Protein 1QQP (pdb70)

B-factor: mean 23.54, std 21.46, range [2.57, 130.61]

Solvent-accessible surface area: 36829 Å² total; per-residue (Å²): 49,110,46,16,52,13,21,29,109,41,63,73,64,45,59,86,73,178,72,29,130,82,131,118,114,181,171,114,134,107,69,62,22,50,34,3,2,73,63,17,121,3,117,37,116,107,80,50,4,78,0,37,2,44,74,0,44,64,157,33,89,6,0,25,52,0,64,17,4,0,9,6,20,0,2,2,23,0,10,0,81,13,80,32,57,1,6,16,4,6,0,19,23,42,115,136,0,6,92,29,70,94,4,35,1,3,91,100,99,77,62,48,10,74,29,52,14,50,24,1,3,8,19,78,22,1,1,7,52,50,3,28,143,98,154,68,48,42,116,16,12,20,1,3,9,0,46,4,88,115,4,64,45,0,34,1,32,2,35,72,7,68,46,97,12,38,22,23,82,68,80,113,124,49,142,114,114,163,93,121,126,210,129,148,75,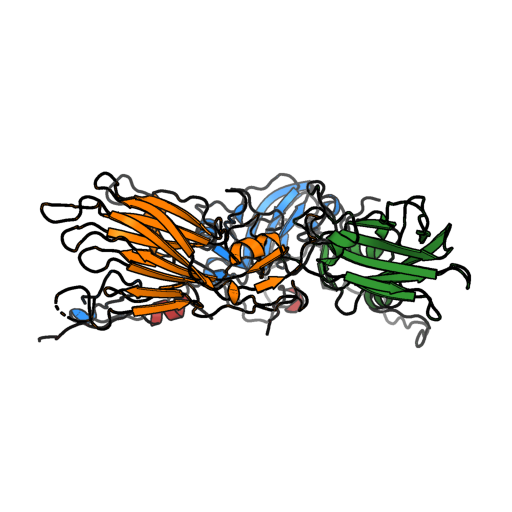139,142,243,59,103,53,83,158,76,63,37,100,137,10,85,58,80,19,168,23,32,171,28,90,21,84,17,102,0,9,20,34,44,18,107,2,24,30,104,76,41,65,106,34,64,8,70,0,0,48,62,72,26,81,117,22,85,124,1,21,81,13,30,153,53,75,10,11,47,0,47,75,96,19,70,64,14,86,34,51,60,25,54,0,8,41,131,36,205,36,51,2,8,59,15,30,69,48,61,10,2,4,0,1,0,2,11,1,8,0,36,3,88,17,46,103,117,6,22,16,20,0,4,0,0,0,0,0,4,7,54,91,40,117,122,90,41,12,153,46,1,65,64,4,12,22,3,43,0,33,14,187,14,1,48,8,1,9,0,29,4,15,8,17,8,4,17,16,0,9,58,13,112,95,5,49,2,0,0,2,1,0,5,0,52,40,63,4,61,36,120,131,120,11,24,111,72,0,89,0,99,2,17,0,0,0,24,49,0,18,1,1,0,57,9,6,34,163,120,132,168,174,116,109,92,122,61,96,8,123,68,20,103,33,58,68,46,71,107,132,95,132,125,145,186,63,196,100,186,100,112,126,161,122,172,123,124,73,203,123,108,84,75,32,85,38,3,63,78,65,43,41,103,3,65,11,168,72,43,44,45,77,14,60,11,52,87,97,116,64,66,35,23,10,72,14,59,15,17,13,61,11,141,46,5,61,107,4,77,4,12,31,17,2,64,88,47,2,0,12,15,9,25,6,29,3,18,2,66,25,73,20,75,137,82,4,136,6,83,2,3,0,0,2,0,1,12,49,45,131,23,6,150,53,9,87,5,0,44,90,6,38,72,22,78,28,81,26,58,179,120,56,106,55,59,26,59,4,18,7,1,7,11,11,28,45,12,70,8,43,58,71,158,82,48,139,94,15,78,15,0,22,2,1,4,1,8,38,80,48,38,140,0,83,56,25,18,3,16,2,21,2,5,4,2,188,86,13,72,23,64,30,99,8,45,13,123,86,182,144,20,57,92,78,91,173,134,134,87,178,76,139,122,126,139,61,36,26,104,84,127,160,60,104,185,88,48,81,57,113,65,74,96,78,17,74,57,33,81,91,61,112,141,166,144

Foldseek 3Di:
DDDDVVDPPDDDDDPVVPPDDDDDDDPPCVPVQVVLFDKAWAFADWWKGFAALCSRDCVDSNNLQQQQFFKKAFWKKKKWAADAKKAWDFQPDDPVCQVPPVGPIGGDDPPIDMGTGGARAPDPIAGSDDPDPVPDGDSSRTGTMMGGNTIGIMIMGTHPMDGHDGHDRDDDDDPDPDDDDDDDDPDD/DPADPAQAGVLWDWDFWPPEIDIDSQHPDEFEWPDPDADDLDDPVQPPFKDWDSVQFGKDKDWFFWAAQPAAFFDKTKDFPPDQDDDDVNVLLVWFQWKFWWKKKKKFWDKALQKFFKKKKFKDFPDPDDDSVCVVVRVVGGIDMAGRNRHGMYIYTYGTDDPDSIDRVVPDGTIMIMMTTHHGMGAPDPIGRIITMMMIMGTHRMMGHHTDDDPD/DDDDDDPDDPDDDDDPPDDDDDDDDDDDDDDDDDPPPPDDDDDVQVVQAPDWAAFADPPGDRWFADDDDPQFFRDKWFPALATNRNVVTPSNVVQVFFWKKFWKKKKKKFWDFDPQKKFKKKKFFFFPDDDDDRDVVVRVVGDMDMGMDDPGGMDMDIDGGDAPDRIDTNDDDPPDPGRNGGMMTMTTPGMDPRGGTIIGMTMGGDPRMDGHHGHDDDPD/DPPDDDPDDDPDDPVPVDPDDDDPVDDVVVVVVVPDDDDDPDDDDD

Nearest PDB structures (foldseek):
  1bbt-assembly1_3  TM=9.996E-01  e=1.327E-38  Foot-and-mouth disease virus
  5ne4-assembly1_3  TM=1.002E+00  e=7.089E-38  Foot-and-mouth disease virus O
  8y0q-assembly1_3  TM=9.987E-01  e=8.337E-38  Foot-and-mouth disease virus O
  5ac9-assembly1_3  TM=9.970E-01  e=5.967E-36  Foot-and-mouth disease virus O
  7eno-assembly1_3  TM=9.921E-01  e=1.960E-35  Foot-and-mouth disease virus O

Radius of gyration: 30.8 Å; Cα contacts (8 Å, |Δi|>4): 1471; chains: 4; bounding box: 80×98×50 Å

Sequence (670 aa):
TTSAGESADPVTTTVENYGGETQIQRRQHTDVSFIMDRFVKVTPQNQINILDLMQVPSHTLVGALLRASTYYFSDLEIAVKHEGDLTWVPNGAPEKALDNTTNPTAYHKAPLTRLALPYTAPHRVLATVYNGECRTLPTSFNYGAIKATRVTELLYRMKRAETYCPRPLLAIHPTEARHKQKIVAPVKDKKTTTLLEDRILTTRNGHTTSTTQSSVGVTYGYATAEDFVSGPNTSGLETRVVQAERFFKTHLFDWVTSDSFGRCHLLELPTDHKGVYGSLTDSYAYMRNGWDVEVTAVGNQFNGGCLLVAMVPELCSIQKRELYQLTLFPHQFINPRTNMTAHITVPFVGVNRYDQYKVHKPWTLVVMVVAPLTVNTEGAPQIKVYANIAPTNVHVAGEFPSKEGIFPVACSDGYGGLVTTDPKTADPVYGKVFNPPRNQLPGRFTNLLDVAEACPTFLRFEGGVPYVTTKTDSDRVLAQFDMSLAAKHMSNTFLAGLAQYYTQYSGTINLHFMFTGPTDAKARYMVAYAPPGMEPPKTPEAAAHCIHAEWDTGLNSKFTFSIPYLSAADYTYTASDVAETTNVQGWVCLFQITHGKADGDALVVLASAGKDFELRLPVDARAESGNTGSIINNYYMQQYQNSMDTQLGNDWFSKLASSAFSGLFGALLA

Secondary structure (DSSP, 8-state):
----TTS---B---GGGGT--------GGG-HHHHH-SEEEEPPPSS-EE--GGGS-TTSHHHHHHHTEEEEEEEEEEEEEEES-EEEE-TT--GGGGG-TTSSEEPP-TT-EEEEE----SSSSEES---S------TT-S--EEE-SEEEEEEEEEEEEEEEEE--------SSSS---PPP----/------S-GGG-EEEEETTEEEEESS----EEPS-SS---S--GGGTT--EE-GGG-S-EEEEEEEE-TT--TT-EEEEEES----SHHHHHHHHEEEEEEEEEEEEEE---TT-EEEEEEEEEET-S---TGGGGGGGGSSEEEE-TTT-SEEEEEE----SSSSB-TTT---EEEEEEEEEEEE-TTTS-S-EEEEEEEEEEEEEEEEEPPP--/--------TT----BTT-S--PPP-S----PPP-TT-TT--SSHHHHHHH--EE--BTTTBSEEE---SS--EEEEEES-TTSGGGTTSHHHHHHTTEEEEES-EEEEEEE-S-TT-EEEEEEEEE-TTSPPPSSHHHHTTSEEEEEE-SS--EEEEEEPP--SSS-EESS--TT-SS-TT-EEEEEEEEEES-TT-EEEEEEEE-TT-EEEEE------/--S----SPPSS-HHHHSPPP------HHHHHHHT-B-S-SS----

Structure (mmCIF, N/CA/C/O backbone):
data_1QQP
#
_entry.id   1QQP
#
_cell.length_a   345.000
_cell.length_b   345.000
_cell.length_c   345.000
_cell.angle_alpha   90.00
_cell.angle_beta   90.00
_cell.angle_gamma   90.00
#
_symmetry.space_group_name_H-M   'I 2 3'
#
loop_
_entity.id
_entity.type
_entity.pdbx_description
1 polymer 'PROTEIN (GENOME POLYPROTEIN)'
2 polymer 'PROTEIN (GENOME POLYPROTEIN)'
3 polymer 'PROTEIN (GENOME POLYPROTEIN)'
4 polymer 'PROTEIN (GENOME POLYPROTEIN)'
5 branched '2-O-sulfo-alpha-L-gulopyranuronic acid-(1-4)-2-deoxy-6-O-sulfo-2-(sulfoamino)-alpha-D-glucopyranose-(1-4)-2-O-sulfo-alpha-L-idopyranuronic acid-(1-4)-2-deoxy-6-O-sulfo-2-(sulfoamino)-alpha-D-glucopyranose-(1-4)-2-O-sulfo-alpha-L-gulopyranuronic acid'
6 water water
#
loop_
_atom_site.group_PDB
_atom_site.id
_atom_site.type_symbol
_atom_site.label_atom_id
_atom_site.label_alt_id
_atom_site.label_comp_id
_atom_site.label_asym_id
_atom_site.label_entity_id
_atom_site.label_seq_id
_atom_site.pdbx_PDB_ins_code
_atom_site.Cartn_x
_atom_site.Cartn_y
_atom_site.Cartn_z
_atom_site.occupancy
_atom_site.B_iso_or_equiv
_atom_site.auth_seq_id
_atom_site.auth_comp_id
_atom_site.auth_asym_id
_atom_site.auth_atom_id
_atom_site.pdbx_PDB_model_num
ATOM 1 N N . THR A 1 1 ? 21.473 43.581 112.279 1.00 21.46 1 THR 1 N 1
ATOM 2 C CA . THR A 1 1 ? 20.032 43.325 112.085 1.00 21.96 1 THR 1 CA 1
ATOM 3 C C . THR A 1 1 ? 19.318 43.059 113.404 1.00 17.33 1 THR 1 C 1
ATOM 4 O O . THR A 1 1 ? 19.950 42.629 114.374 1.00 14.39 1 THR 1 O 1
ATOM 8 N N . THR A 1 2 ? 18.016 43.356 113.467 1.00 16.12 2 THR 1 N 1
ATOM 9 C CA . THR A 1 2 ? 17.269 43.065 114.685 1.00 16.41 2 THR 1 CA 1
ATOM 10 C C . THR A 1 2 ? 16.612 41.694 114.436 1.00 16.72 2 THR 1 C 1
ATOM 11 O O . THR A 1 2 ? 16.521 41.230 113.291 1.00 15.03 2 THR 1 O 1
ATOM 15 N N . SER A 1 3 ? 16.215 41.016 115.508 1.00 13.63 3 SER 1 N 1
ATOM 16 C CA . SER A 1 3 ? 15.574 39.717 115.371 1.00 13.70 3 SER 1 CA 1
ATOM 17 C C . SER A 1 3 ? 14.910 39.429 116.709 1.00 14.74 3 SER 1 C 1
ATOM 18 O O . SER A 1 3 ? 15.053 40.208 117.662 1.00 12.63 3 SER 1 O 1
ATOM 21 N N . ALA A 1 4 ? 14.126 38.359 116.757 1.00 13.28 4 ALA 1 N 1
ATOM 22 C CA . ALA A 1 4 ? 13.459 37.962 117.994 1.00 16.17 4 ALA 1 CA 1
ATOM 23 C C . ALA A 1 4 ? 14.513 37.208 118.782 1.00 17.98 4 ALA 1 C 1
ATOM 24 O O . ALA A 1 4 ? 14.842 36.074 118.456 1.00 23.38 4 ALA 1 O 1
ATOM 26 N N . GLY A 1 5 ? 15.028 37.807 119.838 1.00 15.31 5 GLY 1 N 1
ATOM 27 C CA . GLY A 1 5 ? 16.072 37.138 120.587 1.00 17.78 5 GLY 1 CA 1
ATOM 28 C C . GLY A 1 5 ? 15.663 35.907 121.380 1.00 19.55 5 GLY 1 C 1
ATOM 29 O O . GLY A 1 5 ? 16.527 35.113 121.737 1.00 20.83 5 GLY 1 O 1
ATOM 30 N N . GLU A 1 6 ? 14.367 35.702 121.602 1.00 12.54 6 GLU 1 N 1
ATOM 31 C CA . GLU A 1 6 ? 13.909 34.574 122.430 1.00 11.27 6 GLU 1 CA 1
ATOM 32 C C . GLU A 1 6 ? 14.061 33.220 121.757 1.00 17.83 6 GLU 1 C 1
ATOM 33 O O . GLU A 1 6 ? 14.156 32.184 122.413 1.00 14.32 6 GLU 1 O 1
ATOM 39 N N . SER A 1 7 ? 14.080 33.249 120.433 1.00 18.75 7 SER 1 N 1
ATOM 40 C CA . SER A 1 7 ? 14.234 32.059 119.614 1.00 20.75 7 SER 1 CA 1
ATOM 41 C C . SER A 1 7 ? 15.708 31.594 119.625 1.00 21.19 7 SER 1 C 1
ATOM 42 O O . SER A 1 7 ? 16.649 32.374 119.753 1.00 23.05 7 SER 1 O 1
ATOM 45 N N . ALA A 1 8 ? 15.955 30.310 119.521 1.00 26.03 8 ALA 1 N 1
ATOM 46 C CA . ALA A 1 8 ? 17.365 29.907 119.509 1.00 25.29 8 ALA 1 CA 1
ATOM 47 C C . ALA A 1 8 ? 17.946 29.951 118.083 1.00 23.49 8 ALA 1 C 1
ATOM 48 O O . ALA A 1 8 ? 19.094 29.565 117.885 1.00 24.55 8 ALA 1 O 1
ATOM 50 N N . ASP A 1 9 ? 17.148 30.352 117.086 1.00 21.79 9 ASP 1 N 1
ATOM 51 C CA . ASP A 1 9 ? 17.609 30.377 115.679 1.00 19.76 9 ASP 1 CA 1
ATOM 52 C C . ASP A 1 9 ? 18.848 31.240 115.573 1.00 16.65 9 ASP 1 C 1
ATOM 53 O O . ASP A 1 9 ? 18.816 32.407 115.948 1.00 18.48 9 ASP 1 O 1
ATOM 58 N N . PRO A 1 10 ? 19.947 30.688 115.046 1.00 16.66 10 PRO 1 N 1
ATOM 59 C CA . PRO A 1 10 ? 21.139 31.538 114.972 1.00 15.61 10 PRO 1 CA 1
ATOM 60 C C . PRO A 1 10 ? 21.049 32.717 114.018 1.00 14.87 10 PRO 1 C 1
ATOM 61 O O . PRO A 1 10 ? 20.393 32.649 112.965 1.00 14.89 10 PRO 1 O 1
ATOM 65 N N . VAL A 1 11 ? 21.644 33.825 114.450 1.00 13.65 11 VAL 1 N 1
ATOM 66 C CA . VAL A 1 11 ? 21.727 35.042 113.644 1.00 13.98 11 VAL 1 CA 1
ATOM 67 C C . VAL A 1 11 ? 23.229 35.308 113.472 1.00 15.46 11 VAL 1 C 1
ATOM 68 O O . VAL A 1 11 ? 23.982 35.365 114.458 1.00 13.27 11 VAL 1 O 1
ATOM 72 N N . THR A 1 12 ? 23.686 35.387 112.225 1.00 14.26 12 THR 1 N 1
ATOM 73 C CA . THR A 1 12 ? 25.101 35.655 111.970 1.00 12.98 12 THR 1 CA 1
ATOM 74 C C . THR A 1 12 ? 25.205 36.837 111.017 1.00 16.00 12 THR 1 C 1
ATOM 75 O O . THR A 1 12 ? 25.075 36.656 109.818 1.00 15.56 12 THR 1 O 1
ATOM 79 N N . THR A 1 13 ? 25.347 38.054 111.544 1.00 11.75 13 THR 1 N 1
ATOM 80 C CA . THR A 1 13 ? 25.466 39.231 110.683 1.00 12.17 13 THR 1 CA 1
ATOM 81 C C . THR A 1 13 ? 26.882 39.251 110.099 1.00 13.67 13 THR 1 C 1
ATOM 82 O O . THR A 1 13 ? 27.764 38.495 110.537 1.00 10.53 13 THR 1 O 1
ATOM 86 N N . THR A 1 14 ? 27.085 40.101 109.097 1.00 11.97 14 THR 1 N 1
ATOM 87 C CA . THR A 1 14 ? 28.391 40.226 108.454 1.00 11.96 14 THR 1 CA 1
ATOM 88 C C . THR A 1 14 ? 28.742 41.715 108.329 1.00 13.51 14 THR 1 C 1
ATOM 89 O O . THR A 1 14 ? 27.870 42.585 108.499 1.00 12.32 14 THR 1 O 1
ATOM 93 N N . VAL A 1 15 ? 30.017 42.012 108.063 1.00 12.80 15 VAL 1 N 1
ATOM 94 C CA . VAL A 1 15 ? 30.460 43.403 107.930 1.00 9.65 15 VAL 1 CA 1
ATOM 95 C C . VAL A 1 15 ? 29.818 44.098 106.723 1.00 11.43 15 VAL 1 C 1
ATOM 96 O O . VAL A 1 15 ? 29.831 45.330 106.630 1.00 12.55 15 VAL 1 O 1
ATOM 100 N N . GLU A 1 16 ? 29.242 43.326 105.805 1.00 10.39 16 GLU 1 N 1
ATOM 101 C CA . GLU A 1 16 ? 28.578 43.937 104.666 1.00 10.48 16 GLU 1 CA 1
ATOM 102 C C . GLU A 1 16 ? 27.469 44.879 105.155 1.00 15.44 16 GLU 1 C 1
ATOM 103 O O . GLU A 1 16 ? 27.089 45.810 104.444 1.00 16.08 16 GLU 1 O 1
ATOM 109 N N . ASN A 1 17 ? 26.931 44.651 106.354 1.00 13.23 17 ASN 1 N 1
ATOM 110 C CA . ASN A 1 17 ? 25.866 45.538 106.875 1.00 15.18 17 ASN 1 CA 1
ATOM 111 C C . ASN A 1 17 ? 26.273 47.001 106.845 1.00 18.91 17 ASN 1 C 1
ATOM 112 O O . ASN A 1 17 ? 25.422 47.874 106.701 1.00 17.93 17 ASN 1 O 1
ATOM 117 N N . TYR A 1 18 ? 27.547 47.289 107.085 1.00 14.74 18 TYR 1 N 1
ATOM 118 C CA . TYR A 1 18 ? 27.969 48.680 107.048 1.00 11.43 18 TYR 1 CA 1
ATOM 119 C C . TYR A 1 18 ? 29.033 48.952 105.986 1.00 15.16 18 TYR 1 C 1
ATOM 120 O O . TYR A 1 18 ? 29.855 49.849 106.138 1.00 15.78 18 TYR 1 O 1
ATOM 129 N N . GLY A 1 19 ? 29.025 48.145 104.931 1.00 13.79 19 GLY 1 N 1
ATOM 130 C CA . GLY A 1 19 ? 29.929 48.391 103.827 1.00 13.19 19 GLY 1 CA 1
ATOM 131 C C . GLY A 1 19 ? 31.233 47.645 103.765 1.00 16.63 19 GLY 1 C 1
ATOM 132 O O . GLY A 1 19 ? 32.069 47.954 102.915 1.00 16.38 19 GLY 1 O 1
ATOM 133 N N . GLY A 1 20 ? 31.427 46.665 104.639 1.00 14.67 20 GLY 1 N 1
ATOM 134 C CA . GLY A 1 20 ? 32.668 45.913 104.609 1.00 11.67 20 GLY 1 CA 1
ATOM 135 C C . GLY A 1 20 ? 32.552 44.708 103.704 1.00 14.69 20 GLY 1 C 1
ATOM 136 O O . GLY A 1 20 ? 31.550 44.519 103.015 1.00 15.01 20 GLY 1 O 1
ATOM 137 N N . GLU A 1 21 ? 33.569 43.863 103.721 1.00 12.82 21 GLU 1 N 1
ATOM 138 C CA . GLU A 1 21 ? 33.541 42.678 102.887 1.00 13.38 21 GLU 1 CA 1
ATOM 139 C C . GLU A 1 21 ? 34.025 41.465 103.680 1.00 14.37 21 GLU 1 C 1
ATOM 140 O O . GLU A 1 21 ? 35.112 41.500 104.276 1.00 13.88 21 GLU 1 O 1
ATOM 146 N N . THR A 1 22 ? 33.199 40.416 103.717 1.00 12.88 22 THR 1 N 1
ATOM 147 C CA . THR A 1 22 ? 33.529 39.176 104.441 1.00 12.72 22 THR 1 CA 1
ATOM 148 C C . THR A 1 22 ? 34.642 38.454 103.673 1.00 16.42 22 THR 1 C 1
ATOM 149 O O . THR A 1 22 ? 34.600 38.379 102.448 1.00 14.74 22 THR 1 O 1
ATOM 153 N N . GLN A 1 23 ? 35.653 37.972 104.390 1.00 13.78 23 GLN 1 N 1
ATOM 154 C CA . GLN A 1 23 ? 36.817 37.338 103.774 1.00 14.05 23 GLN 1 CA 1
ATOM 155 C C . GLN A 1 23 ? 36.727 35.816 103.696 1.00 18.00 23 GLN 1 C 1
ATOM 156 O O . GLN A 1 23 ? 35.725 35.221 104.096 1.00 15.40 23 GLN 1 O 1
ATOM 162 N N . ILE A 1 24 ? 37.738 35.166 103.138 1.00 18.73 24 ILE 1 N 1
ATOM 163 C CA . ILE A 1 24 ? 37.642 33.712 103.076 1.00 21.87 24 ILE 1 CA 1
ATOM 164 C C . ILE A 1 24 ? 38.248 33.140 104.368 1.00 22.32 24 ILE 1 C 1
ATOM 165 O O . ILE A 1 24 ? 39.122 33.755 104.981 1.00 24.94 24 ILE 1 O 1
ATOM 170 N N . GLN A 1 25 ? 37.713 32.037 104.868 1.00 19.43 25 GLN 1 N 1
ATOM 171 C CA . GLN A 1 25 ? 38.309 31.453 106.069 1.00 22.16 25 GLN 1 CA 1
ATOM 172 C C . GLN A 1 25 ? 38.752 30.043 105.772 1.00 18.78 25 GLN 1 C 1
ATOM 173 O O . GLN A 1 25 ? 38.231 29.396 104.876 1.00 16.99 25 GLN 1 O 1
ATOM 179 N N . ARG A 1 26 ? 39.786 29.618 106.474 1.00 15.24 26 ARG 1 N 1
ATOM 180 C CA . ARG A 1 26 ? 40.345 28.290 106.307 1.00 16.10 26 ARG 1 CA 1
ATOM 181 C C . ARG A 1 26 ? 40.335 27.730 107.717 1.00 17.47 26 ARG 1 C 1
ATOM 182 O O . ARG A 1 26 ? 41.142 28.127 108.562 1.00 19.65 26 ARG 1 O 1
ATOM 190 N N . ARG A 1 27 ? 39.433 26.788 107.951 1.00 14.37 27 ARG 1 N 1
ATOM 191 C CA . ARG A 1 27 ? 39.244 26.236 109.280 1.00 15.25 27 ARG 1 CA 1
ATOM 192 C C . ARG A 1 27 ? 39.752 24.836 109.532 1.00 14.79 27 ARG 1 C 1
ATOM 193 O O . ARG A 1 27 ? 39.239 24.152 110.418 1.00 13.50 27 ARG 1 O 1
ATOM 201 N N . GLN A 1 28 ? 40.810 24.434 108.833 1.00 9.74 28 GLN 1 N 1
ATOM 202 C CA . GLN A 1 28 ? 41.346 23.094 109.040 1.00 12.15 28 GLN 1 CA 1
ATOM 203 C C . GLN A 1 28 ? 41.806 22.844 110.459 1.00 12.86 28 GLN 1 C 1
ATOM 204 O O . GLN A 1 28 ? 41.749 21.712 110.921 1.00 14.45 28 GLN 1 O 1
ATOM 210 N N . HIS A 1 29 ? 42.306 23.876 111.141 1.00 10.49 29 HIS 1 N 1
ATOM 211 C CA . HIS A 1 29 ? 42.832 23.657 112.495 1.00 9.55 29 HIS 1 CA 1
ATOM 212 C C . HIS A 1 29 ? 41.780 23.445 113.570 1.00 10.44 29 HIS 1 C 1
ATOM 213 O O . HIS A 1 29 ? 42.126 23.064 114.686 1.00 9.63 29 HIS 1 O 1
ATOM 220 N N . THR A 1 30 ? 40.517 23.751 113.261 1.00 10.46 30 THR 1 N 1
ATOM 221 C CA . THR A 1 30 ? 39.437 23.543 114.223 1.00 10.48 30 THR 1 CA 1
ATOM 222 C C . THR A 1 30 ? 38.598 22.322 113.833 1.00 12.52 30 THR 1 C 1
ATOM 223 O O . THR A 1 30 ? 37.528 22.103 114.383 1.00 11.73 30 THR 1 O 1
ATOM 227 N N . ASP A 1 31 ? 39.075 21.548 112.858 1.00 9.76 31 ASP 1 N 1
ATOM 228 C CA . ASP A 1 31 ? 38.407 20.298 112.474 1.00 9.84 31 ASP 1 CA 1
ATOM 229 C C . ASP A 1 31 ? 38.605 19.326 113.671 1.00 11.85 31 ASP 1 C 1
ATOM 230 O O . ASP A 1 31 ? 39.736 19.149 114.159 1.00 10.99 31 ASP 1 O 1
ATOM 235 N N . VAL A 1 32 ? 37.532 18.696 114.151 1.00 10.65 32 VAL 1 N 1
ATOM 236 C CA . VAL A 1 32 ? 37.625 17.817 115.325 1.00 7.75 32 VAL 1 CA 1
ATOM 237 C C . VAL A 1 32 ? 38.599 16.652 115.164 1.00 10.48 32 VAL 1 C 1
ATOM 238 O O . VAL A 1 32 ? 39.444 16.398 116.013 1.00 12.18 32 VAL 1 O 1
ATOM 242 N N . SER A 1 33 ? 38.495 15.948 114.055 1.00 9.16 33 SER 1 N 1
ATOM 243 C CA . SER A 1 33 ? 39.360 14.806 113.850 1.00 11.94 33 SER 1 CA 1
ATOM 244 C C . SER A 1 33 ? 40.855 15.232 113.841 1.00 14.81 33 SER 1 C 1
ATOM 245 O O . SER A 1 33 ? 41.724 14.575 114.432 1.00 12.33 33 SER 1 O 1
ATOM 248 N N . PHE A 1 34 ? 41.153 16.361 113.215 1.00 10.17 34 PHE 1 N 1
ATOM 249 C CA . PHE A 1 34 ? 42.531 16.837 113.182 1.00 8.51 34 PHE 1 CA 1
ATOM 250 C C . PHE A 1 34 ? 43.053 17.294 114.551 1.00 11.06 34 PHE 1 C 1
ATOM 251 O O . PHE A 1 34 ? 44.156 16.922 114.972 1.00 11.13 34 PHE 1 O 1
ATOM 259 N N . ILE A 1 35 ? 42.264 18.100 115.256 1.00 8.38 35 ILE 1 N 1
ATOM 260 C CA . ILE A 1 35 ? 42.733 18.650 116.519 1.00 8.55 35 ILE 1 CA 1
ATOM 261 C C . ILE A 1 35 ? 42.933 17.611 117.627 1.00 12.52 35 ILE 1 C 1
ATOM 262 O O . ILE A 1 35 ? 43.881 17.725 118.415 1.00 11.31 35 ILE 1 O 1
ATOM 267 N N . MET A 1 36 ? 42.113 16.560 117.655 1.00 9.42 36 MET 1 N 1
ATOM 268 C CA . MET A 1 36 ? 42.256 15.543 118.706 1.00 10.20 36 MET 1 CA 1
ATOM 269 C C . MET A 1 36 ? 43.387 14.544 118.398 1.00 10.98 36 MET 1 C 1
ATOM 270 O O . MET A 1 36 ? 43.831 13.812 119.274 1.00 10.81 36 MET 1 O 1
ATOM 275 N N . ASP A 1 37 ? 43.849 14.542 117.152 1.00 9.85 37 ASP 1 N 1
ATOM 276 C CA . ASP A 1 37 ? 44.832 13.568 116.677 1.00 11.08 37 ASP 1 CA 1
ATOM 277 C C . ASP A 1 37 ? 46.286 13.929 116.999 1.00 12.61 37 ASP 1 C 1
ATOM 278 O O . ASP A 1 37 ? 47.067 14.258 116.108 1.00 10.84 37 ASP 1 O 1
ATOM 283 N N . ARG A 1 38 ? 46.648 13.862 118.276 1.00 10.23 38 ARG 1 N 1
ATOM 284 C CA . ARG A 1 38 ? 48.002 14.201 118.721 1.00 10.50 38 ARG 1 CA 1
ATOM 285 C C . ARG A 1 38 ? 48.147 13.573 120.107 1.00 12.71 38 ARG 1 C 1
ATOM 286 O O . ARG A 1 38 ? 47.141 13.344 120.791 1.00 12.35 38 ARG 1 O 1
ATOM 294 N N . PHE A 1 39 ? 49.372 13.234 120.501 1.00 11.11 39 PHE 1 N 1
ATOM 295 C CA . PHE A 1 39 ? 49.606 12.596 121.799 1.00 8.30 39 PHE 1 CA 1
ATOM 296 C C . PHE A 1 39 ? 49.488 13.562 122.964 1.00 12.85 39 PHE 1 C 1
ATOM 297 O O . PHE A 1 39 ? 49.818 14.744 122.848 1.00 10.79 39 PHE 1 O 1
ATOM 305 N N . VAL A 1 40 ? 48.993 13.053 124.091 1.00 11.75 40 VAL 1 N 1
ATOM 306 C CA . VAL A 1 40 ? 48.899 13.839 125.316 1.00 10.41 40 VAL 1 CA 1
ATOM 307 C C . VAL A 1 40 ? 49.343 12.899 126.447 1.00 13.69 40 VAL 1 C 1
ATOM 308 O O . VAL A 1 40 ? 48.993 11.709 126.477 1.00 11.77 40 VAL 1 O 1
ATOM 312 N N . LYS A 1 41 ? 50.158 13.423 127.351 1.00 11.67 41 LYS 1 N 1
ATOM 313 C CA . LYS A 1 41 ? 50.708 12.632 128.449 1.00 15.02 41 LYS 1 CA 1
ATOM 314 C C . LYS A 1 41 ? 49.782 12.513 129.667 1.00 17.04 41 LYS 1 C 1
ATOM 315 O O . LYS A 1 41 ? 49.047 13.451 129.956 1.00 15.12 41 LYS 1 O 1
ATOM 321 N N . VAL A 1 42 ? 49.729 11.347 130.322 1.00 12.83 42 VAL 1 N 1
ATOM 322 C CA . VAL A 1 42 ? 48.938 11.225 131.557 1.00 14.27 42 VAL 1 CA 1
ATOM 323 C C . VAL A 1 42 ? 49.912 10.705 132.611 1.00 20.32 42 VAL 1 C 1
ATOM 324 O O . VAL A 1 42 ? 50.992 10.211 132.280 1.00 19.12 42 VAL 1 O 1
ATOM 328 N N . THR A 1 43 ? 49.590 10.847 133.886 1.00 20.25 43 THR 1 N 1
ATOM 329 C CA . THR A 1 43 ? 50.530 10.332 134.869 1.00 23.36 43 THR 1 CA 1
ATOM 330 C C . THR A 1 43 ? 50.146 8.865 135.086 1.00 19.95 43 THR 1 C 1
ATOM 331 O O . THR A 1 43 ? 49.023 8.543 135.421 1.00 21.54 43 THR 1 O 1
ATOM 335 N N . PRO A 1 44 ? 51.085 7.950 134.848 1.00 17.88 44 PRO 1 N 1
ATOM 336 C CA . PRO A 1 44 ? 50.766 6.533 134.995 1.00 17.75 44 PRO 1 CA 1
ATOM 337 C C . PRO A 1 44 ? 50.824 5.909 136.360 1.00 22.01 44 PRO 1 C 1
ATOM 338 O O . PRO A 1 44 ? 51.390 6.479 137.275 1.00 22.42 44 PRO 1 O 1
ATOM 342 N N . GLN A 1 45 ? 50.145 4.771 136.504 1.00 20.59 45 GLN 1 N 1
ATOM 343 C CA . GLN A 1 45 ? 50.212 3.971 137.733 1.00 20.71 45 GLN 1 CA 1
ATOM 344 C C . GLN A 1 45 ? 51.454 3.113 137.476 1.00 23.55 45 GLN 1 C 1
ATOM 345 O O . GLN A 1 45 ? 51.844 2.883 136.316 1.00 20.89 45 GLN 1 O 1
ATOM 351 N N . ASN A 1 46 ? 52.058 2.602 138.537 1.00 23.53 46 ASN 1 N 1
ATOM 352 C CA . ASN A 1 46 ? 53.261 1.790 138.389 1.00 26.79 46 ASN 1 CA 1
ATOM 353 C C . ASN A 1 46 ? 53.196 0.574 137.486 1.00 22.09 46 ASN 1 C 1
ATOM 354 O O . ASN A 1 46 ? 54.168 0.305 136.768 1.00 19.08 46 ASN 1 O 1
ATOM 359 N N . GLN A 1 47 ? 52.130 -0.224 137.628 1.00 16.92 47 GLN 1 N 1
ATOM 360 C CA . GLN A 1 47 ? 51.996 -1.438 136.816 1.00 18.75 47 GLN 1 CA 1
ATOM 361 C C . GLN A 1 47 ? 50.735 -1.512 135.988 1.00 17.58 47 GLN 1 C 1
ATOM 362 O O . GLN A 1 47 ? 50.806 -1.394 134.779 1.00 20.06 47 GLN 1 O 1
ATOM 368 N N . ILE A 1 48 ? 49.591 -1.723 136.627 1.00 13.86 48 ILE 1 N 1
ATOM 369 C CA . ILE A 1 48 ? 48.351 -1.815 135.876 1.00 15.58 48 ILE 1 CA 1
ATOM 370 C C . ILE A 1 48 ? 47.798 -0.438 135.574 1.00 17.90 48 ILE 1 C 1
ATOM 371 O O . ILE A 1 48 ? 47.689 0.386 136.466 1.00 14.73 48 ILE 1 O 1
ATOM 376 N N . ASN A 1 49 ? 47.520 -0.166 134.303 1.00 13.44 49 ASN 1 N 1
ATOM 377 C CA . ASN A 1 49 ? 46.947 1.113 133.919 1.00 12.71 49 ASN 1 CA 1
ATOM 378 C C . ASN A 1 49 ? 45.710 0.852 133.067 1.00 13.54 49 ASN 1 C 1
ATOM 379 O O . ASN A 1 49 ? 45.805 0.210 132.018 1.00 13.36 49 ASN 1 O 1
ATOM 384 N N . ILE A 1 50 ? 44.549 1.308 133.520 1.00 11.42 50 ILE 1 N 1
ATOM 385 C CA . ILE A 1 50 ? 43.330 1.142 132.734 1.00 11.05 50 ILE 1 CA 1
ATOM 386 C C . ILE A 1 50 ? 43.399 2.223 131.643 1.00 13.82 50 ILE 1 C 1
ATOM 387 O O . ILE A 1 50 ? 43.801 3.352 131.933 1.00 13.78 50 ILE 1 O 1
ATOM 392 N N . LEU A 1 51 ? 43.070 1.894 130.391 1.00 9.78 51 LEU 1 N 1
ATOM 393 C CA . LEU A 1 51 ? 43.119 2.912 129.323 1.00 9.98 51 LEU 1 CA 1
ATOM 394 C C . LEU A 1 51 ? 41.771 3.644 129.375 1.00 13.33 51 LEU 1 C 1
ATOM 395 O O . LEU A 1 51 ? 40.744 3.119 128.945 1.00 12.95 51 LEU 1 O 1
ATOM 400 N N . ASP A 1 52 ? 41.796 4.867 129.882 1.00 11.31 52 ASP 1 N 1
ATOM 401 C CA . ASP A 1 52 ? 40.580 5.655 130.102 1.00 10.33 52 ASP 1 CA 1
ATOM 402 C C . ASP A 1 52 ? 40.934 7.093 129.756 1.00 12.95 52 ASP 1 C 1
ATOM 403 O O . ASP A 1 52 ? 41.764 7.705 130.432 1.00 12.20 52 ASP 1 O 1
ATOM 408 N N . LEU A 1 53 ? 40.340 7.618 128.684 1.00 11.54 53 LEU 1 N 1
ATOM 409 C CA . LEU A 1 53 ? 40.647 8.983 128.240 1.00 11.09 53 LEU 1 CA 1
ATOM 410 C C . LEU A 1 53 ? 40.321 10.062 129.278 1.00 14.66 53 LEU 1 C 1
ATOM 411 O O . LEU A 1 53 ? 40.833 11.181 129.184 1.00 13.65 53 LEU 1 O 1
ATOM 416 N N . MET A 1 54 ? 39.487 9.738 130.271 1.00 12.82 54 MET 1 N 1
ATOM 417 C CA . MET A 1 54 ? 39.171 10.729 131.306 1.00 13.63 54 MET 1 CA 1
ATOM 418 C C . MET A 1 54 ? 40.370 10.972 132.207 1.00 14.32 54 MET 1 C 1
ATOM 419 O O . MET A 1 54 ? 40.346 11.869 133.038 1.00 14.99 54 MET 1 O 1
ATOM 424 N N . GLN A 1 55 ? 41.423 10.170 132.057 1.00 13.15 55 GLN 1 N 1
ATOM 425 C CA . GLN A 1 55 ? 42.650 10.411 132.819 1.00 12.05 55 GLN 1 CA 1
ATOM 426 C C . GLN A 1 55 ? 43.401 11.618 132.235 1.00 14.28 55 GLN 1 C 1
ATOM 427 O O . GLN A 1 55 ? 44.300 12.149 132.877 1.00 14.85 55 GLN 1 O 1
ATOM 433 N N . VAL A 1 56 ? 43.106 12.008 130.997 1.00 11.74 56 VAL 1 N 1
ATOM 434 C CA . VAL A 1 56 ? 43.791 13.168 130.397 1.00 11.93 56 VAL 1 CA 1
ATOM 435 C C . VAL A 1 56 ? 43.347 14.377 131.211 1.00 13.76 56 VAL 1 C 1
ATOM 436 O O . VAL A 1 56 ? 42.157 14.614 131.340 1.00 15.22 56 VAL 1 O 1
ATOM 440 N N . PRO A 1 57 ? 44.295 15.161 131.758 1.00 15.12 57 PRO 1 N 1
ATOM 441 C CA . PRO A 1 57 ? 43.957 16.342 132.580 1.00 14.74 57 PRO 1 CA 1
ATOM 442 C C . PRO A 1 57 ? 43.036 17.329 131.854 1.00 15.67 57 PRO 1 C 1
ATOM 443 O O . PRO A 1 57 ? 43.218 17.629 130.669 1.00 13.10 57 PRO 1 O 1
ATOM 447 N N . SER A 1 58 ? 42.073 17.868 132.585 1.00 11.56 58 SER 1 N 1
ATOM 448 C CA . SER A 1 58 ? 41.092 18.750 131.978 1.00 13.98 58 SER 1 CA 1
ATOM 449 C C . SER A 1 58 ? 41.595 20.078 131.443 1.00 15.34 58 SER 1 C 1
ATOM 450 O O . SER A 1 58 ? 40.895 20.725 130.669 1.00 17.91 58 SER 1 O 1
ATOM 453 N N . HIS A 1 59 ? 42.786 20.510 131.828 1.00 13.82 59 HIS 1 N 1
ATOM 454 C CA . HIS A 1 59 ? 43.256 21.810 131.318 1.00 16.76 59 HIS 1 CA 1
ATOM 455 C C . HIS A 1 59 ? 44.061 21.682 130.017 1.00 17.79 59 HIS 1 C 1
ATOM 456 O O . HIS A 1 59 ? 44.340 22.695 129.375 1.00 16.79 59 HIS 1 O 1
ATOM 463 N N . THR A 1 60 ? 44.475 20.460 129.666 1.00 13.97 60 THR 1 N 1
ATOM 464 C CA . THR A 1 60 ? 45.245 20.246 128.445 1.00 11.88 60 THR 1 CA 1
ATOM 465 C C . THR A 1 60 ? 44.350 20.463 127.232 1.00 12.47 60 THR 1 C 1
ATOM 466 O O . THR A 1 60 ? 43.117 20.410 127.320 1.00 12.31 60 THR 1 O 1
ATOM 470 N N . LEU A 1 61 ? 44.972 20.676 126.083 1.00 9.77 61 LEU 1 N 1
ATOM 471 C CA . LEU A 1 61 ? 44.222 20.874 124.856 1.00 9.67 61 LEU 1 CA 1
ATOM 472 C C . LEU A 1 61 ? 43.303 19.665 124.588 1.00 11.65 61 LEU 1 C 1
ATOM 473 O O . LEU A 1 61 ? 42.103 19.816 124.373 1.00 12.49 61 LEU 1 O 1
ATOM 478 N N . VAL A 1 62 ? 43.859 18.458 124.608 1.00 10.81 62 VAL 1 N 1
ATOM 479 C CA . VAL A 1 62 ? 43.041 17.277 124.357 1.00 10.24 62 VAL 1 CA 1
ATOM 480 C C . VAL A 1 62 ? 41.990 17.055 125.468 1.00 10.50 62 VAL 1 C 1
ATOM 481 O O . VAL A 1 62 ? 40.823 16.796 125.181 1.00 11.07 62 VAL 1 O 1
ATOM 485 N N . GLY A 1 63 ? 42.403 17.177 126.725 1.00 10.32 63 GLY 1 N 1
ATOM 486 C CA . GLY A 1 63 ? 41.486 16.954 127.830 1.00 9.82 63 GLY 1 CA 1
ATOM 487 C C . GLY A 1 63 ? 40.319 17.929 127.855 1.00 13.51 63 GLY 1 C 1
ATOM 488 O O . GLY A 1 63 ? 39.191 17.536 128.151 1.00 11.64 63 GLY 1 O 1
ATOM 489 N N . ALA A 1 64 ? 40.578 19.202 127.560 1.00 11.18 64 ALA 1 N 1
ATOM 490 C CA . ALA A 1 64 ? 39.518 20.208 127.560 1.00 10.70 64 ALA 1 CA 1
ATOM 491 C C . ALA A 1 64 ? 38.563 20.022 126.392 1.00 12.54 64 ALA 1 C 1
ATOM 492 O O . ALA A 1 64 ? 37.343 20.154 126.549 1.00 11.72 64 ALA 1 O 1
ATOM 494 N N . LEU A 1 65 ? 39.107 19.761 125.203 1.00 9.86 65 LEU 1 N 1
ATOM 495 C CA . LEU A 1 65 ? 38.249 19.577 124.038 1.00 10.56 65 LEU 1 CA 1
ATOM 496 C C . LEU A 1 65 ? 37.437 18.287 124.165 1.00 12.32 65 LEU 1 C 1
ATOM 497 O O . LEU A 1 65 ? 36.278 18.249 123.780 1.00 12.64 65 LEU 1 O 1
ATOM 502 N N . LEU A 1 66 ? 38.020 17.236 124.738 1.00 9.62 66 LEU 1 N 1
ATOM 503 C CA . LEU A 1 66 ? 37.263 15.994 124.911 1.00 11.08 66 LEU 1 CA 1
ATOM 504 C C . LEU A 1 66 ? 36.049 16.284 125.837 1.00 12.03 66 LEU 1 C 1
ATOM 505 O O . LEU A 1 66 ? 34.915 15.861 125.562 1.00 11.85 66 LEU 1 O 1
ATOM 510 N N . ARG A 1 67 ? 36.289 17.030 126.919 1.00 10.85 67 ARG 1 N 1
ATOM 511 C CA . ARG A 1 67 ? 35.236 17.364 127.879 1.00 10.47 67 ARG 1 CA 1
ATOM 512 C C . ARG A 1 67 ? 34.205 18.348 127.327 1.00 12.58 67 ARG 1 C 1
ATOM 513 O O . ARG A 1 67 ? 33.163 18.564 127.954 1.00 13.81 67 ARG 1 O 1
ATOM 521 N N . ALA A 1 68 ? 34.511 18.961 126.184 1.00 10.41 68 ALA 1 N 1
ATOM 522 C CA . ALA A 1 68 ? 33.563 19.853 125.532 1.00 10.05 68 ALA 1 CA 1
ATOM 523 C C . ALA A 1 68 ? 32.614 19.006 124.658 1.00 12.89 68 ALA 1 C 1
ATOM 524 O O . ALA A 1 68 ? 31.922 19.536 123.797 1.00 11.50 68 ALA 1 O 1
ATOM 526 N N . SER A 1 69 ? 32.650 17.679 124.798 1.00 9.56 69 SER 1 N 1
ATOM 527 C CA . SER A 1 69 ? 31.687 16.863 124.046 1.00 10.14 69 SER 1 CA 1
ATOM 528 C C . SER A 1 69 ? 31.012 15.930 125.063 1.00 11.47 69 SER 1 C 1
ATOM 529 O O . SER A 1 69 ? 31.575 15.642 126.132 1.00 12.41 69 SER 1 O 1
ATOM 532 N N . THR A 1 70 ? 29.775 15.527 124.784 1.00 9.31 70 THR 1 N 1
ATOM 533 C CA . THR A 1 70 ? 29.070 14.631 125.706 1.00 9.59 70 THR 1 CA 1
ATOM 534 C C . THR A 1 70 ? 29.398 13.172 125.344 1.00 10.79 70 THR 1 C 1
ATOM 535 O O . THR A 1 70 ? 29.763 12.372 126.214 1.00 10.96 70 THR 1 O 1
ATOM 539 N N . TYR A 1 71 ? 29.230 12.827 124.066 1.00 7.57 71 TYR 1 N 1
ATOM 540 C CA . TYR A 1 71 ? 29.490 11.460 123.606 1.00 9.97 71 TYR 1 CA 1
ATOM 541 C C . TYR A 1 71 ? 30.613 11.507 122.582 1.00 13.24 71 TYR 1 C 1
ATOM 542 O O . TYR A 1 71 ? 30.741 12.478 121.821 1.00 9.53 71 TYR 1 O 1
ATOM 551 N N . TYR A 1 72 ? 31.401 10.444 122.523 1.00 10.23 72 TYR 1 N 1
ATOM 552 C CA . TYR A 1 72 ? 32.490 10.440 121.556 1.00 8.86 72 TYR 1 CA 1
ATOM 553 C C . TYR A 1 72 ? 32.831 9.022 121.137 1.00 12.74 72 TYR 1 C 1
ATOM 554 O O . TYR A 1 72 ? 32.399 8.040 121.768 1.00 11.12 72 TYR 1 O 1
ATOM 563 N N . PHE A 1 73 ? 33.554 8.930 120.028 1.00 11.14 73 PHE 1 N 1
ATOM 564 C CA . PHE A 1 73 ? 34.042 7.658 119.532 1.00 10.52 73 PHE 1 CA 1
ATOM 565 C C . PHE A 1 73 ? 35.452 7.878 118.980 1.00 12.15 73 PHE 1 C 1
ATOM 566 O O . PHE A 1 73 ? 35.736 8.944 118.447 1.00 11.06 73 PHE 1 O 1
ATOM 574 N N . SER A 1 74 ? 36.341 6.899 119.141 1.00 9.93 74 SER 1 N 1
ATOM 575 C CA . SER A 1 74 ? 37.656 6.979 118.498 1.00 9.99 74 SER 1 CA 1
ATOM 576 C C . SER A 1 74 ? 38.386 5.657 118.624 1.00 13.30 74 SER 1 C 1
ATOM 577 O O . SER A 1 74 ? 37.980 4.798 119.422 1.00 12.29 74 SER 1 O 1
ATOM 580 N N . ASP A 1 75 ? 39.368 5.445 117.744 1.00 10.83 75 ASP 1 N 1
ATOM 581 C CA . ASP A 1 75 ? 40.270 4.308 117.911 1.00 8.73 75 ASP 1 CA 1
ATOM 582 C C . ASP A 1 75 ? 41.385 4.963 118.760 1.00 11.52 75 ASP 1 C 1
ATOM 583 O O . ASP A 1 75 ? 41.290 6.148 119.122 1.00 11.05 75 ASP 1 O 1
ATOM 588 N N . LEU A 1 76 ? 42.458 4.249 119.052 1.00 10.61 76 LEU 1 N 1
ATOM 589 C CA . LEU A 1 76 ? 43.472 4.822 119.925 1.00 9.69 76 LEU 1 CA 1
ATOM 590 C C . LEU A 1 76 ? 44.900 4.386 119.618 1.00 14.55 76 LEU 1 C 1
ATOM 591 O O . LEU A 1 76 ? 45.121 3.306 119.065 1.00 16.45 76 LEU 1 O 1
ATOM 596 N N . GLU A 1 77 ? 45.869 5.255 119.906 1.00 10.55 77 GLU 1 N 1
ATOM 597 C CA . GLU A 1 77 ? 47.275 4.846 119.828 1.00 9.45 77 GLU 1 CA 1
ATOM 598 C C . GLU A 1 77 ? 47.810 5.206 121.207 1.00 11.20 77 GLU 1 C 1
ATOM 599 O O . GLU A 1 77 ? 47.333 6.160 121.835 1.00 10.87 77 GLU 1 O 1
ATOM 605 N N . ILE A 1 78 ? 48.722 4.399 121.722 1.00 9.25 78 ILE 1 N 1
ATOM 606 C CA . ILE A 1 78 ? 49.373 4.729 122.987 1.00 8.99 78 ILE 1 CA 1
ATOM 607 C C . ILE A 1 78 ? 50.895 4.628 122.760 1.00 11.11 78 ILE 1 C 1
ATOM 608 O O . ILE A 1 78 ? 51.353 3.929 121.841 1.00 11.57 78 ILE 1 O 1
ATOM 613 N N . ALA A 1 79 ? 51.673 5.411 123.506 1.00 10.20 79 ALA 1 N 1
ATOM 614 C CA . ALA A 1 79 ? 53.149 5.339 123.431 1.00 11.23 79 ALA 1 CA 1
ATOM 615 C C . ALA A 1 79 ? 53.484 5.156 124.910 1.00 13.53 79 ALA 1 C 1
ATOM 616 O O . ALA A 1 79 ? 52.998 5.913 125.767 1.00 12.93 79 ALA 1 O 1
ATOM 618 N N . VAL A 1 80 ? 54.274 4.131 125.208 1.00 10.27 80 VAL 1 N 1
ATOM 619 C CA . VAL A 1 80 ? 54.579 3.787 126.589 1.00 10.80 80 VAL 1 CA 1
ATOM 620 C C . VAL A 1 80 ? 56.061 3.512 126.836 1.00 12.28 80 VAL 1 C 1
ATOM 621 O O . VAL A 1 80 ? 56.711 2.833 126.031 1.00 12.09 80 VAL 1 O 1
ATOM 625 N N . LYS A 1 81 ? 56.601 4.075 127.916 1.00 11.80 81 LYS 1 N 1
ATOM 626 C CA . LYS A 1 81 ? 57.977 3.777 128.322 1.00 12.67 81 LYS 1 CA 1
ATOM 627 C C . LYS A 1 81 ? 57.767 2.809 129.471 1.00 14.49 81 LYS 1 C 1
ATOM 628 O O . LYS A 1 81 ? 57.077 3.136 130.456 1.00 13.86 81 LYS 1 O 1
ATOM 634 N N . HIS A 1 82 ? 58.359 1.625 129.358 1.00 12.80 82 HIS 1 N 1
ATOM 635 C CA . HIS A 1 82 ? 58.165 0.607 130.385 1.00 13.96 82 HIS 1 CA 1
ATOM 636 C C . HIS A 1 82 ? 59.366 -0.312 130.527 1.00 15.06 82 HIS 1 C 1
ATOM 637 O O . HIS A 1 82 ? 60.191 -0.416 129.625 1.00 15.13 82 HIS 1 O 1
ATOM 644 N N . GLU A 1 83 ? 59.463 -0.957 131.681 1.00 14.22 83 GLU 1 N 1
ATOM 645 C CA . GLU A 1 83 ? 60.485 -1.972 131.894 1.00 16.63 83 GLU 1 CA 1
ATOM 646 C C . GLU A 1 83 ? 59.751 -3.295 131.701 1.00 18.45 83 GLU 1 C 1
ATOM 647 O O . GLU A 1 83 ? 58.577 -3.412 132.043 1.00 20.05 83 GLU 1 O 1
ATOM 653 N N . GLY A 1 84 ? 60.439 -4.298 131.182 1.00 16.32 84 GLY 1 N 1
ATOM 654 C CA . GLY A 1 84 ? 59.784 -5.574 130.990 1.00 16.49 84 GLY 1 CA 1
ATOM 655 C C . GLY A 1 84 ? 58.904 -5.506 129.755 1.00 18.45 84 GLY 1 C 1
ATOM 656 O O . GLY A 1 84 ? 58.946 -4.536 128.999 1.00 18.94 84 GLY 1 O 1
ATOM 657 N N . ASP A 1 85 ? 58.107 -6.543 129.542 1.00 12.70 85 ASP 1 N 1
ATOM 658 C CA . ASP A 1 85 ? 57.248 -6.570 128.380 1.00 14.68 85 ASP 1 CA 1
ATOM 659 C C . ASP A 1 85 ? 55.880 -5.996 128.731 1.00 13.06 85 ASP 1 C 1
ATOM 660 O O . ASP A 1 85 ? 55.434 -6.067 129.877 1.00 14.62 85 ASP 1 O 1
ATOM 665 N N . LEU A 1 86 ? 55.236 -5.410 127.740 1.00 10.28 86 LEU 1 N 1
ATOM 666 C CA . LEU A 1 86 ? 53.967 -4.742 127.957 1.00 10.79 86 LEU 1 CA 1
ATOM 667 C C . LEU A 1 86 ? 52.801 -5.554 127.415 1.00 11.14 86 LEU 1 C 1
ATOM 668 O O . LEU A 1 86 ? 52.772 -5.868 126.237 1.00 13.13 86 LEU 1 O 1
ATOM 673 N N . THR A 1 87 ? 51.824 -5.854 128.260 1.00 9.61 87 THR 1 N 1
ATOM 674 C CA . THR A 1 87 ? 50.655 -6.607 127.812 1.00 9.80 87 THR 1 CA 1
ATOM 675 C C . THR A 1 87 ? 49.401 -5.739 127.833 1.00 12.31 87 THR 1 C 1
ATOM 676 O O . THR A 1 87 ? 49.219 -4.918 128.738 1.00 11.78 87 THR 1 O 1
ATOM 680 N N . TRP A 1 88 ? 48.570 -5.876 126.799 1.00 10.71 88 TRP 1 N 1
ATOM 681 C CA . TRP A 1 88 ? 47.291 -5.165 126.736 1.00 9.07 88 TRP 1 CA 1
ATOM 682 C C . TRP A 1 88 ? 46.148 -6.196 126.666 1.00 12.07 88 TRP 1 C 1
ATOM 683 O O . TRP A 1 88 ? 46.303 -7.263 126.049 1.00 10.48 88 TRP 1 O 1
ATOM 694 N N . VAL A 1 89 ? 45.022 -5.903 127.320 1.00 9.32 89 VAL 1 N 1
ATOM 695 C CA . VAL A 1 89 ? 43.843 -6.766 127.238 1.00 9.57 89 VAL 1 CA 1
ATOM 696 C C . VAL A 1 89 ? 42.668 -5.863 126.844 1.00 12.54 89 VAL 1 C 1
ATOM 697 O O . VAL A 1 89 ? 42.634 -4.668 127.200 1.00 12.35 89 VAL 1 O 1
ATOM 701 N N . PRO A 1 90 ? 41.691 -6.407 126.102 1.00 11.07 90 PRO 1 N 1
ATOM 702 C CA . PRO A 1 90 ? 40.548 -5.575 125.691 1.00 10.55 90 PRO 1 CA 1
ATOM 703 C C . PRO A 1 90 ? 39.526 -5.283 126.805 1.00 12.01 90 PRO 1 C 1
ATOM 704 O O . PRO A 1 90 ? 39.581 -5.852 127.902 1.00 11.04 90 PRO 1 O 1
ATOM 708 N N . ASN A 1 91 ? 38.617 -4.360 126.504 1.00 10.09 91 ASN 1 N 1
ATOM 709 C CA . ASN A 1 91 ? 37.530 -3.995 127.391 1.00 10.14 91 ASN 1 CA 1
ATOM 710 C C . ASN A 1 91 ? 36.771 -5.299 127.775 1.00 12.98 91 ASN 1 C 1
ATOM 711 O O . ASN A 1 91 ? 36.492 -6.146 126.912 1.00 10.37 91 ASN 1 O 1
ATOM 716 N N . GLY A 1 92 ? 36.485 -5.472 129.066 1.00 12.00 92 GLY 1 N 1
ATOM 717 C CA . GLY A 1 92 ? 35.749 -6.641 129.524 1.00 11.23 92 GLY 1 CA 1
ATOM 718 C C . GLY A 1 92 ? 36.611 -7.774 130.056 1.00 13.47 92 GLY 1 C 1
ATOM 719 O O . GLY A 1 92 ? 36.103 -8.737 130.632 1.00 13.36 92 GLY 1 O 1
ATOM 720 N N . ALA A 1 93 ? 37.926 -7.664 129.904 1.00 13.14 93 ALA 1 N 1
ATOM 721 C CA . ALA A 1 93 ? 38.813 -8.729 130.368 1.00 11.78 93 ALA 1 CA 1
ATOM 722 C C . ALA A 1 93 ? 39.025 -8.786 131.874 1.00 14.28 93 ALA 1 C 1
ATOM 723 O O . ALA A 1 93 ? 39.011 -7.753 132.554 1.00 13.79 93 ALA 1 O 1
ATOM 725 N N . PRO A 1 94 ? 39.156 -10.010 132.424 1.00 12.55 94 PRO 1 N 1
ATOM 726 C CA . PRO A 1 94 ? 39.418 -10.151 133.862 1.00 13.42 94 PRO 1 CA 1
ATOM 727 C C . PRO A 1 94 ? 40.836 -9.537 134.024 1.00 17.34 94 PRO 1 C 1
ATOM 728 O O . PRO A 1 94 ? 41.720 -9.694 133.154 1.00 13.01 94 PRO 1 O 1
ATOM 732 N N . GLU A 1 95 ? 41.065 -8.844 135.125 1.00 15.19 95 GLU 1 N 1
ATOM 733 C CA . GLU A 1 95 ? 42.364 -8.237 135.383 1.00 16.92 95 GLU 1 CA 1
ATOM 734 C C . GLU A 1 95 ? 43.525 -9.262 135.361 1.00 16.51 95 GLU 1 C 1
ATOM 735 O O . GLU A 1 95 ? 44.647 -8.922 134.961 1.00 15.30 95 GLU 1 O 1
ATOM 741 N N . LYS A 1 96 ? 43.268 -10.506 135.770 1.00 14.68 96 LYS 1 N 1
ATOM 742 C CA . LYS A 1 96 ? 44.315 -11.548 135.763 1.00 18.73 96 LYS 1 CA 1
ATOM 743 C C . LYS A 1 96 ? 44.872 -11.780 134.364 1.00 17.12 96 LYS 1 C 1
ATOM 744 O O . LYS A 1 96 ? 45.975 -12.301 134.232 1.00 14.38 96 LYS 1 O 1
ATOM 750 N N . ALA A 1 97 ? 44.066 -11.536 133.328 1.00 12.43 97 ALA 1 N 1
ATOM 751 C CA . ALA A 1 97 ? 44.533 -11.752 131.958 1.00 10.19 97 ALA 1 CA 1
ATOM 752 C C . ALA A 1 97 ? 45.824 -10.966 131.655 1.00 12.87 97 ALA 1 C 1
ATOM 753 O O . ALA A 1 97 ? 46.596 -11.339 130.767 1.00 12.14 97 ALA 1 O 1
ATOM 755 N N . LEU A 1 98 ? 46.052 -9.868 132.379 1.00 10.73 98 LEU 1 N 1
ATOM 756 C CA . LEU A 1 98 ? 47.233 -9.029 132.134 1.00 10.07 98 LEU 1 CA 1
ATOM 757 C C . LEU A 1 98 ? 48.557 -9.732 132.378 1.00 13.97 98 LEU 1 C 1
ATOM 758 O O . LEU A 1 98 ? 49.609 -9.220 131.992 1.00 13.43 98 LEU 1 O 1
ATOM 763 N N . ASP A 1 99 ? 48.522 -10.889 133.035 1.00 10.88 99 ASP 1 N 1
ATOM 764 C CA . ASP A 1 99 ? 49.748 -11.645 133.263 1.00 12.56 99 ASP 1 CA 1
ATOM 765 C C . ASP A 1 99 ? 49.968 -12.716 132.190 1.00 16.31 99 ASP 1 C 1
ATOM 766 O O . ASP A 1 99 ? 50.992 -13.383 132.219 1.00 17.11 99 ASP 1 O 1
ATOM 771 N N . ASN A 1 100 ? 49.037 -12.876 131.246 1.00 11.82 100 ASN 1 N 1
ATOM 772 C CA . ASN A 1 100 ? 49.163 -13.922 130.215 1.00 11.23 100 ASN 1 CA 1
ATOM 773 C C . ASN A 1 100 ? 49.582 -13.279 128.915 1.00 13.63 100 ASN 1 C 1
ATOM 774 O O . ASN A 1 100 ? 48.841 -12.466 128.363 1.00 12.69 100 ASN 1 O 1
ATOM 779 N N . THR A 1 101 ? 50.738 -13.694 128.399 1.00 11.04 101 THR 1 N 1
ATOM 780 C CA . THR A 1 101 ? 51.302 -13.065 127.218 1.00 12.05 101 THR 1 CA 1
ATOM 781 C C . THR A 1 101 ? 50.772 -13.434 125.847 1.00 11.37 101 THR 1 C 1
ATOM 782 O O . THR A 1 101 ? 51.304 -12.956 124.835 1.00 12.06 101 THR 1 O 1
ATOM 786 N N . THR A 1 102 ? 49.765 -14.307 125.788 1.00 9.79 102 THR 1 N 1
ATOM 787 C CA . THR A 1 102 ? 49.133 -14.578 124.491 1.00 9.28 102 THR 1 CA 1
ATOM 788 C C . THR A 1 102 ? 48.240 -13.342 124.191 1.00 11.67 102 THR 1 C 1
ATOM 789 O O . THR A 1 102 ? 47.892 -13.074 123.038 1.00 11.98 102 THR 1 O 1
ATOM 793 N N . ASN A 1 103 ? 47.843 -12.596 125.228 1.00 9.50 103 ASN 1 N 1
ATOM 794 C CA . ASN A 1 103 ? 47.118 -11.333 124.985 1.00 9.74 103 ASN 1 CA 1
ATOM 795 C C . ASN A 1 103 ? 48.220 -10.458 124.346 1.00 11.37 103 ASN 1 C 1
ATOM 796 O O . ASN A 1 103 ? 49.401 -10.607 124.696 1.00 11.51 103 ASN 1 O 1
ATOM 801 N N . PRO A 1 104 ? 47.854 -9.511 123.448 1.00 11.42 104 PRO 1 N 1
ATOM 802 C CA . PRO A 1 104 ? 48.888 -8.677 122.797 1.00 10.17 104 PRO 1 CA 1
ATOM 803 C C . PRO A 1 104 ? 49.968 -8.211 123.762 1.00 10.85 104 PRO 1 C 1
ATOM 804 O O . PRO A 1 104 ? 49.701 -7.431 124.679 1.00 10.45 104 PRO 1 O 1
ATOM 808 N N . THR A 1 105 ? 51.184 -8.715 123.567 1.00 9.09 105 THR 1 N 1
ATOM 809 C CA . THR A 1 105 ? 52.312 -8.368 124.440 1.00 9.67 105 THR 1 CA 1
ATOM 810 C C . THR A 1 105 ? 53.487 -7.895 123.581 1.00 13.36 105 THR 1 C 1
ATOM 811 O O . THR A 1 105 ? 53.931 -8.602 122.670 1.00 11.45 105 THR 1 O 1
ATOM 815 N N . ALA A 1 106 ? 53.950 -6.678 123.847 1.00 10.04 106 ALA 1 N 1
ATOM 816 C CA . ALA A 1 106 ? 55.057 -6.084 123.107 1.00 12.13 106 ALA 1 CA 1
ATOM 817 C C . ALA A 1 106 ? 56.326 -6.268 123.937 1.00 13.74 106 ALA 1 C 1
ATOM 818 O O . ALA A 1 106 ? 56.393 -5.807 125.084 1.00 13.31 106 ALA 1 O 1
ATOM 820 N N . TYR A 1 107 ? 57.297 -6.999 123.394 1.00 12.82 107 TYR 1 N 1
ATOM 821 C CA . TYR A 1 107 ? 58.561 -7.210 124.097 1.00 13.17 107 TYR 1 CA 1
ATOM 822 C C . TYR A 1 107 ? 59.345 -5.910 124.133 1.00 15.72 107 TYR 1 C 1
ATOM 823 O O . TYR A 1 107 ? 59.362 -5.147 123.169 1.00 14.86 107 TYR 1 O 1
ATOM 832 N N . HIS A 1 108 ? 60.009 -5.670 125.250 1.00 14.27 108 HIS 1 N 1
ATOM 833 C CA . HIS A 1 108 ? 60.766 -4.451 125.429 1.00 13.77 108 HIS 1 CA 1
ATOM 834 C C . HIS A 1 108 ? 61.725 -4.112 124.280 1.00 15.47 108 HIS 1 C 1
ATOM 835 O O . HIS A 1 108 ? 62.508 -4.959 123.853 1.00 14.11 108 HIS 1 O 1
ATOM 842 N N . LYS A 1 109 ? 61.646 -2.888 123.758 1.00 12.39 109 LYS 1 N 1
ATOM 843 C CA . LYS A 1 109 ? 62.566 -2.413 122.705 1.00 12.30 109 LYS 1 CA 1
ATOM 844 C C . LYS A 1 109 ? 62.772 -0.916 122.970 1.00 15.78 109 LYS 1 C 1
ATOM 845 O O . LYS A 1 109 ? 61.824 -0.131 122.920 1.00 14.88 109 LYS 1 O 1
ATOM 851 N N . ALA A 1 110 ? 63.985 -0.526 123.338 1.00 15.80 110 ALA 1 N 1
ATOM 852 C CA . ALA A 1 110 ? 64.265 0.883 123.651 1.00 17.00 110 ALA 1 CA 1
ATOM 853 C C . ALA A 1 110 ? 63.884 1.777 122.468 1.00 15.66 110 ALA 1 C 1
ATOM 854 O O . ALA A 1 110 ? 64.045 1.386 121.320 1.00 15.66 110 ALA 1 O 1
ATOM 856 N N . PRO A 1 111 ? 63.422 3.011 122.727 1.00 13.82 111 PRO 1 N 1
ATOM 857 C CA . PRO A 1 111 ? 63.233 3.636 124.035 1.00 13.68 111 PRO 1 CA 1
ATOM 858 C C . PRO A 1 111 ? 61.791 3.579 124.531 1.00 15.47 111 PRO 1 C 1
ATOM 859 O O . PRO A 1 111 ? 61.519 3.991 125.651 1.00 14.73 111 PRO 1 O 1
ATOM 863 N N . LEU A 1 112 ? 60.869 3.091 123.703 1.00 13.46 112 LEU 1 N 1
ATOM 864 C CA . LEU A 1 112 ? 59.457 3.062 124.087 1.00 14.95 112 LEU 1 CA 1
ATOM 865 C C . LEU A 1 112 ? 58.670 2.193 123.096 1.00 12.27 112 LEU 1 C 1
ATOM 866 O O . LEU A 1 112 ? 59.202 1.775 122.064 1.00 12.33 112 LEU 1 O 1
ATOM 871 N N . THR A 1 113 ? 57.418 1.905 123.428 1.00 9.40 113 THR 1 N 1
ATOM 872 C CA . THR A 1 113 ? 56.573 1.072 122.579 1.00 9.74 113 THR 1 CA 1
ATOM 873 C C . THR A 1 113 ? 55.397 1.898 122.120 1.00 11.65 113 THR 1 C 1
ATOM 874 O O . THR A 1 113 ? 54.747 2.557 122.922 1.00 13.46 113 THR 1 O 1
ATOM 878 N N . ARG A 1 114 ? 55.128 1.887 120.830 1.00 9.53 114 ARG 1 N 1
ATOM 879 C CA . ARG A 1 114 ? 53.982 2.620 120.310 1.00 10.63 114 ARG 1 CA 1
ATOM 880 C C . ARG A 1 114 ? 53.034 1.568 119.681 1.00 13.31 114 ARG 1 C 1
ATOM 881 O O . ARG A 1 114 ? 53.478 0.724 118.900 1.00 12.05 114 ARG 1 O 1
ATOM 889 N N . LEU A 1 115 ? 51.738 1.614 120.005 1.00 10.48 115 LEU 1 N 1
ATOM 890 C CA . LEU A 1 115 ? 50.777 0.615 119.482 1.00 12.86 115 LEU 1 CA 1
ATOM 891 C C . LEU A 1 115 ? 49.491 1.262 118.985 1.00 13.24 115 LEU 1 C 1
ATOM 892 O O . LEU A 1 115 ? 49.053 2.251 119.556 1.00 12.39 115 LEU 1 O 1
ATOM 897 N N . ALA A 1 116 ? 48.876 0.689 117.953 1.00 9.41 116 ALA 1 N 1
ATOM 898 C CA . ALA A 1 116 ? 47.571 1.166 117.469 1.00 8.98 116 ALA 1 CA 1
ATOM 899 C C . ALA A 1 116 ? 46.583 0.155 118.071 1.00 12.36 116 ALA 1 C 1
ATOM 900 O O . ALA A 1 116 ? 46.783 -1.062 117.938 1.00 12.85 116 ALA 1 O 1
ATOM 902 N N . LEU A 1 117 ? 45.523 0.635 118.721 1.00 9.47 117 LEU 1 N 1
ATOM 903 C CA . LEU A 1 117 ? 44.524 -0.253 119.321 1.00 11.65 117 LEU 1 CA 1
ATOM 904 C C . LEU A 1 117 ? 43.111 0.111 118.856 1.00 13.40 117 LEU 1 C 1
ATOM 905 O O . LEU A 1 117 ? 42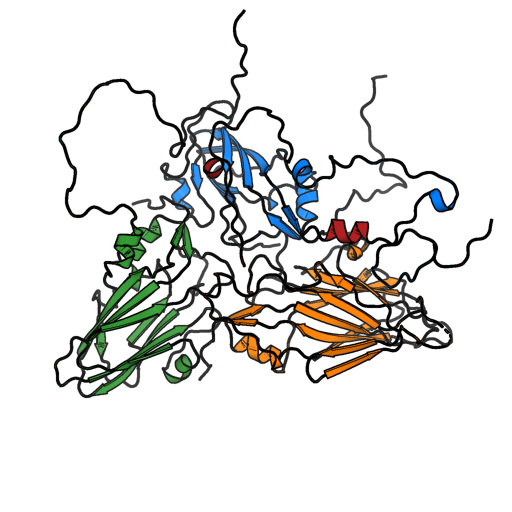.808 1.286 118.635 1.00 12.95 117 LEU 1 O 1
ATOM 910 N N . PRO A 1 118 ? 42.231 -0.897 118.683 1.00 11.70 118 PRO 1 N 1
ATOM 911 C CA . PRO A 1 118 ? 40.867 -0.579 118.254 1.00 9.40 118 PRO 1 CA 1
ATOM 912 C C . PRO A 1 118 ? 39.981 -0.260 119.460 1.00 10.54 118 PRO 1 C 1
ATOM 913 O O . PRO A 1 118 ? 40.304 -0.613 120.596 1.00 9.43 118 PRO 1 O 1
ATOM 917 N N . TYR A 1 119 ? 38.902 0.475 119.203 1.00 11.34 119 TYR 1 N 1
ATOM 918 C CA . TYR A 1 119 ? 37.866 0.745 120.197 1.00 10.31 119 TYR 1 CA 1
ATOM 919 C C . TYR A 1 119 ? 37.322 -0.678 120.541 1.00 12.79 119 TYR 1 C 1
ATOM 920 O O . TYR A 1 119 ? 37.107 -1.492 119.619 1.00 10.52 119 TYR 1 O 1
ATOM 929 N N . THR A 1 120 ? 37.087 -0.999 121.819 1.00 9.23 120 THR 1 N 1
ATOM 930 C CA . THR A 1 120 ? 36.559 -2.336 122.158 1.00 9.53 120 THR 1 CA 1
ATOM 931 C C . THR A 1 120 ? 35.388 -2.299 123.138 1.00 13.15 120 THR 1 C 1
ATOM 932 O O . THR A 1 120 ? 35.012 -3.348 123.679 1.00 13.75 120 THR 1 O 1
ATOM 936 N N . ALA A 1 121 ? 34.826 -1.114 123.397 1.00 10.11 121 ALA 1 N 1
ATOM 937 C CA . ALA A 1 121 ? 33.707 -1.016 124.340 1.00 10.73 121 ALA 1 CA 1
ATOM 938 C C . ALA A 1 121 ? 32.450 -1.673 123.763 1.00 10.96 121 ALA 1 C 1
ATOM 939 O O . ALA A 1 121 ? 32.298 -1.791 122.541 1.00 10.57 121 ALA 1 O 1
ATOM 941 N N . PRO A 1 122 ? 31.541 -2.140 124.636 1.00 10.10 122 PRO 1 N 1
ATOM 942 C CA . PRO A 1 122 ? 30.304 -2.785 124.169 1.00 10.90 122 PRO 1 CA 1
ATOM 943 C C . PRO A 1 122 ? 29.215 -1.773 123.749 1.00 14.10 122 PRO 1 C 1
ATOM 944 O O . PRO A 1 122 ? 28.172 -2.169 123.254 1.00 13.14 122 PRO 1 O 1
ATOM 948 N N . HIS A 1 123 ? 29.462 -0.473 123.959 1.00 12.65 123 HIS 1 N 1
ATOM 949 C CA . HIS A 1 123 ? 28.500 0.595 123.626 1.00 11.73 123 HIS 1 CA 1
ATOM 950 C C . HIS A 1 123 ? 28.786 1.200 122.244 1.00 12.36 123 HIS 1 C 1
ATOM 951 O O . HIS A 1 123 ? 29.933 1.188 121.795 1.00 12.95 123 HIS 1 O 1
ATOM 958 N N . ARG A 1 124 ? 27.775 1.776 121.595 1.00 9.84 124 ARG 1 N 1
ATOM 959 C CA . ARG A 1 124 ? 27.989 2.385 120.282 1.00 11.58 124 ARG 1 CA 1
ATOM 960 C C . ARG A 1 124 ? 28.915 3.620 120.366 1.00 12.61 124 ARG 1 C 1
ATOM 961 O O . ARG A 1 124 ? 29.619 3.933 119.396 1.00 12.04 124 ARG 1 O 1
ATOM 969 N N . VAL A 1 125 ? 28.893 4.333 121.502 1.00 9.63 125 VAL 1 N 1
ATOM 970 C CA . VAL A 1 125 ? 29.789 5.486 121.747 1.00 9.03 125 VAL 1 CA 1
ATOM 971 C C . VAL A 1 125 ? 30.039 5.515 123.255 1.00 11.08 125 VAL 1 C 1
ATOM 972 O O . VAL A 1 125 ? 29.358 4.814 123.996 1.00 11.45 125 VAL 1 O 1
ATOM 976 N N . LEU A 1 126 ? 31.031 6.283 123.702 1.00 8.73 126 LEU 1 N 1
ATOM 977 C CA . LEU A 1 126 ? 31.311 6.436 125.133 1.00 9.04 126 LEU 1 CA 1
ATOM 978 C C . LEU A 1 126 ? 30.860 7.856 125.506 1.00 10.99 126 LEU 1 C 1
ATOM 979 O O . LEU A 1 126 ? 30.467 8.635 124.628 1.00 11.00 126 LEU 1 O 1
ATOM 984 N N . ALA A 1 127 ? 30.890 8.191 126.791 1.00 10.18 127 ALA 1 N 1
ATOM 985 C CA . ALA A 1 127 ? 30.466 9.528 127.217 1.00 10.38 127 ALA 1 CA 1
ATOM 986 C C . ALA A 1 127 ? 31.466 10.085 128.211 1.00 12.64 127 ALA 1 C 1
ATOM 987 O O . ALA A 1 127 ? 32.131 9.317 128.921 1.00 11.86 127 ALA 1 O 1
ATOM 989 N N . THR A 1 128 ? 31.593 11.414 128.259 1.00 8.48 128 THR 1 N 1
ATOM 990 C CA . THR A 1 128 ? 32.506 12.053 129.203 1.00 9.22 128 THR 1 CA 1
ATOM 991 C C . THR A 1 128 ? 31.779 12.302 130.528 1.00 12.91 128 THR 1 C 1
ATOM 992 O O . THR A 1 128 ? 32.410 12.647 131.517 1.00 13.16 128 THR 1 O 1
ATOM 996 N N . VAL A 1 129 ? 30.447 12.228 130.511 1.00 11.59 129 VAL 1 N 1
ATOM 997 C CA . VAL A 1 129 ? 29.608 12.425 131.718 1.00 13.16 129 VAL 1 CA 1
ATOM 998 C C . VAL A 1 129 ? 28.452 11.449 131.560 1.00 14.51 129 VAL 1 C 1
ATOM 999 O O . VAL A 1 129 ? 27.997 11.207 130.447 1.00 14.54 129 VAL 1 O 1
ATOM 1003 N N . TYR A 1 130 ? 27.926 10.939 132.664 1.00 13.08 130 TYR 1 N 1
ATOM 1004 C CA . TYR A 1 130 ? 26.859 9.945 132.589 1.00 13.45 130 TYR 1 CA 1
ATOM 1005 C C . TYR A 1 130 ? 25.982 10.132 133.824 1.00 16.87 130 TYR 1 C 1
ATOM 1006 O O . TYR A 1 130 ? 26.448 9.967 134.948 1.00 14.63 130 TYR 1 O 1
ATOM 1015 N N . ASN A 1 131 ? 24.723 10.519 133.630 1.00 13.68 131 ASN 1 N 1
ATOM 1016 C CA . ASN A 1 131 ? 23.880 10.770 134.776 1.00 12.95 131 ASN 1 CA 1
ATOM 1017 C C . ASN A 1 131 ? 23.223 9.517 135.363 1.00 14.17 131 ASN 1 C 1
ATOM 1018 O O . ASN A 1 131 ? 22.026 9.300 135.194 1.00 14.56 131 ASN 1 O 1
ATOM 1023 N N . GLY A 1 132 ? 24.036 8.682 136.005 1.00 16.45 132 GLY 1 N 1
ATOM 1024 C CA . GLY A 1 132 ? 23.552 7.470 136.661 1.00 21.01 132 GLY 1 CA 1
ATOM 1025 C C . GLY A 1 132 ? 23.512 7.781 138.167 1.00 35.78 132 GLY 1 C 1
ATOM 1026 O O . GLY A 1 132 ? 22.452 7.916 138.775 1.00 42.20 132 GLY 1 O 1
ATOM 1027 N N . GLU A 1 133 ? 24.682 7.948 138.767 1.00 51.33 133 GLU 1 N 1
ATOM 1028 C CA . GLU A 1 133 ? 24.783 8.280 140.200 1.00 67.42 133 GLU 1 CA 1
ATOM 1029 C C . GLU A 1 133 ? 24.530 9.784 140.442 1.00 71.50 133 GLU 1 C 1
ATOM 1030 O O . GLU A 1 133 ? 25.480 10.582 140.320 1.00 74.13 133 GLU 1 O 1
ATOM 1036 N N . CYS A 1 134 ? 23.303 10.194 140.784 1.00 68.85 134 CYS 1 N 1
ATOM 1037 C CA . CYS A 1 134 ? 23.091 11.634 141.041 1.00 70.12 134 CYS 1 CA 1
ATOM 1038 C C . CYS A 1 134 ? 22.676 12.021 142.477 1.00 75.13 134 CYS 1 C 1
ATOM 1039 O O . CYS A 1 134 ? 21.451 11.978 142.767 1.00 74.97 134 CYS 1 O 1
ATOM 1042 N N . ARG A 1 157 ? 31.777 12.755 138.070 1.00 75.67 157 ARG 1 N 1
ATOM 1043 C CA . ARG A 1 157 ? 32.079 11.768 139.154 1.00 76.54 157 ARG 1 CA 1
ATOM 1044 C C . ARG A 1 157 ? 32.421 10.355 138.613 1.00 75.13 157 ARG 1 C 1
ATOM 1045 O O . ARG A 1 157 ? 33.423 10.180 137.893 1.00 72.29 157 ARG 1 O 1
ATOM 1047 N N . THR A 1 158 ? 31.607 9.356 138.983 1.00 71.42 158 THR 1 N 1
ATOM 1048 C CA . THR A 1 158 ? 31.821 7.974 138.540 1.00 62.77 158 THR 1 CA 1
ATOM 1049 C C . THR A 1 158 ? 31.184 7.665 137.161 1.00 55.87 158 THR 1 C 1
ATOM 1050 O O . THR A 1 158 ? 30.046 8.071 136.864 1.00 60.90 158 THR 1 O 1
ATOM 1052 N N . LEU A 1 159 ? 31.966 7.024 136.296 1.00 38.88 159 LEU 1 N 1
ATOM 1053 C CA . LEU A 1 159 ? 31.498 6.631 134.966 1.00 28.23 159 LEU 1 CA 1
ATOM 1054 C C . LEU A 1 159 ? 31.376 5.123 135.023 1.00 23.64 159 LEU 1 C 1
ATOM 1055 O O . LEU A 1 159 ? 32.104 4.479 135.773 1.00 23.59 159 LEU 1 O 1
ATOM 1060 N N . PRO A 1 160 ? 30.471 4.532 134.232 1.00 19.14 160 PRO 1 N 1
ATOM 1061 C CA . PRO A 1 160 ? 30.339 3.071 134.261 1.00 16.05 160 PRO 1 CA 1
ATOM 1062 C C . PRO A 1 160 ? 31.706 2.383 134.035 1.00 21.93 160 PRO 1 C 1
ATOM 1063 O O . PRO A 1 160 ? 32.586 2.914 133.338 1.00 22.28 160 PRO 1 O 1
ATOM 1067 N N . THR A 1 161 ? 31.855 1.173 134.558 1.00 21.90 161 THR 1 N 1
ATOM 1068 C CA . THR A 1 161 ? 33.118 0.453 134.428 1.00 27.30 161 THR 1 CA 1
ATOM 1069 C C . THR A 1 161 ? 33.437 0.073 132.987 1.00 22.52 161 THR 1 C 1
ATOM 1070 O O . THR A 1 161 ? 34.606 -0.091 132.639 1.00 20.24 161 THR 1 O 1
ATOM 1074 N N . SER A 1 162 ? 32.403 -0.065 132.160 1.00 16.35 162 SER 1 N 1
ATOM 1075 C CA . SER A 1 162 ? 32.575 -0.443 130.765 1.00 13.54 162 SER 1 CA 1
ATOM 1076 C C . SER A 1 162 ? 33.104 0.694 129.868 1.00 12.63 162 SER 1 C 1
ATOM 1077 O O . SER A 1 162 ? 33.314 0.492 128.665 1.00 13.70 162 SER 1 O 1
ATOM 1080 N N . PHE A 1 163 ? 33.290 1.894 130.417 1.00 10.63 163 PHE 1 N 1
ATOM 1081 C CA . PHE A 1 163 ? 33.782 3.009 129.589 1.00 9.74 163 PHE 1 CA 1
ATOM 1082 C C . PHE A 1 163 ? 35.317 2.991 129.608 1.00 13.25 163 PHE 1 C 1
ATOM 1083 O O . PHE A 1 163 ? 35.941 3.717 130.379 1.00 14.91 163 PHE 1 O 1
ATOM 1091 N N . ASN A 1 164 ? 35.935 2.146 128.796 1.00 11.23 164 ASN 1 N 1
ATOM 1092 C CA . ASN A 1 164 ? 37.395 2.085 128.782 1.00 8.76 164 ASN 1 CA 1
ATOM 1093 C C . ASN A 1 164 ? 37.874 1.465 127.465 1.00 10.40 164 ASN 1 C 1
ATOM 1094 O O . ASN A 1 164 ? 37.060 0.972 126.659 1.00 9.91 164 ASN 1 O 1
ATOM 1099 N N . TYR A 1 165 ? 39.184 1.551 127.223 1.00 9.24 165 TYR 1 N 1
ATOM 1100 C CA . TYR A 1 165 ? 39.806 1.002 126.016 1.00 10.24 165 TYR 1 CA 1
ATOM 1101 C C . TYR A 1 165 ? 40.698 -0.200 126.385 1.00 10.93 165 TYR 1 C 1
ATOM 1102 O O . TYR A 1 165 ? 41.660 -0.507 125.684 1.00 11.83 165 TYR 1 O 1
ATOM 1111 N N . GLY A 1 166 ? 40.342 -0.907 127.451 1.00 9.82 166 GLY 1 N 1
ATOM 1112 C CA . GLY A 1 166 ? 41.155 -2.034 127.880 1.00 9.48 166 GLY 1 CA 1
ATOM 1113 C C . GLY A 1 166 ? 42.124 -1.601 128.974 1.00 11.83 166 GLY 1 C 1
ATOM 1114 O O . GLY A 1 166 ? 41.929 -0.567 129.618 1.00 11.45 166 GLY 1 O 1
ATOM 1115 N N . ALA A 1 167 ? 43.202 -2.355 129.158 1.00 10.00 167 ALA 1 N 1
ATOM 1116 C CA . ALA A 1 167 ? 44.179 -2.056 130.199 1.00 10.80 167 ALA 1 CA 1
ATOM 1117 C C . ALA A 1 167 ? 45.538 -2.581 129.770 1.00 10.99 167 ALA 1 C 1
ATOM 1118 O O . ALA A 1 167 ? 45.629 -3.469 128.914 1.00 10.72 167 ALA 1 O 1
ATOM 1120 N N . ILE A 1 168 ? 46.598 -2.027 130.352 1.00 10.32 168 ILE 1 N 1
ATOM 1121 C CA . ILE A 1 168 ? 47.942 -2.498 130.054 1.00 8.88 168 ILE 1 CA 1
ATOM 1122 C C . ILE A 1 168 ? 48.667 -2.784 131.363 1.00 13.07 168 ILE 1 C 1
ATOM 1123 O O . ILE A 1 168 ? 48.266 -2.309 132.441 1.00 12.11 168 ILE 1 O 1
ATOM 1128 N N . LYS A 1 169 ? 49.734 -3.570 131.273 1.00 11.11 169 LYS 1 N 1
ATOM 1129 C CA . LYS A 1 169 ? 50.534 -3.868 132.452 1.00 10.51 169 LYS 1 CA 1
ATOM 1130 C C . LYS A 1 169 ? 51.969 -4.173 132.024 1.00 11.65 169 LYS 1 C 1
ATOM 1131 O O . LYS A 1 169 ? 52.187 -4.726 130.948 1.00 12.48 169 LYS 1 O 1
ATOM 1137 N N . ALA A 1 170 ? 52.937 -3.717 132.815 1.00 11.28 170 ALA 1 N 1
ATOM 1138 C CA . ALA A 1 170 ? 54.355 -4.020 132.573 1.00 11.97 170 ALA 1 CA 1
ATOM 1139 C C . ALA A 1 170 ? 54.969 -4.019 133.985 1.00 16.58 170 ALA 1 C 1
ATOM 1140 O O . ALA A 1 170 ? 54.300 -3.654 134.955 1.00 16.27 170 ALA 1 O 1
ATOM 1142 N N . THR A 1 171 ? 56.202 -4.501 134.111 1.00 15.88 171 THR 1 N 1
ATOM 1143 C CA . THR A 1 171 ? 56.889 -4.524 135.398 1.00 18.30 171 THR 1 CA 1
ATOM 1144 C C . THR A 1 171 ? 56.884 -3.118 135.982 1.00 18.03 171 THR 1 C 1
ATOM 1145 O O . THR A 1 171 ? 56.700 -2.925 137.185 1.00 16.22 171 THR 1 O 1
ATOM 1149 N N . ARG A 1 172 ? 57.134 -2.138 135.123 1.00 13.53 172 ARG 1 N 1
ATOM 1150 C CA . ARG A 1 172 ? 57.085 -0.763 135.551 1.00 16.05 172 ARG 1 CA 1
ATOM 1151 C C . ARG A 1 172 ? 56.725 0.100 134.353 1.00 18.13 172 ARG 1 C 1
ATOM 1152 O O . ARG A 1 172 ? 57.281 -0.086 133.265 1.00 19.87 172 ARG 1 O 1
ATOM 1160 N N . VAL A 1 173 ? 55.725 0.960 134.518 1.00 15.74 173 VAL 1 N 1
ATOM 1161 C CA . VAL A 1 173 ? 55.320 1.865 133.438 1.00 16.24 173 VAL 1 CA 1
ATOM 1162 C C . VAL A 1 173 ? 55.736 3.248 133.907 1.00 18.89 173 VAL 1 C 1
ATOM 1163 O O . VAL A 1 173 ? 55.263 3.713 134.939 1.00 18.42 173 VAL 1 O 1
ATOM 1167 N N . THR A 1 174 ? 56.635 3.901 133.182 1.00 15.40 174 THR 1 N 1
ATOM 1168 C CA . THR A 1 174 ? 57.082 5.213 133.622 1.00 16.22 174 THR 1 CA 1
ATOM 1169 C C . THR A 1 174 ? 56.540 6.381 132.819 1.00 18.96 174 THR 1 C 1
ATOM 1170 O O . THR A 1 174 ? 56.612 7.503 133.273 1.00 17.65 174 THR 1 O 1
ATOM 1174 N N . GLU A 1 175 ? 56.016 6.139 131.624 1.00 14.90 175 GLU 1 N 1
ATOM 1175 C CA . GLU A 1 175 ? 55.442 7.231 130.839 1.00 14.57 175 GLU 1 CA 1
ATOM 1176 C C . GLU A 1 175 ? 54.337 6.642 129.993 1.00 14.45 175 GLU 1 C 1
ATOM 1177 O O . GLU A 1 175 ? 54.475 5.516 129.494 1.00 14.51 175 GLU 1 O 1
ATOM 1183 N N . LEU A 1 176 ? 53.230 7.373 129.855 1.00 11.98 176 LEU 1 N 1
ATOM 1184 C CA . LEU A 1 176 ? 52.092 6.887 129.075 1.00 12.19 176 LEU 1 CA 1
ATOM 1185 C C . LEU A 1 176 ? 51.461 8.056 128.319 1.00 12.95 176 LEU 1 C 1
ATOM 1186 O O . LEU A 1 176 ? 51.087 9.056 128.941 1.00 14.24 176 LEU 1 O 1
ATOM 1191 N N . LEU A 1 177 ? 51.343 7.943 126.996 1.00 9.83 177 LEU 1 N 1
ATOM 1192 C CA . LEU A 1 177 ? 50.735 9.015 126.176 1.00 11.81 177 LEU 1 CA 1
ATOM 1193 C C . LEU A 1 177 ? 49.564 8.393 125.420 1.00 12.09 177 LEU 1 C 1
ATOM 1194 O O . LEU A 1 177 ? 49.678 7.256 124.947 1.00 12.93 177 LEU 1 O 1
ATOM 1199 N N . TYR A 1 178 ? 48.466 9.140 125.272 1.00 9.03 178 TYR 1 N 1
ATOM 1200 C CA . TYR A 1 178 ? 47.277 8.677 124.535 1.00 8.67 178 TYR 1 CA 1
ATOM 1201 C C . TYR A 1 178 ? 47.143 9.509 123.273 1.00 10.39 178 TYR 1 C 1
ATOM 1202 O O . TYR A 1 178 ? 47.460 10.689 123.284 1.00 11.67 178 TYR 1 O 1
ATOM 1211 N N . ARG A 1 179 ? 46.608 8.924 122.211 1.00 10.46 179 ARG 1 N 1
ATOM 1212 C CA . ARG A 1 179 ? 46.370 9.662 120.981 1.00 9.89 179 ARG 1 CA 1
ATOM 1213 C C . ARG A 1 179 ? 45.058 9.149 120.364 1.00 12.38 179 ARG 1 C 1
ATOM 1214 O O . ARG A 1 179 ? 44.948 7.963 120.028 1.00 11.40 179 ARG 1 O 1
ATOM 1222 N N . MET A 1 180 ? 44.051 10.025 120.262 1.00 10.47 180 MET 1 N 1
ATOM 1223 C CA . MET A 1 180 ? 42.739 9.654 119.692 1.00 11.13 180 MET 1 CA 1
ATOM 1224 C C . MET A 1 180 ? 42.796 9.636 118.174 1.00 12.38 180 MET 1 C 1
ATOM 1225 O O . MET A 1 180 ? 43.264 10.601 117.572 1.00 14.03 180 MET 1 O 1
ATOM 1230 N N . LYS A 1 181 ? 42.330 8.548 117.558 1.00 9.09 181 LYS 1 N 1
ATOM 1231 C CA . LYS A 1 181 ? 42.332 8.420 116.097 1.00 9.56 181 LYS 1 CA 1
ATOM 1232 C C . LYS A 1 181 ? 40.898 8.373 115.564 1.00 10.96 181 LYS 1 C 1
ATOM 1233 O O . LYS A 1 181 ? 40.044 7.736 116.196 1.00 10.95 181 LYS 1 O 1
ATOM 1239 N N . ARG A 1 182 ? 40.639 9.028 114.418 1.00 10.24 182 ARG 1 N 1
ATOM 1240 C CA . ARG A 1 182 ? 39.306 9.016 113.762 1.00 12.38 182 ARG 1 CA 1
ATOM 1241 C C . ARG A 1 182 ? 38.270 9.552 114.778 1.00 13.09 182 ARG 1 C 1
ATOM 1242 O O . ARG A 1 182 ? 37.137 9.064 114.785 1.00 11.41 182 ARG 1 O 1
ATOM 1250 N N . ALA A 1 183 ? 38.619 10.523 115.625 1.00 11.04 183 ALA 1 N 1
ATOM 1251 C CA . ALA A 1 183 ? 37.674 10.989 116.651 1.00 9.35 183 ALA 1 CA 1
ATOM 1252 C C . ALA A 1 183 ? 36.356 11.570 116.123 1.00 12.70 183 ALA 1 C 1
ATOM 1253 O O . ALA A 1 183 ? 36.348 12.253 115.098 1.00 10.39 183 ALA 1 O 1
ATOM 1255 N N . GLU A 1 184 ? 35.252 11.301 116.836 1.00 11.25 184 GLU 1 N 1
ATOM 1256 C CA . GLU A 1 184 ? 33.924 11.857 116.502 1.00 9.62 184 GLU 1 CA 1
ATOM 1257 C C . GLU A 1 184 ? 33.380 12.378 117.825 1.00 11.27 184 GLU 1 C 1
ATOM 1258 O O . GLU A 1 184 ? 33.554 11.725 118.854 1.00 11.98 184 GLU 1 O 1
ATOM 1264 N N . THR A 1 185 ? 32.712 13.530 117.797 1.00 10.37 185 THR 1 N 1
ATOM 1265 C CA . THR A 1 185 ? 32.170 14.154 119.011 1.00 8.34 185 THR 1 CA 1
ATOM 1266 C C . THR A 1 185 ? 30.708 14.560 118.775 1.00 10.69 185 THR 1 C 1
ATOM 1267 O O . THR A 1 185 ? 30.350 15.016 117.683 1.00 9.37 185 THR 1 O 1
ATOM 1271 N N . TYR A 1 186 ? 29.886 14.437 119.813 1.00 10.80 186 TYR 1 N 1
ATOM 1272 C CA . TYR A 1 186 ? 28.458 14.746 119.724 1.00 8.05 186 TYR 1 CA 1
ATOM 1273 C C . TYR A 1 186 ? 28.028 15.526 120.954 1.00 12.25 186 TYR 1 C 1
ATOM 1274 O O . TYR A 1 186 ? 28.462 15.196 122.072 1.00 11.13 186 TYR 1 O 1
ATOM 1283 N N . CYS A 1 187 ? 27.149 16.514 120.745 1.00 9.44 187 CYS 1 N 1
ATOM 1284 C CA . CYS A 1 187 ? 26.551 17.328 121.825 1.00 10.06 187 CYS 1 CA 1
ATOM 1285 C C . CYS A 1 187 ? 27.594 18.115 122.607 1.00 10.18 187 CYS 1 C 1
ATOM 1286 O O . CYS A 1 187 ? 28.021 17.711 123.700 1.00 10.83 187 CYS 1 O 1
ATOM 1289 N N . PRO A 1 188 ? 27.936 19.306 122.103 1.00 9.46 188 PRO 1 N 1
ATOM 1290 C CA . PRO A 1 188 ? 28.939 20.148 122.752 1.00 10.80 188 PRO 1 CA 1
ATOM 1291 C C . PRO A 1 188 ? 28.600 20.573 124.175 1.00 11.64 188 PRO 1 C 1
ATOM 1292 O O . PRO A 1 188 ? 27.425 20.693 124.522 1.00 11.28 188 PRO 1 O 1
ATOM 1296 N N . ARG A 1 189 ? 29.638 20.766 124.997 1.00 7.67 189 ARG 1 N 1
ATOM 1297 C CA . ARG A 1 189 ? 29.485 21.172 126.392 1.00 9.84 189 ARG 1 CA 1
ATOM 1298 C C . ARG A 1 189 ? 30.438 22.347 126.625 1.00 10.72 189 ARG 1 C 1
ATOM 1299 O O . ARG A 1 189 ? 31.342 22.579 125.820 1.00 9.91 189 ARG 1 O 1
ATOM 1307 N N . PRO A 1 190 ? 30.278 23.072 127.742 1.00 10.43 190 PRO 1 N 1
ATOM 1308 C CA . PRO A 1 190 ? 31.125 24.235 128.039 1.00 9.71 190 PRO 1 CA 1
ATOM 1309 C C . PRO A 1 190 ? 32.625 24.006 127.920 1.00 13.38 190 PRO 1 C 1
ATOM 1310 O O . PRO A 1 190 ? 33.131 22.942 128.275 1.00 11.67 190 PRO 1 O 1
ATOM 1314 N N . LEU A 1 191 ? 33.323 25.018 127.406 1.00 10.06 191 LEU 1 N 1
ATOM 1315 C CA . LEU A 1 191 ? 34.780 24.984 127.236 1.00 9.81 191 LEU 1 CA 1
ATOM 1316 C C . LEU A 1 191 ? 35.241 26.327 127.828 1.00 11.29 191 LEU 1 C 1
ATOM 1317 O O . LEU A 1 191 ? 34.956 27.393 127.278 1.00 11.82 191 LEU 1 O 1
ATOM 1322 N N . LEU A 1 192 ? 35.939 26.282 128.955 1.00 11.16 192 LEU 1 N 1
ATOM 1323 C CA . LEU A 1 192 ? 36.311 27.516 129.644 1.00 11.75 192 LEU 1 CA 1
ATOM 1324 C C . LEU A 1 192 ? 37.752 27.957 129.602 1.00 12.63 192 LEU 1 C 1
ATOM 1325 O O . LEU A 1 192 ? 38.663 27.159 129.811 1.00 11.61 192 LEU 1 O 1
ATOM 1330 N N . ALA A 1 193 ? 37.954 29.238 129.352 1.00 10.76 193 ALA 1 N 1
ATOM 1331 C CA . ALA A 1 193 ? 39.286 29.809 129.403 1.00 10.03 193 ALA 1 CA 1
ATOM 1332 C C . ALA A 1 193 ? 39.543 30.139 130.897 1.00 15.22 193 ALA 1 C 1
ATOM 1333 O O . ALA A 1 193 ? 38.671 29.980 131.759 1.00 14.90 193 ALA 1 O 1
ATOM 1335 N N . ILE A 1 194 ? 40.740 30.623 131.182 1.00 15.42 194 ILE 1 N 1
ATOM 1336 C CA . ILE A 1 194 ? 41.145 31.067 132.523 1.00 16.34 194 ILE 1 CA 1
ATOM 1337 C C . ILE A 1 194 ? 40.296 32.306 132.902 1.00 18.01 194 ILE 1 C 1
ATOM 1338 O O . ILE A 1 194 ? 39.989 33.142 132.052 1.00 16.93 194 ILE 1 O 1
ATOM 1343 N N . HIS A 1 195 ? 39.896 32.406 134.164 1.00 17.41 195 HIS 1 N 1
ATOM 1344 C CA . HIS A 1 195 ? 39.161 33.578 134.654 1.00 19.29 195 HIS 1 CA 1
ATOM 1345 C C . HIS A 1 195 ? 40.241 34.604 135.071 1.00 21.15 195 HIS 1 C 1
ATOM 1346 O O . HIS A 1 195 ? 40.933 34.390 136.052 1.00 20.30 195 HIS 1 O 1
ATOM 1353 N N . PRO A 1 196 ? 40.410 35.720 134.340 1.00 19.47 196 PRO 1 N 1
ATOM 1354 C CA . PRO A 1 196 ? 41.480 36.614 134.833 1.00 21.37 196 PRO 1 CA 1
ATOM 1355 C C . PRO A 1 196 ? 41.084 37.535 135.989 1.00 27.34 196 PRO 1 C 1
ATOM 1356 O O . PRO A 1 196 ? 39.905 37.808 136.218 1.00 25.26 196 PRO 1 O 1
ATOM 1360 N N . THR A 1 197 ? 42.079 38.016 136.723 1.00 34.94 197 THR 1 N 1
ATOM 1361 C CA . THR A 1 197 ? 41.803 38.934 137.822 1.00 43.85 197 THR 1 CA 1
ATOM 1362 C C . THR A 1 197 ? 41.789 40.365 137.289 1.00 41.52 197 THR 1 C 1
ATOM 1363 O O . THR A 1 197 ? 40.914 41.153 137.640 1.00 48.84 197 THR 1 O 1
ATOM 1367 N N . GLU A 1 198 ? 42.688 40.662 136.358 1.00 31.48 198 GLU 1 N 1
ATOM 1368 C CA . GLU A 1 198 ? 42.734 41.982 135.741 1.00 29.40 198 GLU 1 CA 1
ATOM 1369 C C . GLU A 1 198 ? 41.807 42.052 134.514 1.00 25.78 198 GLU 1 C 1
ATOM 1370 O O . GLU A 1 198 ? 41.212 41.049 134.110 1.00 22.95 198 GLU 1 O 1
ATOM 1376 N N . ALA A 1 199 ? 41.799 43.203 133.845 1.00 21.13 199 ALA 1 N 1
ATOM 1377 C CA . ALA A 1 199 ? 40.942 43.406 132.679 1.00 21.37 199 ALA 1 CA 1
ATOM 1378 C C . ALA A 1 199 ? 41.245 42.460 131.509 1.00 22.14 199 ALA 1 C 1
ATOM 1379 O O . ALA A 1 199 ? 40.374 42.193 130.672 1.00 18.49 199 ALA 1 O 1
ATOM 1381 N N . ARG A 1 200 ? 42.496 42.007 131.417 1.00 19.72 200 ARG 1 N 1
ATOM 1382 C CA . ARG A 1 200 ? 42.928 41.091 130.353 1.00 21.00 200 ARG 1 CA 1
ATOM 1383 C C . ARG A 1 200 ? 43.890 40.071 130.974 1.00 23.54 200 ARG 1 C 1
ATOM 1384 O O . ARG A 1 200 ? 44.672 40.420 131.856 1.00 22.44 200 ARG 1 O 1
ATOM 1392 N N . HIS A 1 201 ? 43.803 38.810 130.563 1.00 20.95 201 HIS 1 N 1
ATOM 1393 C CA . HIS A 1 201 ? 44.739 37.796 131.051 1.00 18.75 201 HIS 1 CA 1
ATOM 1394 C C . HIS A 1 201 ? 46.038 38.020 130.218 1.00 21.10 201 HIS 1 C 1
ATOM 1395 O O . HIS A 1 201 ? 46.021 37.892 128.990 1.00 20.57 201 HIS 1 O 1
ATOM 1402 N N . LYS A 1 202 ? 47.125 38.443 130.865 1.00 19.32 202 LYS 1 N 1
ATOM 1403 C CA . LYS A 1 202 ? 48.389 38.701 130.166 1.00 20.92 202 LYS 1 CA 1
ATOM 1404 C C . LYS A 1 202 ? 49.435 37.641 130.487 1.00 23.97 202 LYS 1 C 1
ATOM 1405 O O . LYS A 1 202 ? 49.488 37.126 131.600 1.00 23.38 202 LYS 1 O 1
ATOM 1411 N N . GLN A 1 203 ? 50.236 37.267 129.495 1.00 20.91 203 GLN 1 N 1
ATOM 1412 C CA . GLN A 1 203 ? 51.266 36.248 129.712 1.00 21.90 203 GLN 1 CA 1
ATOM 1413 C C . GLN A 1 203 ? 52.484 36.611 128.891 1.00 19.80 203 GLN 1 C 1
ATOM 1414 O O . GLN A 1 203 ? 52.384 37.371 127.922 1.00 21.06 203 GLN 1 O 1
ATOM 1420 N N . LYS A 1 204 ? 53.611 35.991 129.224 1.00 16.60 204 LYS 1 N 1
ATOM 1421 C CA . LYS A 1 204 ? 54.826 36.232 128.465 1.00 17.83 204 LYS 1 CA 1
ATOM 1422 C C . LYS A 1 204 ? 54.734 35.406 127.164 1.00 19.27 204 LYS 1 C 1
ATOM 1423 O O . LYS A 1 204 ? 54.602 34.182 127.208 1.00 20.99 204 LYS 1 O 1
ATOM 1429 N N . ILE A 1 205 ? 54.732 36.098 126.027 1.00 16.13 205 ILE 1 N 1
ATOM 1430 C CA . ILE A 1 205 ? 54.645 35.482 124.698 1.00 18.30 205 ILE 1 CA 1
ATOM 1431 C C . ILE A 1 205 ? 56.080 35.319 124.153 1.00 23.46 205 ILE 1 C 1
ATOM 1432 O O . ILE A 1 205 ? 56.939 36.184 124.384 1.00 19.76 205 ILE 1 O 1
ATOM 1437 N N . VAL A 1 206 ? 56.351 34.254 123.402 1.00 19.16 206 VAL 1 N 1
ATOM 1438 C CA . VAL A 1 206 ? 57.713 34.074 122.865 1.00 19.53 206 VAL 1 CA 1
ATOM 1439 C C . VAL A 1 206 ? 58.119 35.271 121.981 1.00 20.28 206 VAL 1 C 1
ATOM 1440 O O . VAL A 1 206 ? 57.320 35.781 121.180 1.00 20.66 206 VAL 1 O 1
ATOM 1444 N N . ALA A 1 207 ? 59.346 35.765 122.163 1.00 24.51 207 ALA 1 N 1
ATOM 1445 C CA . ALA A 1 207 ? 59.802 36.936 121.396 1.00 24.62 207 ALA 1 CA 1
ATOM 1446 C C . ALA A 1 207 ? 61.342 36.991 121.265 1.00 25.16 207 ALA 1 C 1
ATOM 1447 O O . ALA A 1 207 ? 62.051 36.545 122.179 1.00 25.13 207 ALA 1 O 1
ATOM 1449 N N . PRO A 1 208 ? 61.868 37.536 120.137 1.00 27.55 208 PRO 1 N 1
ATOM 1450 C CA . PRO A 1 208 ? 63.330 37.627 119.963 1.00 32.29 208 PRO 1 CA 1
ATOM 1451 C C . PRO A 1 208 ? 63.904 38.284 121.221 1.00 39.98 208 PRO 1 C 1
ATOM 1452 O O . PRO A 1 208 ? 63.312 39.215 121.766 1.00 36.98 208 PRO 1 O 1
ATOM 1456 N N . VAL A 1 209 ? 65.036 37.777 121.696 1.00 55.29 209 VAL 1 N 1
ATOM 1457 C CA . VAL A 1 209 ? 65.672 38.259 122.929 1.00 67.55 209 VAL 1 CA 1
ATOM 1458 C C . VAL A 1 209 ? 66.326 39.644 122.964 1.00 75.12 209 VAL 1 C 1
ATOM 1459 O O . VAL A 1 209 ? 67.045 40.026 122.028 1.00 71.56 209 VAL 1 O 1
ATOM 1463 N N . LYS A 1 210 ? 66.118 40.325 124.106 1.00 86.13 210 LYS 1 N 1
ATOM 1464 C CA . LYS A 1 210 ? 66.608 41.692 124.447 1.00 93.73 210 LYS 1 CA 1
ATOM 1465 C C . LYS A 1 210 ? 67.267 42.576 123.370 1.00 100.34 210 LYS 1 C 1
ATOM 1466 O O . LYS A 1 210 ? 68.487 42.392 123.088 1.00 102.00 210 LYS 1 O 1
ATOM 1472 N N . ASP B 2 1 ? 9.276 39.581 117.640 1.00 103.30 1 ASP 2 N 1
ATOM 1473 C CA . ASP B 2 1 ? 8.504 38.304 117.605 1.00 105.80 1 ASP 2 CA 1
ATOM 1474 C C . ASP B 2 1 ? 8.310 37.879 116.156 1.00 108.38 1 ASP 2 C 1
ATOM 1475 O O . ASP B 2 1 ? 8.238 36.683 115.861 1.00 112.74 1 ASP 2 O 1
ATOM 1480 N N . LYS B 2 2 ? 8.233 38.868 115.260 1.00 105.97 2 LYS 2 N 1
ATOM 1481 C CA . LYS B 2 2 ? 8.020 38.629 113.832 1.00 103.23 2 LYS 2 CA 1
ATOM 1482 C C . LYS B 2 2 ? 6.570 38.127 113.612 1.00 104.48 2 LYS 2 C 1
ATOM 1483 O O . LYS B 2 2 ? 6.357 36.992 113.171 1.00 105.54 2 LYS 2 O 1
ATOM 1489 N N . LYS B 2 3 ? 5.579 38.976 113.919 1.00 103.75 3 LYS 2 N 1
ATOM 1490 C CA . LYS B 2 3 ? 4.167 38.588 113.779 1.00 107.06 3 LYS 2 CA 1
ATOM 1491 C C . LYS B 2 3 ? 3.102 39.679 113.638 1.00 109.25 3 LYS 2 C 1
ATOM 1492 O O . LYS B 2 3 ? 2.295 39.598 112.705 1.00 109.33 3 LYS 2 O 1
ATOM 1498 N N . THR B 2 4 ? 3.016 40.619 114.599 1.00 108.56 4 THR 2 N 1
ATOM 1499 C CA . THR B 2 4 ? 2.003 41.699 114.523 1.00 102.55 4 THR 2 CA 1
ATOM 1500 C C . THR B 2 4 ? 1.547 42.433 115.837 1.00 93.14 4 THR 2 C 1
ATOM 1501 O O . THR B 2 4 ? 0.720 41.892 116.589 1.00 94.56 4 THR 2 O 1
ATOM 1505 N N . THR B 2 7 ? -0.674 44.075 118.646 1.00 77.55 7 THR 2 N 1
ATOM 1506 C CA . THR B 2 7 ? -1.210 44.503 120.001 1.00 79.12 7 THR 2 CA 1
ATOM 1507 C C . THR B 2 7 ? -0.814 43.597 121.198 1.00 84.58 7 THR 2 C 1
ATOM 1508 O O . THR B 2 7 ? 0.248 43.819 121.814 1.00 81.18 7 THR 2 O 1
ATOM 1512 N N . THR B 2 8 ? -1.717 42.672 121.586 1.00 87.89 8 THR 2 N 1
ATOM 1513 C CA . THR B 2 8 ? -1.468 41.690 122.679 1.00 86.10 8 THR 2 CA 1
ATOM 1514 C C . THR B 2 8 ? -0.801 40.457 122.002 1.00 82.79 8 THR 2 C 1
ATOM 1515 O O . THR B 2 8 ? -0.506 40.499 120.796 1.00 78.60 8 THR 2 O 1
ATOM 1519 N N . LEU B 2 9 ? -0.543 39.394 122.777 1.00 80.53 9 LEU 2 N 1
ATOM 1520 C CA . LEU B 2 9 ? 0.077 38.150 122.274 1.00 74.70 9 LEU 2 CA 1
ATOM 1521 C C . LEU B 2 9 ? -0.733 37.642 121.026 1.00 70.64 9 LEU 2 C 1
ATOM 1522 O O . LEU B 2 9 ? -1.909 37.273 121.178 1.00 58.73 9 LEU 2 O 1
ATOM 1527 N N . LEU B 2 10 ? -0.111 37.589 119.826 1.00 70.68 10 LEU 2 N 1
ATOM 1528 C CA . LEU B 2 10 ? -0.836 37.176 118.593 1.00 71.81 10 LEU 2 CA 1
ATOM 1529 C C . LEU B 2 10 ? -0.205 36.436 117.366 1.00 74.08 10 LEU 2 C 1
ATOM 1530 O O . LEU B 2 10 ? 0.737 35.632 117.458 1.00 64.89 10 LEU 2 O 1
ATOM 1535 N N . GLU B 2 11 ? -0.851 36.745 116.230 1.00 82.88 11 GLU 2 N 1
ATOM 1536 C CA . GLU B 2 11 ? -0.635 36.286 114.837 1.00 86.38 11 GLU 2 CA 1
ATOM 1537 C C . GLU B 2 11 ? -0.143 34.897 114.484 1.00 86.31 11 GLU 2 C 1
ATOM 1538 O O . GLU B 2 11 ? -0.898 33.907 114.603 1.00 84.73 11 GLU 2 O 1
ATOM 1544 N N . ASP B 2 12 ? 1.035 34.831 113.862 1.00 84.23 12 ASP 2 N 1
ATOM 1545 C CA . ASP B 2 12 ? 1.550 33.508 113.573 1.00 82.63 12 ASP 2 CA 1
ATOM 1546 C C . ASP B 2 12 ? 2.340 33.081 114.801 1.00 71.46 12 ASP 2 C 1
ATOM 1547 O O . ASP B 2 12 ? 3.284 32.271 114.723 1.00 71.60 12 ASP 2 O 1
ATOM 1552 N N . ARG B 2 13 ? 1.957 33.725 115.918 1.00 56.54 13 ARG 2 N 1
ATOM 1553 C CA . ARG B 2 13 ? 2.488 33.472 117.247 1.00 38.19 13 ARG 2 CA 1
ATOM 1554 C C . ARG B 2 13 ? 1.461 32.640 118.002 1.00 25.06 13 ARG 2 C 1
ATOM 1555 O O . ARG B 2 13 ? 1.582 32.475 119.204 1.00 22.02 13 ARG 2 O 1
ATOM 1563 N N . ILE B 2 14 ? 0.430 32.162 117.298 1.00 21.79 14 ILE 2 N 1
ATOM 1564 C CA . ILE B 2 14 ? -0.541 31.279 117.922 1.00 21.02 14 ILE 2 CA 1
ATOM 1565 C C . ILE B 2 14 ? -0.128 29.870 117.483 1.00 21.00 14 ILE 2 C 1
ATOM 1566 O O . ILE B 2 14 ? -0.093 29.576 116.285 1.00 19.07 14 ILE 2 O 1
ATOM 1571 N N . LEU B 2 15 ? 0.226 29.014 118.431 1.00 15.68 15 LEU 2 N 1
ATOM 1572 C CA . LEU B 2 15 ? 0.652 27.661 118.083 1.00 13.39 15 LEU 2 CA 1
ATOM 1573 C C . LEU B 2 15 ? -0.119 26.651 118.920 1.00 13.00 15 LEU 2 C 1
ATOM 1574 O O . LEU B 2 15 ? -0.241 26.822 120.141 1.00 12.51 15 LEU 2 O 1
ATOM 1579 N N . THR B 2 16 ? -0.633 25.604 118.283 1.00 10.86 16 THR 2 N 1
ATOM 1580 C CA . THR B 2 16 ? -1.331 24.551 119.020 1.00 11.94 16 THR 2 CA 1
ATOM 1581 C C . THR B 2 16 ? -0.515 23.274 118.867 1.00 13.57 16 THR 2 C 1
ATOM 1582 O O . THR B 2 16 ? -0.129 22.920 117.764 1.00 13.93 16 THR 2 O 1
ATOM 1586 N N . THR B 2 17 ? -0.209 22.622 119.978 1.00 10.80 17 THR 2 N 1
ATOM 1587 C CA . THR B 2 17 ? 0.560 21.383 119.943 1.00 11.14 17 THR 2 CA 1
ATOM 1588 C C . THR B 2 17 ? -0.362 20.255 120.385 1.00 14.05 17 THR 2 C 1
ATOM 1589 O O . THR B 2 17 ? -1.099 20.373 121.371 1.00 12.92 17 THR 2 O 1
ATOM 1593 N N . ARG B 2 18 ? -0.329 19.156 119.653 1.00 11.81 18 ARG 2 N 1
ATOM 1594 C CA . ARG B 2 18 ? -1.152 18.030 120.021 1.00 11.79 18 ARG 2 CA 1
ATOM 1595 C C . ARG B 2 18 ? -0.293 16.796 120.274 1.00 13.92 18 ARG 2 C 1
ATOM 1596 O O . ARG B 2 18 ? 0.593 16.493 119.475 1.00 13.94 18 ARG 2 O 1
ATOM 1604 N N . ASN B 2 19 ? -0.473 16.145 121.423 1.00 10.38 19 ASN 2 N 1
ATOM 1605 C CA . ASN B 2 19 ? 0.245 14.895 121.710 1.00 9.84 19 ASN 2 CA 1
ATOM 1606 C C . ASN B 2 19 ? -0.843 13.927 122.190 1.00 9.83 19 ASN 2 C 1
ATOM 1607 O O . ASN B 2 19 ? -1.369 14.074 123.290 1.00 10.78 19 ASN 2 O 1
ATOM 1612 N N . GLY B 2 20 ? -1.222 12.966 121.353 1.00 10.00 20 GLY 2 N 1
ATOM 1613 C CA . GLY B 2 20 ? -2.269 12.041 121.769 1.00 10.79 20 GLY 2 CA 1
ATOM 1614 C C . GLY B 2 20 ? -3.589 12.798 121.904 1.00 11.55 20 GLY 2 C 1
ATOM 1615 O O . GLY B 2 20 ? -3.894 13.674 121.093 1.00 12.43 20 GLY 2 O 1
ATOM 1616 N N . HIS B 2 21 ? -4.369 12.485 122.932 1.00 10.46 21 HIS 2 N 1
ATOM 1617 C CA . HIS B 2 21 ? -5.647 13.161 123.128 1.00 9.43 21 HIS 2 CA 1
ATOM 1618 C C . HIS B 2 21 ? -5.460 14.383 124.040 1.00 12.15 21 HIS 2 C 1
ATOM 1619 O O . HIS B 2 21 ? -6.324 14.660 124.879 1.00 12.05 21 HIS 2 O 1
ATOM 1626 N N . THR B 2 22 ? -4.313 15.057 123.960 1.00 10.68 22 THR 2 N 1
ATOM 1627 C CA . THR B 2 22 ? -4.091 16.246 124.784 1.00 9.61 22 THR 2 CA 1
ATOM 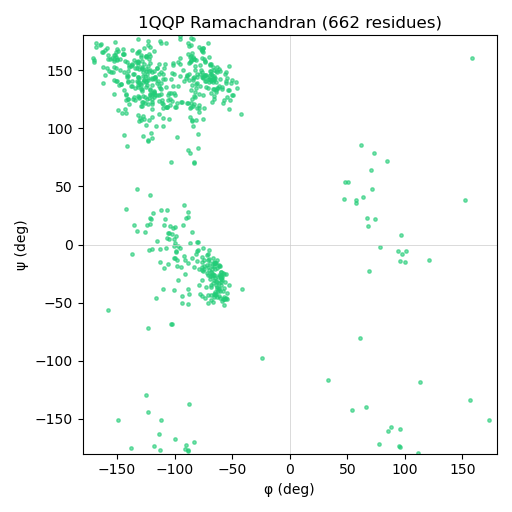1628 C C . THR B 2 22 ? -3.553 17.352 123.869 1.00 11.78 22 THR 2 C 1
ATOM 1629 O O . THR B 2 22 ? -2.769 17.084 122.945 1.00 11.17 22 THR 2 O 1
ATOM 1633 N N . THR B 2 23 ? -4.016 18.583 124.072 1.00 9.09 23 THR 2 N 1
ATOM 1634 C CA . THR B 2 23 ? -3.524 19.689 123.242 1.00 8.88 23 THR 2 CA 1
ATOM 1635 C C . THR B 2 23 ? -3.128 20.859 124.142 1.00 10.50 23 THR 2 C 1
ATOM 1636 O O . THR B 2 23 ? -3.583 20.978 125.294 1.00 9.67 23 THR 2 O 1
ATOM 1640 N N . SER B 2 24 ? -2.261 21.716 123.624 1.00 9.45 24 SER 2 N 1
ATOM 1641 C CA . SER B 2 24 ? -1.847 22.888 124.376 1.00 9.10 24 SER 2 CA 1
ATOM 1642 C C . SER B 2 24 ? -1.722 24.016 123.357 1.00 11.17 24 SER 2 C 1
ATOM 1643 O O . SER B 2 24 ? -1.094 23.850 122.303 1.00 11.11 24 SER 2 O 1
ATOM 1646 N N . THR B 2 25 ? -2.359 25.149 123.647 1.00 10.33 25 THR 2 N 1
ATOM 1647 C CA . THR B 2 25 ? -2.322 26.288 122.735 1.00 10.79 25 THR 2 CA 1
ATOM 1648 C C . THR B 2 25 ? -1.704 27.498 123.399 1.00 12.64 25 THR 2 C 1
ATOM 1649 O O . THR B 2 25 ? -1.940 27.743 124.581 1.00 11.27 25 THR 2 O 1
ATOM 1653 N N . THR B 2 26 ? -0.842 28.207 122.686 1.00 8.87 26 THR 2 N 1
ATOM 1654 C CA . THR B 2 26 ? -0.315 29.433 123.257 1.00 11.90 26 THR 2 CA 1
ATOM 1655 C C . THR B 2 26 ? -0.461 30.525 122.202 1.00 12.77 26 THR 2 C 1
ATOM 1656 O O . THR B 2 26 ? -0.332 30.261 120.997 1.00 13.14 26 THR 2 O 1
ATOM 1660 N N . GLN B 2 27 ? -0.777 31.738 122.649 1.00 10.94 27 GLN 2 N 1
ATOM 1661 C CA . GLN B 2 27 ? -0.894 32.866 121.734 1.00 12.98 27 GLN 2 CA 1
ATOM 1662 C C . GLN B 2 27 ? 0.386 33.713 121.733 1.00 15.49 27 GLN 2 C 1
ATOM 1663 O O . GLN B 2 27 ? 0.405 34.823 121.206 1.00 17.61 27 GLN 2 O 1
ATOM 1669 N N . SER B 2 28 ? 1.435 33.270 122.406 1.00 15.91 28 SER 2 N 1
ATOM 1670 C CA . SER B 2 28 ? 2.654 34.071 122.311 1.00 21.45 28 SER 2 CA 1
ATOM 1671 C C . SER B 2 28 ? 3.870 33.177 122.008 1.00 20.99 28 SER 2 C 1
ATOM 1672 O O . SER B 2 28 ? 4.917 33.264 122.622 1.00 24.56 28 SER 2 O 1
ATOM 1675 N N . SER B 2 29 ? 3.708 32.304 121.032 1.00 16.98 29 SER 2 N 1
ATOM 1676 C CA . SER B 2 29 ? 4.771 31.402 120.672 1.00 15.02 29 SER 2 CA 1
ATOM 1677 C C . SER B 2 29 ? 5.936 32.149 120.011 1.00 15.93 29 SER 2 C 1
ATOM 1678 O O . SER B 2 29 ? 5.757 33.124 119.269 1.00 14.32 29 SER 2 O 1
ATOM 1681 N N . VAL B 2 30 ? 7.128 31.624 120.212 1.00 11.93 30 VAL 2 N 1
ATOM 1682 C CA . VAL B 2 30 ? 8.313 32.203 119.617 1.00 13.86 30 VAL 2 CA 1
ATOM 1683 C C . VAL B 2 30 ? 8.909 31.049 118.755 1.00 18.68 30 VAL 2 C 1
ATOM 1684 O O . VAL B 2 30 ? 10.039 31.100 118.275 1.00 18.39 30 VAL 2 O 1
ATOM 1688 N N . GLY B 2 31 ? 8.070 30.049 118.480 1.00 14.25 31 GLY 2 N 1
ATOM 1689 C CA . GLY B 2 31 ? 8.502 28.905 117.687 1.00 12.73 31 GLY 2 CA 1
ATOM 1690 C C . GLY B 2 31 ? 8.948 27.720 118.539 1.00 14.33 31 GLY 2 C 1
ATOM 1691 O O . GLY B 2 31 ? 8.850 27.743 119.766 1.00 12.48 31 GLY 2 O 1
ATOM 1692 N N . VAL B 2 32 ? 9.466 26.681 117.887 1.00 10.92 32 VAL 2 N 1
ATOM 1693 C CA . VAL B 2 32 ? 9.905 25.480 118.586 1.00 12.72 32 VAL 2 CA 1
ATOM 1694 C C . VAL B 2 32 ? 11.381 25.236 118.307 1.00 12.58 32 VAL 2 C 1
ATOM 1695 O O . VAL B 2 32 ? 11.819 25.336 117.167 1.00 13.29 32 VAL 2 O 1
ATOM 1699 N N . THR B 2 33 ? 12.159 24.952 119.338 1.00 10.59 33 THR 2 N 1
ATOM 1700 C CA . THR B 2 33 ? 13.565 24.643 119.125 1.00 11.19 33 THR 2 CA 1
ATOM 1701 C C . THR B 2 33 ? 13.707 23.130 119.008 1.00 12.58 33 THR 2 C 1
ATOM 1702 O O . THR B 2 33 ? 13.246 22.405 119.891 1.00 13.77 33 THR 2 O 1
ATOM 1706 N N . TYR B 2 34 ? 14.259 22.643 117.896 1.00 11.54 34 TYR 2 N 1
ATOM 1707 C CA . TYR B 2 34 ? 14.531 21.199 117.754 1.00 10.11 34 TYR 2 CA 1
ATOM 1708 C C . TYR B 2 34 ? 15.973 21.007 118.180 1.00 11.51 34 TYR 2 C 1
ATOM 1709 O O . TYR B 2 34 ? 16.862 21.653 117.639 1.00 13.76 34 TYR 2 O 1
ATOM 1718 N N . GLY B 2 35 ? 16.227 20.161 119.163 1.00 9.93 35 GLY 2 N 1
ATOM 1719 C CA . GLY B 2 35 ? 17.607 19.994 119.584 1.00 9.88 35 GLY 2 CA 1
ATOM 1720 C C . GLY B 2 35 ? 18.303 18.766 119.023 1.00 12.95 35 GLY 2 C 1
ATOM 1721 O O . GLY B 2 35 ? 17.743 17.675 119.076 1.00 13.59 35 GLY 2 O 1
ATOM 1722 N N . TYR B 2 36 ? 19.483 18.961 118.429 1.00 9.79 36 TYR 2 N 1
ATOM 1723 C CA . TYR B 2 36 ? 20.344 17.879 117.924 1.00 9.82 36 TYR 2 CA 1
ATOM 1724 C C . TYR B 2 36 ? 19.908 17.062 116.721 1.00 13.62 36 TYR 2 C 1
ATOM 1725 O O . TYR B 2 36 ? 20.745 16.411 116.103 1.00 12.97 36 TYR 2 O 1
ATOM 1734 N N . ALA B 2 37 ? 18.611 17.024 116.439 1.00 10.98 37 ALA 2 N 1
ATOM 1735 C CA . ALA B 2 37 ? 18.091 16.265 115.301 1.00 11.94 37 ALA 2 CA 1
ATOM 1736 C C . ALA B 2 37 ? 16.617 16.632 115.138 1.00 16.62 37 ALA 2 C 1
ATOM 1737 O O . ALA B 2 37 ? 15.992 17.162 116.058 1.00 16.97 37 ALA 2 O 1
ATOM 1739 N N . THR B 2 38 ? 16.061 16.378 113.966 1.00 14.33 38 THR 2 N 1
ATOM 1740 C CA . THR B 2 38 ? 14.634 16.637 113.788 1.00 20.97 38 THR 2 CA 1
ATOM 1741 C C . THR B 2 38 ? 13.849 15.312 113.737 1.00 28.08 38 THR 2 C 1
ATOM 1742 O O . THR B 2 38 ? 12.658 15.315 113.513 1.00 36.94 38 THR 2 O 1
ATOM 1746 N N . ALA B 2 39 ? 14.524 14.190 113.966 1.00 27.73 39 ALA 2 N 1
ATOM 1747 C CA . ALA B 2 39 ? 13.885 12.866 113.975 1.00 31.80 39 ALA 2 CA 1
ATOM 1748 C C . ALA B 2 39 ? 14.727 11.905 114.825 1.00 33.41 39 ALA 2 C 1
ATOM 1749 O O . ALA B 2 39 ? 15.917 12.142 115.016 1.00 35.54 39 ALA 2 O 1
ATOM 1751 N N . GLU B 2 40 ? 14.134 10.809 115.299 1.00 30.64 40 GLU 2 N 1
ATOM 1752 C CA . GLU B 2 40 ? 14.879 9.820 116.099 1.00 27.51 40 GLU 2 CA 1
ATOM 1753 C C . GLU B 2 40 ? 15.817 8.999 115.194 1.00 26.62 40 GLU 2 C 1
ATOM 1754 O O . GLU B 2 40 ? 15.602 8.940 113.984 1.00 27.73 40 GLU 2 O 1
ATOM 1760 N N . ASP B 2 41 ? 16.868 8.397 115.766 1.00 26.07 41 ASP 2 N 1
ATOM 1761 C CA . ASP B 2 41 ? 17.746 7.499 115.009 1.00 21.79 41 ASP 2 CA 1
ATOM 1762 C C . ASP B 2 41 ? 16.999 6.114 115.043 1.00 24.23 41 ASP 2 C 1
ATOM 1763 O O . ASP B 2 41 ? 15.846 6.044 115.486 1.00 25.68 41 ASP 2 O 1
ATOM 1768 N N . PHE B 2 42 ? 17.621 5.023 114.613 1.00 19.73 42 PHE 2 N 1
ATOM 1769 C CA . PHE B 2 42 ? 16.931 3.722 114.575 1.00 20.20 42 PHE 2 CA 1
ATOM 1770 C C . PHE B 2 42 ? 16.487 3.202 115.917 1.00 22.83 42 PHE 2 C 1
ATOM 1771 O O . PHE B 2 42 ? 17.248 3.108 116.863 1.00 23.28 42 PHE 2 O 1
ATOM 1779 N N . VAL B 2 43 ? 15.261 2.732 115.926 1.00 19.72 43 VAL 2 N 1
ATOM 1780 C CA . VAL B 2 43 ? 14.592 2.267 117.123 1.00 19.22 43 VAL 2 CA 1
ATOM 1781 C C . VAL B 2 43 ? 14.662 0.724 117.252 1.00 21.49 43 VAL 2 C 1
ATOM 1782 O O . VAL B 2 43 ? 14.404 0.153 118.316 1.00 23.86 43 VAL 2 O 1
ATOM 1786 N N . SER B 2 44 ? 15.053 0.056 116.167 1.00 17.77 44 SER 2 N 1
ATOM 1787 C CA . SER B 2 44 ? 15.176 -1.402 116.166 1.00 22.51 44 SER 2 CA 1
ATOM 1788 C C . SER B 2 44 ? 16.602 -1.814 115.845 1.00 25.11 44 SER 2 C 1
ATOM 1789 O O . SER B 2 44 ? 16.974 -1.937 114.685 1.00 34.64 44 SER 2 O 1
ATOM 1792 N N . GLY B 2 45 ? 17.385 -2.074 116.867 1.00 18.07 45 GLY 2 N 1
ATOM 1793 C CA . GLY B 2 45 ? 18.743 -2.491 116.629 1.00 15.03 45 GLY 2 CA 1
ATOM 1794 C C . GLY B 2 45 ? 18.924 -3.883 117.185 1.00 16.48 45 GLY 2 C 1
ATOM 1795 O O . GLY B 2 45 ? 17.997 -4.505 117.702 1.00 14.92 45 GLY 2 O 1
ATOM 1796 N N . PRO B 2 46 ? 20.155 -4.368 117.175 1.00 16.46 46 PRO 2 N 1
ATOM 1797 C CA . PRO B 2 46 ? 20.401 -5.710 117.687 1.00 17.18 46 PRO 2 CA 1
ATOM 1798 C C . PRO B 2 46 ? 20.219 -5.939 119.182 1.00 17.93 46 PRO 2 C 1
ATOM 1799 O O . PRO B 2 46 ? 19.977 -7.065 119.585 1.00 18.46 46 PRO 2 O 1
ATOM 1803 N N . ASN B 2 47 ? 20.270 -4.888 120.002 1.00 13.09 47 ASN 2 N 1
ATOM 1804 C CA . ASN B 2 47 ? 20.172 -5.076 121.444 1.00 10.33 47 ASN 2 CA 1
ATOM 1805 C C . ASN B 2 47 ? 18.790 -5.491 121.959 1.00 11.91 47 ASN 2 C 1
ATOM 1806 O O . ASN B 2 47 ? 18.669 -5.878 123.116 1.00 13.99 47 ASN 2 O 1
ATOM 1811 N N . THR B 2 48 ? 17.747 -5.393 121.132 1.00 11.06 48 THR 2 N 1
ATOM 1812 C CA . THR B 2 48 ? 16.416 -5.808 121.582 1.00 11.64 48 THR 2 CA 1
ATOM 1813 C C . THR B 2 48 ? 15.880 -7.019 120.793 1.00 13.43 48 THR 2 C 1
ATOM 1814 O O . THR B 2 48 ? 14.738 -7.439 120.992 1.00 13.23 48 THR 2 O 1
ATOM 1818 N N . SER B 2 49 ? 16.689 -7.554 119.873 1.00 11.53 49 SER 2 N 1
ATOM 1819 C CA . SER B 2 49 ? 16.322 -8.751 119.094 1.00 11.10 49 SER 2 CA 1
ATOM 1820 C C . SER B 2 49 ? 14.925 -8.746 118.479 1.00 13.45 49 SER 2 C 1
ATOM 1821 O O . SER B 2 49 ? 14.234 -9.774 118.499 1.00 12.08 49 SER 2 O 1
ATOM 1824 N N . GLY B 2 50 ? 14.500 -7.583 117.982 1.00 10.54 50 GLY 2 N 1
ATOM 1825 C CA . GLY B 2 50 ? 13.197 -7.455 117.347 1.00 10.32 50 GLY 2 CA 1
ATOM 1826 C C . GLY B 2 50 ? 12.021 -7.617 118.290 1.00 13.29 50 GLY 2 C 1
ATOM 1827 O O . GLY B 2 50 ? 10.886 -7.790 117.850 1.00 15.55 50 GLY 2 O 1
ATOM 1828 N N . LEU B 2 51 ? 12.263 -7.521 119.586 1.00 9.64 51 LEU 2 N 1
ATOM 1829 C CA . LEU B 2 51 ? 11.183 -7.719 120.563 1.00 12.94 51 LEU 2 CA 1
ATOM 1830 C C . LEU B 2 51 ? 10.576 -6.411 121.121 1.00 15.18 51 LEU 2 C 1
ATOM 1831 O O . LEU B 2 51 ? 9.688 -6.449 121.980 1.00 14.29 51 LEU 2 O 1
ATOM 1836 N N . GLU B 2 52 ? 11.057 -5.262 120.646 1.00 11.26 52 GLU 2 N 1
ATOM 1837 C CA . GLU B 2 52 ? 10.564 -3.974 121.130 1.00 12.05 52 GLU 2 CA 1
ATOM 1838 C C . GLU B 2 52 ? 9.214 -3.628 120.500 1.00 14.80 52 GLU 2 C 1
ATOM 1839 O O . GLU B 2 52 ? 8.877 -4.130 119.429 1.00 12.66 52 GLU 2 O 1
ATOM 1845 N N . THR B 2 53 ? 8.412 -2.819 121.180 1.00 11.16 53 THR 2 N 1
ATOM 1846 C CA . THR B 2 53 ? 7.147 -2.363 120.595 1.00 13.34 53 THR 2 CA 1
ATOM 1847 C C . THR B 2 53 ? 6.929 -0.911 120.993 1.00 14.04 53 THR 2 C 1
ATOM 1848 O O . THR B 2 53 ? 7.485 -0.429 121.977 1.00 13.69 53 THR 2 O 1
ATOM 1852 N N . ARG B 2 54 ? 6.126 -0.218 120.207 1.00 13.42 54 ARG 2 N 1
ATOM 1853 C CA . ARG B 2 54 ? 5.814 1.175 120.485 1.00 14.03 54 ARG 2 CA 1
ATOM 1854 C C . ARG B 2 54 ? 4.550 1.259 121.338 1.00 16.20 54 ARG 2 C 1
ATOM 1855 O O . ARG B 2 54 ? 3.648 0.442 121.166 1.00 15.30 54 ARG 2 O 1
ATOM 1863 N N . VAL B 2 55 ? 4.497 2.171 122.310 1.00 12.65 55 VAL 2 N 1
ATOM 1864 C CA . VAL B 2 55 ? 3.269 2.323 123.084 1.00 12.27 55 VAL 2 CA 1
ATOM 1865 C C . VAL B 2 55 ? 2.758 3.759 123.009 1.00 14.22 55 VAL 2 C 1
ATOM 1866 O O . VAL B 2 55 ? 3.143 4.671 123.736 1.00 12.16 55 VAL 2 O 1
ATOM 1870 N N . VAL B 2 56 ? 1.936 3.935 121.993 1.00 12.73 56 VAL 2 N 1
ATOM 1871 C CA . VAL B 2 56 ? 1.352 5.203 121.629 1.00 15.20 56 VAL 2 CA 1
ATOM 1872 C C . VAL B 2 56 ? 0.492 5.819 122.744 1.00 15.36 56 VAL 2 C 1
ATOM 1873 O O . VAL B 2 56 ? 0.404 7.041 122.862 1.00 13.55 56 VAL 2 O 1
ATOM 1877 N N . GLN B 2 57 ? -0.102 4.986 123.596 1.00 11.14 57 GLN 2 N 1
ATOM 1878 C CA . GLN B 2 57 ? -0.935 5.498 124.678 1.00 12.37 57 GLN 2 CA 1
ATOM 1879 C C . GLN B 2 57 ? -0.175 6.335 125.707 1.00 15.04 57 GLN 2 C 1
ATOM 1880 O O . GLN B 2 57 ? -0.794 7.030 126.524 1.00 14.05 57 GLN 2 O 1
ATOM 1886 N N . ALA B 2 58 ? 1.157 6.248 125.709 1.00 11.65 58 ALA 2 N 1
ATOM 1887 C CA . ALA B 2 58 ? 1.955 7.017 126.673 1.00 11.13 58 ALA 2 CA 1
ATOM 1888 C C . ALA B 2 58 ? 2.379 8.379 126.132 1.00 12.27 58 ALA 2 C 1
ATOM 1889 O O . ALA B 2 58 ? 2.908 9.198 126.879 1.00 12.93 58 ALA 2 O 1
ATOM 1891 N N . GLU B 2 59 ? 2.171 8.609 124.836 1.00 10.39 59 GLU 2 N 1
ATOM 1892 C CA . GLU B 2 59 ? 2.628 9.828 124.185 1.00 9.81 59 GLU 2 CA 1
ATOM 1893 C C . GLU B 2 59 ? 1.611 10.954 124.320 1.00 13.40 59 GLU 2 C 1
ATOM 1894 O O . GLU B 2 59 ? 0.893 11.271 123.372 1.00 14.82 59 GLU 2 O 1
ATOM 1900 N N . ARG B 2 60 ? 1.597 11.591 125.486 1.00 9.19 60 ARG 2 N 1
ATOM 1901 C CA . ARG B 2 60 ? 0.607 12.633 125.764 1.00 10.14 60 ARG 2 CA 1
ATOM 1902 C C . ARG B 2 60 ? 1.174 13.510 126.884 1.00 11.64 60 ARG 2 C 1
ATOM 1903 O O . ARG B 2 60 ? 2.117 13.117 127.582 1.00 10.03 60 ARG 2 O 1
ATOM 1911 N N . PHE B 2 61 ? 0.621 14.702 127.063 1.00 9.52 61 PHE 2 N 1
ATOM 1912 C CA . PHE B 2 61 ? 1.173 15.625 128.056 1.00 8.23 61 PHE 2 CA 1
ATOM 1913 C C . PHE B 2 61 ? 0.929 15.292 129.535 1.00 11.83 61 PHE 2 C 1
ATOM 1914 O O . PHE B 2 61 ? -0.158 14.838 129.892 1.00 11.82 61 PHE 2 O 1
ATOM 1922 N N . PHE B 2 62 ? 1.945 15.511 130.383 1.00 8.40 62 PHE 2 N 1
ATOM 1923 C CA . PHE B 2 62 ? 1.779 15.382 131.834 1.00 8.70 62 PHE 2 CA 1
ATOM 1924 C C . PHE B 2 62 ? 2.351 16.706 132.363 1.00 11.90 62 PHE 2 C 1
ATOM 1925 O O . PHE B 2 62 ? 3.098 17.391 131.646 1.00 11.90 62 PHE 2 O 1
ATOM 1933 N N . LYS B 2 63 ? 2.044 17.055 133.609 1.00 11.00 63 LYS 2 N 1
ATOM 1934 C CA . LYS B 2 63 ? 2.406 18.377 134.125 1.00 11.73 63 LYS 2 CA 1
ATOM 1935 C C . LYS B 2 63 ? 3.096 18.406 135.470 1.00 13.96 63 LYS 2 C 1
ATOM 1936 O O . LYS B 2 63 ? 2.916 17.492 136.267 1.00 13.74 63 LYS 2 O 1
ATOM 1942 N N . THR B 2 64 ? 3.936 19.419 135.699 1.00 11.39 64 THR 2 N 1
ATOM 1943 C CA . THR B 2 64 ? 4.551 19.613 137.020 1.00 14.61 64 THR 2 CA 1
ATOM 1944 C C . THR B 2 64 ? 4.857 21.084 137.205 1.00 13.55 64 THR 2 C 1
ATOM 1945 O O . THR B 2 64 ? 5.273 21.769 136.267 1.00 13.79 64 THR 2 O 1
ATOM 1949 N N . HIS B 2 65 ? 4.869 21.488 138.461 1.00 11.52 65 HIS 2 N 1
ATOM 1950 C CA . HIS B 2 65 ? 5.277 22.838 138.818 1.00 11.95 65 HIS 2 CA 1
ATOM 1951 C C . HIS B 2 65 ? 6.818 22.752 138.898 1.00 15.55 65 HIS 2 C 1
ATOM 1952 O O . HIS B 2 65 ? 7.367 21.723 139.305 1.00 15.83 65 HIS 2 O 1
ATOM 1959 N N . LEU B 2 66 ? 7.528 23.795 138.473 1.00 12.30 66 LEU 2 N 1
ATOM 1960 C CA . LEU B 2 66 ? 8.990 23.811 138.546 1.00 10.06 66 LEU 2 CA 1
ATOM 1961 C C . LEU B 2 66 ? 9.410 24.676 139.759 1.00 13.59 66 LEU 2 C 1
ATOM 1962 O O . LEU B 2 66 ? 9.917 24.164 140.749 1.00 12.72 66 LEU 2 O 1
ATOM 1967 N N . PHE B 2 67 ? 9.184 25.986 139.710 1.00 11.37 67 PHE 2 N 1
ATOM 1968 C CA . PHE B 2 67 ? 9.547 26.850 140.851 1.00 10.75 67 PHE 2 CA 1
ATOM 1969 C C . PHE B 2 67 ? 8.840 28.193 140.674 1.00 11.95 67 PHE 2 C 1
ATOM 1970 O O . PHE B 2 67 ? 8.194 28.436 139.650 1.00 11.82 67 PHE 2 O 1
ATOM 1978 N N . ASP B 2 68 ? 8.918 29.041 141.689 1.00 9.53 68 ASP 2 N 1
ATOM 1979 C CA . ASP B 2 68 ? 8.311 30.359 141.616 1.00 12.17 68 ASP 2 CA 1
ATOM 1980 C C . ASP B 2 68 ? 9.425 31.383 141.453 1.00 13.49 68 ASP 2 C 1
ATOM 1981 O O . ASP B 2 68 ? 10.302 31.512 142.308 1.00 13.81 68 ASP 2 O 1
ATOM 1986 N N . TRP B 2 69 ? 9.392 32.092 140.332 1.00 11.46 69 TRP 2 N 1
ATOM 1987 C CA . TRP B 2 69 ? 10.383 33.109 140.018 1.00 9.80 69 TRP 2 CA 1
ATOM 1988 C C . TRP B 2 69 ? 9.999 34.388 140.788 1.00 11.76 69 TRP 2 C 1
ATOM 1989 O O . TRP B 2 69 ? 8.911 34.963 140.584 1.00 11.36 69 TRP 2 O 1
ATOM 2000 N N . VAL B 2 70 ? 10.887 34.810 141.684 1.00 10.04 70 VAL 2 N 1
ATOM 2001 C CA . VAL B 2 70 ? 10.650 35.994 142.506 1.00 11.45 70 VAL 2 CA 1
ATOM 2002 C C . VAL B 2 70 ? 11.750 37.036 142.298 1.00 12.00 70 VAL 2 C 1
ATOM 2003 O O . VAL B 2 70 ? 12.838 36.724 141.796 1.00 12.71 70 VAL 2 O 1
ATOM 2007 N N . THR B 2 71 ? 11.480 38.276 142.689 1.00 11.28 71 THR 2 N 1
ATOM 2008 C CA . THR B 2 71 ? 12.454 39.352 142.475 1.00 11.92 71 THR 2 CA 1
ATOM 2009 C C . THR B 2 71 ? 13.792 39.122 143.166 1.00 14.82 71 THR 2 C 1
ATOM 2010 O O . THR B 2 71 ? 14.798 39.669 142.749 1.00 16.47 71 THR 2 O 1
ATOM 2014 N N . SER B 2 72 ? 13.829 38.319 144.223 1.00 14.69 72 SER 2 N 1
ATOM 2015 C CA . SER B 2 72 ? 15.103 38.111 144.900 1.00 14.82 72 SER 2 CA 1
ATOM 2016 C C . SER B 2 72 ? 16.005 37.087 144.228 1.00 17.16 72 SER 2 C 1
ATOM 2017 O O . SER B 2 72 ? 17.131 36.914 144.647 1.00 18.35 72 SER 2 O 1
ATOM 2020 N N . ASP B 2 73 ? 15.519 36.366 143.218 1.00 12.97 73 ASP 2 N 1
ATOM 2021 C CA . ASP B 2 73 ? 16.382 35.389 142.540 1.00 12.71 73 ASP 2 CA 1
ATOM 2022 C C . ASP B 2 73 ? 17.382 36.189 141.704 1.00 15.89 73 ASP 2 C 1
ATOM 2023 O O . ASP B 2 73 ? 17.010 37.151 141.008 1.00 15.27 73 ASP 2 O 1
ATOM 2028 N N . SER B 2 74 ? 18.649 35.814 141.734 1.00 14.64 74 SER 2 N 1
ATOM 2029 C CA . SER B 2 74 ? 19.580 36.562 140.906 1.00 17.09 74 SER 2 CA 1
ATOM 2030 C C . SER B 2 74 ? 20.138 35.715 139.754 1.00 15.73 74 SER 2 C 1
ATOM 2031 O O . SER B 2 74 ? 19.773 34.546 139.588 1.00 12.95 74 SER 2 O 1
ATOM 2034 N N . PHE B 2 75 ? 20.923 36.334 138.882 1.00 13.24 75 PHE 2 N 1
ATOM 2035 C CA . PHE B 2 75 ? 21.490 35.606 137.770 1.00 11.00 75 PHE 2 CA 1
ATOM 2036 C C . PHE B 2 75 ? 22.074 34.269 138.224 1.00 13.25 75 PHE 2 C 1
ATOM 2037 O O . PHE B 2 75 ? 22.761 34.205 139.238 1.00 11.63 75 PHE 2 O 1
ATOM 2045 N N . GLY B 2 76 ? 21.806 33.195 137.492 1.00 12.86 76 GLY 2 N 1
ATOM 2046 C CA . GLY B 2 76 ? 22.403 31.921 137.862 1.00 13.29 76 GLY 2 CA 1
ATOM 2047 C C . GLY B 2 76 ? 21.526 31.028 138.711 1.00 16.16 76 GLY 2 C 1
ATOM 2048 O O . GLY B 2 76 ? 21.838 29.860 138.887 1.00 17.08 76 GLY 2 O 1
ATOM 2049 N N . ARG B 2 77 ? 20.450 31.565 139.270 1.00 12.18 77 ARG 2 N 1
ATOM 2050 C CA . ARG B 2 77 ? 19.541 30.741 140.057 1.00 11.83 77 ARG 2 CA 1
ATOM 2051 C C . ARG B 2 77 ? 18.931 29.755 139.046 1.00 14.20 77 ARG 2 C 1
ATOM 2052 O O . ARG B 2 77 ? 18.387 30.161 138.016 1.00 14.42 77 ARG 2 O 1
ATOM 2060 N N . CYS B 2 78 ? 18.994 28.464 139.357 1.00 13.27 78 CYS 2 N 1
ATOM 2061 C CA . CYS B 2 78 ? 18.512 27.410 138.454 1.00 15.55 78 CYS 2 CA 1
ATOM 2062 C C . CYS B 2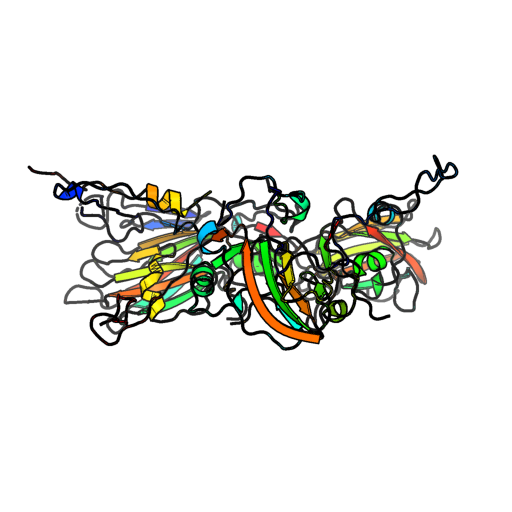 78 ? 17.563 26.456 139.102 1.00 15.69 78 CYS 2 C 1
ATOM 2063 O O . CYS B 2 78 ? 17.630 26.235 140.295 1.00 16.48 78 CYS 2 O 1
ATOM 2066 N N . HIS B 2 79 ? 16.771 25.794 138.277 1.00 12.96 79 HIS 2 N 1
ATOM 2067 C CA . HIS B 2 79 ? 15.907 24.733 138.752 1.00 13.52 79 HIS 2 CA 1
ATOM 2068 C C . HIS B 2 79 ? 16.167 23.598 137.765 1.00 13.78 79 HIS 2 C 1
ATOM 2069 O O . HIS B 2 79 ? 16.115 23.812 136.553 1.00 13.04 79 HIS 2 O 1
ATOM 2076 N N . LEU B 2 80 ? 16.495 22.412 138.274 1.00 11.89 80 LEU 2 N 1
ATOM 2077 C CA . LEU B 2 80 ? 16.790 21.258 137.424 1.00 12.79 80 LEU 2 CA 1
ATOM 2078 C C . LEU B 2 80 ? 15.736 20.178 137.584 1.00 17.00 80 LEU 2 C 1
ATOM 2079 O O . LEU B 2 80 ? 15.300 19.909 138.698 1.00 18.90 80 LEU 2 O 1
ATOM 2084 N N . LEU B 2 81 ? 15.290 19.587 136.482 1.00 12.11 81 LEU 2 N 1
ATOM 2085 C CA . LEU B 2 81 ? 14.320 18.494 136.564 1.00 13.01 81 LEU 2 CA 1
ATOM 2086 C C . LEU B 2 81 ? 14.852 17.335 135.702 1.00 13.26 81 LEU 2 C 1
ATOM 2087 O O . LEU B 2 81 ? 14.898 17.447 134.469 1.00 10.57 81 LEU 2 O 1
ATOM 2092 N N . GLU B 2 82 ? 15.306 16.250 136.337 1.00 10.94 82 GLU 2 N 1
ATOM 2093 C CA . GLU B 2 82 ? 15.798 15.092 135.586 1.00 12.88 82 GLU 2 CA 1
ATOM 2094 C C . GLU B 2 82 ? 14.612 14.365 134.950 1.00 12.99 82 GLU 2 C 1
ATOM 2095 O O . GLU B 2 82 ? 13.550 14.264 135.549 1.00 13.86 82 GLU 2 O 1
ATOM 2101 N N . LEU B 2 83 ? 14.824 13.804 133.765 1.00 10.11 83 LEU 2 N 1
ATOM 2102 C CA . LEU B 2 83 ? 13.764 13.115 133.044 1.00 12.54 83 LEU 2 CA 1
ATOM 2103 C C . LEU B 2 83 ? 14.265 11.712 132.661 1.00 14.00 83 LEU 2 C 1
ATOM 2104 O O . LEU B 2 83 ? 15.399 11.557 132.244 1.00 14.35 83 LEU 2 O 1
ATOM 2109 N N . PRO B 2 84 ? 13.416 10.683 132.762 1.00 15.49 84 PRO 2 N 1
ATOM 2110 C CA . PRO B 2 84 ? 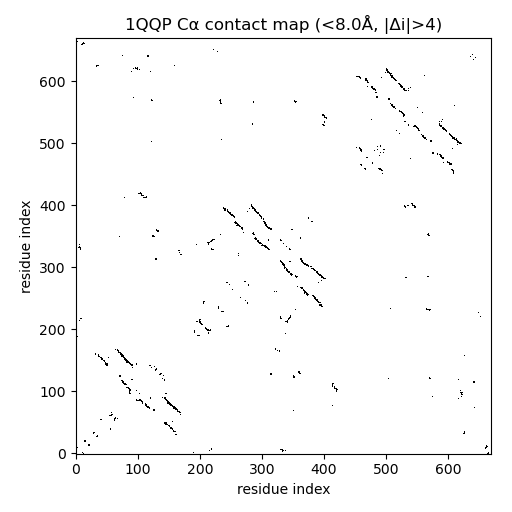12.024 10.775 133.216 1.00 11.42 84 PRO 2 CA 1
ATOM 2111 C C . PRO B 2 84 ? 11.909 11.092 134.690 1.00 14.55 84 PRO 2 C 1
ATOM 2112 O O . PRO B 2 84 ? 12.816 10.834 135.487 1.00 14.86 84 PRO 2 O 1
ATOM 2116 N N . THR B 2 85 ? 10.782 11.677 135.052 1.00 14.18 85 THR 2 N 1
ATOM 2117 C CA . THR B 2 85 ? 10.534 12.001 136.432 1.00 16.19 85 THR 2 CA 1
ATOM 2118 C C . THR B 2 85 ? 9.380 11.086 136.895 1.00 19.86 85 THR 2 C 1
ATOM 2119 O O . THR B 2 85 ? 8.975 10.196 136.152 1.00 20.00 85 THR 2 O 1
ATOM 2123 N N . ASP B 2 86 ? 8.905 11.228 138.128 1.00 22.10 86 ASP 2 N 1
ATOM 2124 C CA . ASP B 2 86 ? 7.781 10.395 138.610 1.00 32.20 86 ASP 2 CA 1
ATOM 2125 C C . ASP B 2 86 ? 6.573 10.605 137.730 1.00 26.61 86 ASP 2 C 1
ATOM 2126 O O . ASP B 2 86 ? 6.202 11.748 137.422 1.00 27.78 86 ASP 2 O 1
ATOM 2131 N N . HIS B 2 87 ? 5.935 9.519 137.334 1.00 19.77 87 HIS 2 N 1
ATOM 2132 C CA . HIS B 2 87 ? 4.801 9.664 136.445 1.00 14.57 87 HIS 2 CA 1
ATOM 2133 C C . HIS B 2 87 ? 3.800 8.645 136.946 1.00 17.22 87 HIS 2 C 1
ATOM 2134 O O . HIS B 2 87 ? 4.128 7.468 137.098 1.00 16.25 87 HIS 2 O 1
ATOM 2141 N N . LYS B 2 88 ? 2.592 9.113 137.234 1.00 12.59 88 LYS 2 N 1
ATOM 2142 C CA . LYS B 2 88 ? 1.567 8.253 137.779 1.00 15.70 88 LYS 2 CA 1
ATOM 2143 C C . LYS B 2 88 ? 0.532 7.796 136.783 1.00 16.75 88 LYS 2 C 1
ATOM 2144 O O . LYS B 2 88 ? -0.498 7.265 137.169 1.00 18.07 88 LYS 2 O 1
ATOM 2150 N N . GLY B 2 89 ? 0.823 7.979 135.505 1.00 13.52 89 GLY 2 N 1
ATOM 2151 C CA . GLY B 2 89 ? -0.104 7.581 134.472 1.00 10.86 89 GLY 2 CA 1
ATOM 2152 C C . GLY B 2 89 ? 0.452 6.410 133.676 1.00 13.69 89 GLY 2 C 1
ATOM 2153 O O . GLY B 2 89 ? 1.273 5.619 134.158 1.00 12.17 89 GLY 2 O 1
ATOM 2154 N N . VAL B 2 90 ? 0.064 6.329 132.416 1.00 12.34 90 VAL 2 N 1
ATOM 2155 C CA . VAL B 2 90 ? 0.484 5.206 131.602 1.00 13.13 90 VAL 2 CA 1
ATOM 2156 C C . VAL B 2 90 ? 1.990 5.120 131.381 1.00 15.48 90 VAL 2 C 1
ATOM 2157 O O . VAL B 2 90 ? 2.574 4.043 131.516 1.00 12.56 90 VAL 2 O 1
ATOM 2161 N N . TYR B 2 91 ? 2.628 6.243 131.062 1.00 11.87 91 TYR 2 N 1
ATOM 2162 C CA . TYR B 2 91 ? 4.070 6.216 130.852 1.00 13.36 91 TYR 2 CA 1
ATOM 2163 C C . TYR B 2 91 ? 4.774 5.665 132.105 1.00 14.16 91 TYR 2 C 1
ATOM 2164 O O . TYR B 2 91 ? 5.657 4.817 131.993 1.00 13.77 91 TYR 2 O 1
ATOM 2173 N N . GLY B 2 92 ? 4.373 6.126 133.289 1.00 12.28 92 GLY 2 N 1
ATOM 2174 C CA . GLY B 2 92 ? 4.984 5.644 134.520 1.00 14.33 92 GLY 2 CA 1
ATOM 2175 C C . GLY B 2 92 ? 4.782 4.143 134.719 1.00 17.42 92 GLY 2 C 1
ATOM 2176 O O . GLY B 2 92 ? 5.694 3.424 135.153 1.00 19.44 92 GLY 2 O 1
ATOM 2177 N N . SER B 2 93 ? 3.620 3.621 134.360 1.00 14.61 93 SER 2 N 1
ATOM 2178 C CA . SER B 2 93 ? 3.442 2.196 134.564 1.00 17.93 93 SER 2 CA 1
ATOM 2179 C C . SER B 2 93 ? 4.349 1.357 133.643 1.00 20.97 93 SER 2 C 1
ATOM 2180 O O . SER B 2 93 ? 4.732 0.240 133.995 1.00 18.91 93 SER 2 O 1
ATOM 2183 N N . LEU B 2 94 ? 4.709 1.902 132.479 1.00 16.60 94 LEU 2 N 1
ATOM 2184 C CA . LEU B 2 94 ? 5.593 1.216 131.532 1.00 14.45 94 LEU 2 CA 1
ATOM 2185 C C . LEU B 2 94 ? 6.952 0.963 132.198 1.00 17.80 94 LEU 2 C 1
ATOM 2186 O O . LEU B 2 94 ? 7.568 -0.090 132.013 1.00 16.36 94 LEU 2 O 1
ATOM 2191 N N . THR B 2 95 ? 7.426 1.906 133.003 1.00 17.92 95 THR 2 N 1
ATOM 2192 C CA . THR B 2 95 ? 8.732 1.725 133.641 1.00 18.49 95 THR 2 CA 1
ATOM 2193 C C . THR B 2 95 ? 8.743 0.601 134.672 1.00 21.10 95 THR 2 C 1
ATOM 2194 O O . THR B 2 95 ? 9.807 0.132 135.070 1.00 22.73 95 THR 2 O 1
ATOM 2198 N N . ASP B 2 96 ? 7.563 0.196 135.131 1.00 17.43 96 ASP 2 N 1
ATOM 2199 C CA . ASP B 2 96 ? 7.465 -0.910 136.078 1.00 19.65 96 ASP 2 CA 1
ATOM 2200 C C . ASP B 2 96 ? 7.113 -2.201 135.367 1.00 19.85 96 ASP 2 C 1
ATOM 2201 O O . ASP B 2 96 ? 7.064 -3.252 135.993 1.00 21.87 96 ASP 2 O 1
ATOM 2206 N N . SER B 2 97 ? 6.831 -2.125 134.071 1.00 14.42 97 SER 2 N 1
ATOM 2207 C CA . SER B 2 97 ? 6.438 -3.306 133.311 1.00 13.61 97 SER 2 CA 1
ATOM 2208 C C . SER B 2 97 ? 7.458 -3.827 132.309 1.00 14.38 97 SER 2 C 1
ATOM 2209 O O . SER B 2 97 ? 7.335 -4.969 131.856 1.00 13.81 97 SER 2 O 1
ATOM 2212 N N . TYR B 2 98 ? 8.403 -2.982 131.898 1.00 10.86 98 TYR 2 N 1
ATOM 2213 C CA . TYR B 2 98 ? 9.414 -3.387 130.913 1.00 11.51 98 TYR 2 CA 1
ATOM 2214 C C . TYR B 2 98 ? 10.786 -2.980 131.408 1.00 14.39 98 TYR 2 C 1
ATOM 2215 O O . TYR B 2 98 ? 10.946 -1.894 131.986 1.00 14.03 98 TYR 2 O 1
ATOM 2224 N N . ALA B 2 99 ? 11.782 -3.814 131.124 1.00 10.42 99 ALA 2 N 1
ATOM 2225 C CA . ALA B 2 99 ? 13.143 -3.557 131.577 1.00 11.67 99 ALA 2 CA 1
ATOM 2226 C C . ALA B 2 99 ? 13.883 -2.483 130.787 1.00 13.82 99 ALA 2 C 1
ATOM 2227 O O . ALA B 2 99 ? 14.728 -1.800 131.344 1.00 15.51 99 ALA 2 O 1
ATOM 2229 N N . TYR B 2 100 ? 13.567 -2.330 129.504 1.00 10.37 100 TYR 2 N 1
ATOM 2230 C CA . TYR B 2 100 ? 14.268 -1.373 128.645 1.00 10.42 100 TYR 2 CA 1
ATOM 2231 C C . TYR B 2 100 ? 13.310 -0.426 127.944 1.00 13.67 100 TYR 2 C 1
ATOM 2232 O O . TYR B 2 100 ? 12.254 -0.850 127.468 1.00 13.25 100 TYR 2 O 1
ATOM 2241 N N . MET B 2 101 ? 13.702 0.841 127.823 1.00 10.13 101 MET 2 N 1
ATOM 2242 C CA . MET B 2 101 ? 12.827 1.831 127.172 1.00 10.35 101 MET 2 CA 1
ATOM 2243 C C . MET B 2 101 ? 13.630 2.942 126.513 1.00 11.98 101 MET 2 C 1
ATOM 2244 O O . MET B 2 101 ? 14.802 3.144 126.829 1.00 12.57 101 MET 2 O 1
ATOM 2249 N N . ARG B 2 102 ? 12.985 3.653 125.595 1.00 10.70 102 ARG 2 N 1
ATOM 2250 C CA . ARG B 2 102 ? 13.587 4.835 124.998 1.00 11.08 102 ARG 2 CA 1
ATOM 2251 C C . ARG B 2 102 ? 12.439 5.726 124.555 1.00 13.03 102 ARG 2 C 1
ATOM 2252 O O . ARG B 2 102 ? 11.337 5.241 124.262 1.00 10.23 102 ARG 2 O 1
ATOM 2260 N N . ASN B 2 103 ? 12.670 7.035 124.596 1.00 11.23 103 ASN 2 N 1
ATOM 2261 C CA . ASN B 2 103 ? 11.681 8.008 124.129 1.00 11.16 103 ASN 2 CA 1
ATOM 2262 C C . ASN B 2 103 ? 12.371 9.371 124.086 1.00 12.89 103 ASN 2 C 1
ATOM 2263 O O . ASN B 2 103 ? 13.423 9.561 124.715 1.00 10.87 103 ASN 2 O 1
ATOM 2268 N N . GLY B 2 104 ? 11.823 10.272 123.275 1.00 11.42 104 GLY 2 N 1
ATOM 2269 C CA . GLY B 2 104 ? 12.331 11.636 123.244 1.00 11.44 104 GLY 2 CA 1
ATOM 2270 C C . GLY B 2 104 ? 11.360 12.447 124.119 1.00 12.94 104 GLY 2 C 1
ATOM 2271 O O . GLY B 2 104 ? 10.502 11.869 124.840 1.00 11.11 104 GLY 2 O 1
ATOM 2272 N N . TRP B 2 105 ? 11.451 13.776 124.044 1.00 8.24 105 TRP 2 N 1
ATOM 2273 C CA . TRP B 2 105 ? 10.574 14.638 124.848 1.00 9.11 105 TRP 2 CA 1
ATOM 2274 C C . TRP B 2 105 ? 10.101 15.856 124.064 1.00 10.59 105 TRP 2 C 1
ATOM 2275 O O . TRP B 2 105 ? 10.882 16.466 123.318 1.00 11.48 105 TRP 2 O 1
ATOM 2286 N N . ASP B 2 106 ? 8.833 16.212 124.247 1.00 8.73 106 ASP 2 N 1
ATOM 2287 C CA . ASP B 2 106 ? 8.278 17.422 123.638 1.00 8.87 106 ASP 2 CA 1
ATOM 2288 C C . ASP B 2 106 ? 8.003 18.250 124.909 1.00 11.55 106 ASP 2 C 1
ATOM 2289 O O . ASP B 2 106 ? 7.173 17.868 125.751 1.00 11.79 106 ASP 2 O 1
ATOM 2294 N N . VAL B 2 107 ? 8.748 19.348 125.078 1.00 10.46 107 VAL 2 N 1
ATOM 2295 C CA . VAL B 2 107 ? 8.684 20.142 126.314 1.00 8.52 107 VAL 2 CA 1
ATOM 2296 C C . VAL B 2 107 ? 8.185 21.569 126.162 1.00 12.31 107 VAL 2 C 1
ATOM 2297 O O . VAL B 2 107 ? 8.691 22.340 125.355 1.00 11.94 107 VAL 2 O 1
ATOM 2301 N N . GLU B 2 108 ? 7.212 21.926 126.981 1.00 10.32 108 GLU 2 N 1
ATOM 2302 C CA . GLU B 2 108 ? 6.701 23.279 126.962 1.00 9.63 108 GLU 2 CA 1
ATOM 2303 C C . GLU B 2 108 ? 6.874 23.828 128.391 1.00 13.46 108 GLU 2 C 1
ATOM 2304 O O . GLU B 2 108 ? 6.531 23.148 129.367 1.00 12.93 108 GLU 2 O 1
ATOM 2310 N N . VAL B 2 109 ? 7.530 24.981 128.538 1.00 11.33 109 VAL 2 N 1
ATOM 2311 C CA . VAL B 2 109 ? 7.684 25.588 129.871 1.00 8.91 109 VAL 2 CA 1
ATOM 2312 C C . VAL B 2 109 ? 6.976 26.953 129.820 1.00 11.39 109 VAL 2 C 1
ATOM 2313 O O . VAL B 2 109 ? 7.119 27.678 128.836 1.00 10.82 109 VAL 2 O 1
ATOM 2317 N N . THR B 2 110 ? 6.140 27.278 130.807 1.00 8.81 110 THR 2 N 1
ATOM 2318 C CA . THR B 2 110 ? 5.476 28.583 130.757 1.00 11.00 110 THR 2 CA 1
ATOM 2319 C C . THR B 2 110 ? 5.819 29.362 132.023 1.00 12.33 110 THR 2 C 1
ATOM 2320 O O . THR B 2 110 ? 6.053 28.774 133.075 1.00 11.91 110 THR 2 O 1
ATOM 2324 N N . ALA B 2 111 ? 5.867 30.685 131.900 1.00 9.85 111 ALA 2 N 1
ATOM 2325 C CA . ALA B 2 111 ? 6.180 31.571 133.024 1.00 10.10 111 ALA 2 CA 1
ATOM 2326 C C . ALA B 2 111 ? 5.230 32.743 132.783 1.00 11.22 111 ALA 2 C 1
ATOM 2327 O O . ALA B 2 111 ? 5.577 33.740 132.145 1.00 11.47 111 ALA 2 O 1
ATOM 2329 N N . VAL B 2 112 ? 4.004 32.583 133.258 1.00 10.55 112 VAL 2 N 1
ATOM 2330 C CA . VAL B 2 112 ? 2.962 33.576 133.047 1.00 11.41 112 VAL 2 CA 1
ATOM 2331 C C . VAL B 2 112 ? 2.949 34.722 134.067 1.00 13.43 112 VAL 2 C 1
ATOM 2332 O O . VAL B 2 112 ? 2.649 34.492 135.241 1.00 11.54 112 VAL 2 O 1
ATOM 2336 N N . GLY B 2 113 ? 3.370 35.918 133.652 1.00 8.83 113 GLY 2 N 1
ATOM 2337 C CA . GLY B 2 113 ? 3.274 37.104 134.517 1.00 8.90 113 GLY 2 CA 1
ATOM 2338 C C . GLY B 2 113 ? 2.480 38.015 133.574 1.00 13.31 113 GLY 2 C 1
ATOM 2339 O O . GLY B 2 113 ? 1.422 37.608 133.075 1.00 12.98 113 GLY 2 O 1
ATOM 2340 N N . ASN B 2 114 ? 2.919 39.251 133.349 1.00 9.99 114 ASN 2 N 1
ATOM 2341 C CA . ASN B 2 114 ? 2.266 40.046 132.306 1.00 8.80 114 ASN 2 CA 1
ATOM 2342 C C . ASN B 2 114 ? 3.361 40.771 131.532 1.00 11.73 114 ASN 2 C 1
ATOM 2343 O O . ASN B 2 114 ? 4.553 40.505 131.746 1.00 10.87 114 ASN 2 O 1
ATOM 2348 N N . GLN B 2 115 ? 2.984 41.631 130.589 1.00 11.78 115 GLN 2 N 1
ATOM 2349 C CA . GLN B 2 115 ? 3.975 42.302 129.747 1.00 10.11 115 GLN 2 CA 1
ATOM 2350 C C . GLN B 2 115 ? 4.638 43.502 130.415 1.00 13.09 115 GLN 2 C 1
ATOM 2351 O O . GLN B 2 115 ? 5.468 44.172 129.795 1.00 12.59 115 GLN 2 O 1
ATOM 2357 N N . PHE B 2 116 ? 4.277 43.761 131.673 1.00 9.82 116 PHE 2 N 1
ATOM 2358 C CA . PHE B 2 116 ? 4.847 44.865 132.449 1.00 9.96 116 PHE 2 CA 1
ATOM 2359 C C . PHE B 2 116 ? 5.918 44.357 133.396 1.00 11.70 116 PHE 2 C 1
ATOM 2360 O O . PHE B 2 116 ? 6.489 45.120 134.170 1.00 11.29 116 PHE 2 O 1
ATOM 2368 N N . ASN B 2 117 ? 6.137 43.045 133.380 1.00 10.22 117 ASN 2 N 1
ATOM 2369 C CA . ASN B 2 117 ? 7.251 42.469 134.134 1.00 8.22 117 ASN 2 CA 1
ATOM 2370 C C . ASN B 2 117 ? 8.464 42.579 133.200 1.00 11.06 117 ASN 2 C 1
ATOM 2371 O O . ASN B 2 117 ? 8.290 42.689 131.988 1.00 10.10 117 ASN 2 O 1
ATOM 2376 N N . GLY B 2 118 ? 9.673 42.532 133.767 1.00 11.40 118 GLY 2 N 1
ATOM 2377 C CA . GLY B 2 118 ? 10.896 42.563 132.978 1.00 10.72 118 GLY 2 CA 1
ATOM 2378 C C . GLY B 2 118 ? 11.748 41.419 133.528 1.00 12.57 118 GLY 2 C 1
ATOM 2379 O O . GLY B 2 118 ? 11.378 40.793 134.534 1.00 10.86 118 GLY 2 O 1
ATOM 2380 N N . GLY B 2 119 ? 12.914 41.177 132.940 1.00 8.76 119 GLY 2 N 1
ATOM 2381 C CA . GLY B 2 119 ? 13.734 40.073 133.413 1.00 9.46 119 GLY 2 CA 1
ATOM 2382 C C . GLY B 2 119 ? 13.753 39.007 132.325 1.00 11.44 119 GLY 2 C 1
ATOM 2383 O O . GLY B 2 119 ? 13.073 39.147 131.302 1.00 10.40 119 GLY 2 O 1
ATOM 2384 N N . CYS B 2 120 ? 14.441 37.893 132.558 1.00 8.61 120 CYS 2 N 1
ATOM 2385 C CA . CYS B 2 120 ? 14.524 36.913 131.485 1.00 9.59 120 CYS 2 CA 1
ATOM 2386 C C . CYS B 2 120 ? 14.940 35.537 132.009 1.00 11.30 120 CYS 2 C 1
ATOM 2387 O O . CYS B 2 120 ? 15.834 35.437 132.864 1.00 10.29 120 CYS 2 O 1
ATOM 2390 N N . LEU B 2 121 ? 14.308 34.487 131.493 1.00 10.00 121 LEU 2 N 1
ATOM 2391 C CA . LEU B 2 121 ? 14.658 33.117 131.872 1.00 9.10 121 LEU 2 CA 1
ATOM 2392 C C . LE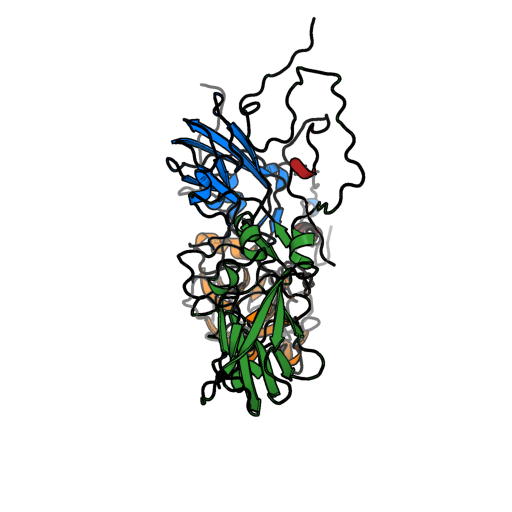U B 2 121 ? 15.243 32.408 130.659 1.00 11.07 121 LEU 2 C 1
ATOM 2393 O O . LEU B 2 121 ? 14.853 32.695 129.524 1.00 11.36 121 LEU 2 O 1
ATOM 2398 N N . LEU B 2 122 ? 16.194 31.504 130.893 1.00 9.92 122 LEU 2 N 1
ATOM 2399 C CA . LEU B 2 122 ? 16.726 30.679 129.804 1.00 9.81 122 LEU 2 CA 1
ATOM 2400 C C . LEU B 2 122 ? 16.242 29.246 130.093 1.00 11.76 122 LEU 2 C 1
ATOM 2401 O O . LEU B 2 122 ? 16.383 28.757 131.222 1.00 11.88 122 LEU 2 O 1
ATOM 2406 N N . VAL B 2 123 ? 15.556 28.618 129.144 1.00 9.14 123 VAL 2 N 1
ATOM 2407 C CA . VAL B 2 123 ? 15.163 27.233 129.370 1.00 10.51 123 VAL 2 CA 1
ATOM 2408 C C . VAL B 2 123 ? 15.946 26.332 128.406 1.00 12.18 123 VAL 2 C 1
ATOM 2409 O O . VAL B 2 123 ? 16.073 26.640 127.220 1.00 10.33 123 VAL 2 O 1
ATOM 2413 N N . ALA B 2 124 ? 16.576 25.287 128.941 1.00 9.46 124 ALA 2 N 1
ATOM 2414 C CA . ALA B 2 124 ? 17.406 24.405 128.120 1.00 9.22 124 ALA 2 CA 1
ATOM 2415 C C . ALA B 2 124 ? 17.207 22.941 128.471 1.00 11.67 124 ALA 2 C 1
ATOM 2416 O O . ALA B 2 124 ? 16.870 22.618 129.605 1.00 12.29 124 ALA 2 O 1
ATOM 2418 N N . MET B 2 125 ? 17.456 22.068 127.496 1.00 10.65 125 MET 2 N 1
ATOM 2419 C CA . MET B 2 125 ? 17.386 20.610 127.697 1.00 10.59 125 MET 2 CA 1
ATOM 2420 C C . MET B 2 125 ? 18.863 20.192 127.598 1.00 11.75 125 MET 2 C 1
ATOM 2421 O O . MET B 2 125 ? 19.527 20.444 126.588 1.00 11.30 125 MET 2 O 1
ATOM 2426 N N . VAL B 2 126 ? 19.377 19.569 128.650 1.00 9.38 126 VAL 2 N 1
ATOM 2427 C CA . VAL B 2 126 ? 20.790 19.231 128.705 1.00 8.96 126 VAL 2 CA 1
ATOM 2428 C C . VAL B 2 126 ? 21.006 17.742 128.937 1.00 12.20 126 VAL 2 C 1
ATOM 2429 O O . VAL B 2 126 ? 20.488 17.177 129.898 1.00 10.90 126 VAL 2 O 1
ATOM 2433 N N . PRO B 2 127 ? 21.780 17.084 128.061 1.00 11.96 127 PRO 2 N 1
ATOM 2434 C CA . PRO B 2 127 ? 21.989 15.644 128.291 1.00 10.17 127 PRO 2 CA 1
ATOM 2435 C C . PRO B 2 127 ? 23.005 15.342 129.389 1.00 11.64 127 PRO 2 C 1
ATOM 2436 O O . PRO B 2 127 ? 23.941 16.129 129.611 1.00 11.44 127 PRO 2 O 1
ATOM 2440 N N . GLU B 2 128 ? 22.784 14.239 130.116 1.00 10.91 128 GLU 2 N 1
ATOM 2441 C CA . GLU B 2 128 ? 23.720 13.757 131.152 1.00 9.90 128 GLU 2 CA 1
ATOM 2442 C C . GLU B 2 128 ? 24.132 14.843 132.141 1.00 16.43 128 GLU 2 C 1
ATOM 2443 O O . GLU B 2 128 ? 25.321 15.061 132.355 1.00 19.01 128 GLU 2 O 1
ATOM 2449 N N . LEU B 2 129 ? 23.171 15.512 132.758 1.00 13.49 129 LEU 2 N 1
ATOM 2450 C CA . LEU B 2 129 ? 23.513 16.598 133.661 1.00 14.90 129 LEU 2 CA 1
ATOM 2451 C C . LEU B 2 129 ? 23.040 16.363 135.065 1.00 23.25 129 LEU 2 C 1
ATOM 2452 O O . LEU B 2 129 ? 21.835 16.432 135.340 1.00 29.57 129 LEU 2 O 1
ATOM 2457 N N . CYS B 2 130 ? 23.969 16.119 135.957 1.00 21.91 130 CYS 2 N 1
ATOM 2458 C CA . CYS B 2 130 ? 23.617 15.983 137.379 1.00 38.15 130 CYS 2 CA 1
ATOM 2459 C C . CYS B 2 130 ? 23.790 17.372 138.098 1.00 42.72 130 CYS 2 C 1
ATOM 2460 O O . CYS B 2 130 ? 22.930 17.810 138.902 1.00 36.29 130 CYS 2 O 1
ATOM 2463 N N . SER B 2 131 ? 24.911 18.041 137.801 1.00 48.28 131 SER 2 N 1
ATOM 2464 C CA . SER B 2 131 ? 25.240 19.360 138.369 1.00 51.64 131 SER 2 CA 1
ATOM 2465 C C . SER B 2 131 ? 26.095 20.206 137.382 1.00 46.17 131 SER 2 C 1
ATOM 2466 O O . SER B 2 131 ? 26.842 19.680 136.524 1.00 40.72 131 SER 2 O 1
ATOM 2469 N N . ILE B 2 132 ? 26.093 21.515 137.606 1.00 39.61 132 ILE 2 N 1
ATOM 2470 C CA . ILE B 2 132 ? 26.841 22.399 136.731 1.00 36.13 132 ILE 2 CA 1
ATOM 2471 C C . ILE B 2 132 ? 27.508 23.524 137.537 1.00 31.63 132 ILE 2 C 1
ATOM 2472 O O . ILE B 2 132 ? 26.968 23.926 138.559 1.00 35.73 132 ILE 2 O 1
ATOM 2477 N N . GLN B 2 133 ? 28.699 23.977 137.139 1.00 24.80 133 GLN 2 N 1
ATOM 2478 C CA . GLN B 2 133 ? 29.367 25.067 137.869 1.00 27.09 133 GLN 2 CA 1
ATOM 2479 C C . GLN B 2 133 ? 28.881 26.436 137.420 1.00 24.43 133 GLN 2 C 1
ATOM 2480 O O . GLN B 2 133 ? 28.370 26.600 136.311 1.00 21.99 133 GLN 2 O 1
ATOM 2486 N N . LYS B 2 134 ? 29.114 27.437 138.257 1.00 21.64 134 LYS 2 N 1
ATOM 2487 C CA . LYS B 2 134 ? 28.672 28.782 137.962 1.00 19.26 134 LYS 2 CA 1
ATOM 2488 C C . LYS B 2 134 ? 29.210 29.318 136.624 1.00 16.14 134 LYS 2 C 1
ATOM 2489 O O . LYS B 2 134 ? 28.445 29.838 135.809 1.00 15.83 134 LYS 2 O 1
ATOM 2495 N N . ARG B 2 135 ? 30.507 29.155 136.360 1.00 13.45 135 ARG 2 N 1
ATOM 2496 C CA . ARG B 2 135 ? 31.070 29.664 135.104 1.00 14.42 135 ARG 2 CA 1
ATOM 2497 C C . ARG B 2 135 ? 30.481 28.980 133.871 1.00 15.24 135 ARG 2 C 1
ATOM 2498 O O . ARG B 2 135 ? 30.378 29.597 132.809 1.00 13.90 135 ARG 2 O 1
ATOM 2506 N N . GLU B 2 136 ? 30.107 27.706 134.003 1.00 12.21 136 GLU 2 N 1
ATOM 2507 C CA . GLU B 2 136 ? 29.538 26.953 132.881 1.00 13.84 136 GLU 2 CA 1
ATOM 2508 C C . GLU B 2 136 ? 28.171 27.467 132.475 1.00 12.85 136 GLU 2 C 1
ATOM 2509 O O . GLU B 2 136 ? 27.759 27.293 131.332 1.00 12.93 136 GLU 2 O 1
ATOM 2515 N N . LEU B 2 137 ? 27.469 28.115 133.399 1.00 11.06 137 LEU 2 N 1
ATOM 2516 C CA . LEU B 2 137 ? 26.147 28.654 133.089 1.00 11.16 137 LEU 2 CA 1
ATOM 2517 C C . LEU B 2 137 ? 26.220 29.694 131.964 1.00 12.79 137 LEU 2 C 1
ATOM 2518 O O . LEU B 2 137 ? 25.228 29.936 131.274 1.00 12.36 137 LEU 2 O 1
ATOM 2523 N N . TYR B 2 138 ? 27.367 30.358 131.822 1.00 9.91 138 TYR 2 N 1
ATOM 2524 C CA . TYR B 2 138 ? 27.539 31.357 130.757 1.00 8.29 138 TYR 2 CA 1
ATOM 2525 C C . TYR B 2 138 ? 27.517 30.700 129.382 1.00 10.67 138 TYR 2 C 1
ATOM 2526 O O . TYR B 2 138 ? 27.440 31.383 128.360 1.00 11.28 138 TYR 2 O 1
ATOM 2535 N N . GLN B 2 139 ? 27.588 29.370 129.350 1.00 8.05 139 GLN 2 N 1
ATOM 2536 C CA . GLN B 2 139 ? 27.574 28.660 128.075 1.00 8.59 139 GLN 2 CA 1
ATOM 2537 C C . GLN B 2 139 ? 26.417 27.669 127.968 1.00 12.08 139 GLN 2 C 1
ATOM 2538 O O . GLN B 2 139 ? 26.456 26.742 127.149 1.00 11.29 139 GLN 2 O 1
ATOM 2544 N N . LEU B 2 140 ? 25.360 27.888 128.745 1.00 10.08 140 LEU 2 N 1
ATOM 2545 C CA . LEU B 2 140 ? 24.203 26.989 128.711 1.00 9.32 140 LEU 2 CA 1
ATOM 2546 C C . LEU B 2 140 ? 23.523 27.007 127.330 1.00 11.10 140 LEU 2 C 1
ATOM 2547 O O . LEU B 2 140 ? 22.784 26.083 126.989 1.00 11.04 140 LEU 2 O 1
ATOM 2552 N N . THR B 2 141 ? 23.760 28.066 126.543 1.00 8.99 141 THR 2 N 1
ATOM 2553 C CA . THR B 2 141 ? 23.190 28.191 125.195 1.00 8.92 141 THR 2 CA 1
ATOM 2554 C C . THR B 2 141 ? 23.798 27.207 124.189 1.00 11.44 141 THR 2 C 1
ATOM 2555 O O . THR B 2 141 ? 23.359 27.143 123.036 1.00 10.35 141 THR 2 O 1
ATOM 2559 N N . LEU B 2 142 ? 24.813 26.449 124.605 1.00 8.88 142 LEU 2 N 1
ATOM 2560 C CA . LEU B 2 142 ? 25.358 25.415 123.713 1.00 8.91 142 LEU 2 CA 1
ATOM 2561 C C . LEU B 2 142 ? 24.315 24.287 123.608 1.00 11.85 142 LEU 2 C 1
ATOM 2562 O O . LEU B 2 142 ? 24.401 23.445 122.715 1.00 11.00 142 LEU 2 O 1
ATOM 2567 N N . PHE B 2 143 ? 23.388 24.225 124.569 1.00 8.90 143 PHE 2 N 1
ATOM 2568 C CA . PHE B 2 143 ? 22.356 23.176 124.593 1.00 9.20 143 PHE 2 CA 1
ATOM 2569 C C . PHE B 2 143 ? 21.039 23.668 123.981 1.00 11.06 143 PHE 2 C 1
ATOM 2570 O O . PHE B 2 143 ? 20.815 24.879 123.894 1.00 11.83 143 PHE 2 O 1
ATOM 2578 N N . PRO B 2 144 ? 20.173 22.742 123.503 1.00 10.27 144 PRO 2 N 1
ATOM 2579 C CA . PRO B 2 144 ? 18.881 23.126 122.908 1.00 8.02 144 PRO 2 CA 1
ATOM 2580 C C . PRO B 2 144 ? 18.172 24.048 123.918 1.00 9.94 144 PRO 2 C 1
ATOM 2581 O O . PRO B 2 144 ? 17.956 23.657 125.072 1.00 9.61 144 PRO 2 O 1
ATOM 2585 N N . HIS B 2 145 ? 17.798 25.256 123.494 1.00 9.60 145 HIS 2 N 1
ATOM 2586 C CA . HIS B 2 145 ? 17.205 26.212 124.426 1.00 8.05 145 HIS 2 CA 1
ATOM 2587 C C . HIS B 2 145 ? 16.248 27.194 123.772 1.00 10.74 145 HIS 2 C 1
ATOM 2588 O O . HIS B 2 145 ? 16.118 27.251 122.544 1.00 10.26 145 HIS 2 O 1
ATOM 2595 N N . GLN B 2 146 ? 15.608 27.992 124.629 1.00 9.55 146 GLN 2 N 1
ATOM 2596 C CA . GLN B 2 146 ? 14.744 29.084 124.198 1.00 10.14 146 GLN 2 CA 1
ATOM 2597 C C . GLN B 2 146 ? 14.672 30.017 125.417 1.00 11.36 146 GLN 2 C 1
ATOM 2598 O O . GLN B 2 146 ? 14.860 29.559 126.553 1.00 12.77 146 GLN 2 O 1
ATOM 2604 N N . PHE B 2 147 ? 14.464 31.315 125.196 1.00 8.20 147 PHE 2 N 1
ATOM 2605 C CA . PHE B 2 147 ? 14.346 32.248 126.326 1.00 9.13 147 PHE 2 CA 1
ATOM 2606 C C . PHE B 2 147 ? 12.887 32.595 126.587 1.00 10.82 147 PHE 2 C 1
ATOM 2607 O O . PHE B 2 147 ? 12.049 32.463 125.696 1.00 11.26 147 PHE 2 O 1
ATOM 2615 N N . ILE B 2 148 ? 12.579 33.002 127.820 1.00 8.84 148 ILE 2 N 1
ATOM 2616 C CA . ILE B 2 148 ? 11.243 33.507 128.135 1.00 8.45 148 ILE 2 CA 1
ATOM 2617 C C . ILE B 2 148 ? 11.540 34.940 128.611 1.00 11.79 148 ILE 2 C 1
ATOM 2618 O O . ILE B 2 148 ? 12.261 35.139 129.604 1.00 11.22 148 ILE 2 O 1
ATOM 2623 N N . ASN B 2 149 ? 11.031 35.924 127.864 1.00 9.23 149 ASN 2 N 1
ATOM 2624 C CA . ASN B 2 149 ? 11.289 37.360 128.115 1.00 9.52 149 ASN 2 CA 1
ATOM 2625 C C . ASN B 2 149 ? 9.859 37.944 128.130 1.00 9.93 149 ASN 2 C 1
ATOM 2626 O O . ASN B 2 149 ? 9.222 38.064 127.076 1.00 11.62 149 ASN 2 O 1
ATOM 2631 N N . PRO B 2 150 ? 9.345 38.316 129.318 1.00 10.80 150 PRO 2 N 1
ATOM 2632 C CA . PRO B 2 150 ? 7.980 38.853 129.482 1.00 10.92 150 PRO 2 CA 1
ATOM 2633 C C . PRO B 2 150 ? 7.465 39.848 128.449 1.00 11.65 150 PRO 2 C 1
ATOM 2634 O O . PRO B 2 150 ? 6.290 39.802 128.094 1.00 10.93 150 PRO 2 O 1
ATOM 2638 N N . ARG B 2 151 ? 8.311 40.750 127.970 1.00 10.33 151 ARG 2 N 1
ATOM 2639 C CA . ARG B 2 151 ? 7.853 41.727 126.981 1.00 10.81 151 ARG 2 CA 1
ATOM 2640 C C . ARG B 2 151 ? 7.485 41.015 125.675 1.00 15.15 151 ARG 2 C 1
ATOM 2641 O O . ARG B 2 151 ? 6.787 41.575 124.843 1.00 15.10 151 ARG 2 O 1
ATOM 2649 N N . THR B 2 152 ? 7.962 39.787 125.487 1.00 11.63 152 THR 2 N 1
ATOM 2650 C CA . THR B 2 152 ? 7.708 39.043 124.245 1.00 13.19 152 THR 2 CA 1
ATOM 2651 C C . THR B 2 152 ? 6.885 37.760 124.362 1.00 13.90 152 THR 2 C 1
ATOM 2652 O O . THR B 2 152 ? 5.972 37.522 123.576 1.00 11.77 152 THR 2 O 1
ATOM 2656 N N . ASN B 2 153 ? 7.201 36.920 125.338 1.00 9.11 153 ASN 2 N 1
ATOM 2657 C CA . ASN B 2 153 ? 6.516 35.642 125.392 1.00 9.47 153 ASN 2 CA 1
ATOM 2658 C C . ASN B 2 153 ? 6.388 35.075 126.797 1.00 11.41 153 ASN 2 C 1
ATOM 2659 O O . ASN B 2 153 ? 7.059 35.530 127.734 1.00 11.98 153 ASN 2 O 1
ATOM 2664 N N . MET B 2 154 ? 5.519 34.075 126.935 1.00 8.94 154 MET 2 N 1
ATOM 2665 C CA . MET B 2 154 ? 5.303 33.412 128.219 1.00 10.99 154 MET 2 CA 1
ATOM 2666 C C . MET B 2 154 ? 5.578 31.923 128.092 1.00 12.31 154 MET 2 C 1
ATOM 2667 O O . MET B 2 154 ? 5.565 31.212 129.090 1.00 15.21 154 MET 2 O 1
ATOM 2672 N N . THR B 2 155 ? 5.857 31.458 126.874 1.00 11.15 155 THR 2 N 1
ATOM 2673 C CA . THR B 2 155 ? 6.047 30.029 126.635 1.00 10.40 155 THR 2 CA 1
ATOM 2674 C C . THR B 2 155 ? 7.325 29.705 125.890 1.00 12.18 155 THR 2 C 1
ATOM 2675 O O . THR B 2 155 ? 7.652 30.386 124.924 1.00 11.89 155 THR 2 O 1
ATOM 2679 N N . ALA B 2 156 ? 8.030 28.664 126.331 1.00 8.98 156 ALA 2 N 1
ATOM 2680 C CA . ALA B 2 156 ? 9.242 28.182 125.653 1.00 9.79 156 ALA 2 CA 1
ATOM 2681 C C . ALA B 2 156 ? 8.869 26.751 125.220 1.00 11.11 156 ALA 2 C 1
ATOM 2682 O O . ALA B 2 156 ? 8.150 26.044 125.951 1.00 13.04 156 ALA 2 O 1
ATOM 2684 N N . HIS B 2 157 ? 9.337 26.317 124.045 1.00 10.39 157 HIS 2 N 1
ATOM 2685 C CA . HIS B 2 157 ? 8.985 24.977 123.553 1.00 9.32 157 HIS 2 CA 1
ATOM 2686 C C . HIS B 2 157 ? 10.243 24.367 122.914 1.00 10.16 157 HIS 2 C 1
ATOM 2687 O O . HIS B 2 157 ? 10.835 24.956 122.009 1.00 9.21 157 HIS 2 O 1
ATOM 2694 N N . ILE B 2 158 ? 10.674 23.218 123.431 1.00 8.43 158 ILE 2 N 1
ATOM 2695 C CA . ILE B 2 158 ? 11.871 22.535 122.929 1.00 9.23 158 ILE 2 CA 1
ATOM 2696 C C . ILE B 2 158 ? 11.503 21.073 122.681 1.00 12.04 158 ILE 2 C 1
ATOM 2697 O O . ILE B 2 158 ? 10.762 20.471 123.473 1.00 10.82 158 ILE 2 O 1
ATOM 2702 N N . THR B 2 159 ? 11.970 20.511 121.568 1.00 9.36 159 THR 2 N 1
ATOM 2703 C CA . THR B 2 159 ? 11.680 19.115 121.257 1.00 10.73 159 THR 2 CA 1
ATOM 2704 C C . THR B 2 159 ? 13.025 18.421 121.024 1.00 13.51 159 THR 2 C 1
ATOM 2705 O O . THR B 2 159 ? 13.828 18.891 120.215 1.00 12.04 159 THR 2 O 1
ATOM 2709 N N . VAL B 2 160 ? 13.264 17.318 121.732 1.00 9.40 160 VAL 2 N 1
ATOM 2710 C CA . VAL B 2 160 ? 14.530 16.590 121.609 1.00 9.84 160 VAL 2 CA 1
ATOM 2711 C C . VAL B 2 160 ? 14.308 15.088 121.442 1.00 12.66 160 VAL 2 C 1
ATOM 2712 O O . VAL B 2 160 ? 13.286 14.550 121.875 1.00 11.87 160 VAL 2 O 1
ATOM 2716 N N . PRO B 2 161 ? 15.248 14.400 120.773 1.00 10.84 161 PRO 2 N 1
ATOM 2717 C CA . PRO B 2 161 ? 15.145 12.947 120.560 1.00 10.56 161 PRO 2 CA 1
ATOM 2718 C C . PRO B 2 161 ? 15.790 12.207 121.746 1.00 12.55 161 PRO 2 C 1
ATOM 2719 O O . PRO B 2 161 ? 16.377 12.825 122.639 1.00 11.43 161 PRO 2 O 1
ATOM 2723 N N . PHE B 2 162 ? 15.664 10.886 121.763 1.00 10.78 162 PHE 2 N 1
ATOM 2724 C CA . PHE B 2 162 ? 16.339 10.083 122.769 1.00 10.86 162 PHE 2 CA 1
ATOM 2725 C C . PHE B 2 162 ? 17.853 10.169 122.454 1.00 12.22 162 PHE 2 C 1
ATOM 2726 O O . PHE B 2 162 ? 18.236 10.214 121.276 1.00 12.56 162 PHE 2 O 1
ATOM 2734 N N . VAL B 2 163 ? 18.708 10.229 123.479 1.00 10.28 163 VAL 2 N 1
ATOM 2735 C CA . VAL B 2 163 ? 20.165 10.208 123.265 1.00 10.46 163 VAL 2 CA 1
ATOM 2736 C C . VAL B 2 163 ? 20.767 9.247 124.290 1.00 12.40 163 VAL 2 C 1
ATOM 2737 O O . VAL B 2 163 ? 20.125 8.921 125.290 1.00 12.57 163 VAL 2 O 1
ATOM 2741 N N . GLY B 2 164 ? 21.973 8.746 124.026 1.00 10.43 164 GLY 2 N 1
ATOM 2742 C CA . GLY B 2 164 ? 22.618 7.889 125.012 1.00 10.38 164 GLY 2 CA 1
ATOM 2743 C C . GLY B 2 164 ? 23.692 6.985 124.441 1.00 11.58 164 GLY 2 C 1
ATOM 2744 O O . GLY B 2 164 ? 23.714 6.737 123.230 1.00 11.42 164 GLY 2 O 1
ATOM 2745 N N . VAL B 2 165 ? 24.573 6.478 125.303 1.00 10.22 165 VAL 2 N 1
ATOM 2746 C CA . VAL B 2 165 ? 25.607 5.551 124.835 1.00 10.09 165 VAL 2 CA 1
ATOM 2747 C C . VAL B 2 165 ? 24.932 4.229 124.417 1.00 14.44 165 VAL 2 C 1
ATOM 2748 O O . VAL B 2 165 ? 25.468 3.497 123.593 1.00 13.77 165 VAL 2 O 1
ATOM 2752 N N . ASN B 2 166 ? 23.747 3.951 124.971 1.00 10.92 166 ASN 2 N 1
ATOM 2753 C CA . ASN B 2 166 ? 22.985 2.724 124.657 1.00 13.10 166 ASN 2 CA 1
ATOM 2754 C C . ASN B 2 166 ? 21.725 3.052 123.847 1.00 14.19 166 ASN 2 C 1
ATOM 2755 O O . ASN B 2 166 ? 21.099 4.078 124.101 1.00 14.83 166 ASN 2 O 1
ATOM 2760 N N . ARG B 2 167 ? 21.312 2.166 122.936 1.00 10.10 167 ARG 2 N 1
ATOM 2761 C CA . ARG B 2 167 ? 20.125 2.416 122.096 1.00 10.50 167 ARG 2 CA 1
ATOM 2762 C C . ARG B 2 167 ? 18.799 2.385 122.900 1.00 12.61 167 ARG 2 C 1
ATOM 2763 O O . ARG B 2 167 ? 17.818 3.009 122.502 1.00 11.26 167 ARG 2 O 1
ATOM 2771 N N . TYR B 2 168 ? 18.757 1.591 123.976 1.00 10.14 168 TYR 2 N 1
ATOM 2772 C CA . TYR B 2 168 ? 17.603 1.541 124.904 1.00 12.35 168 TYR 2 CA 1
ATOM 2773 C C . TYR B 2 168 ? 18.196 1.785 126.285 1.00 15.62 168 TYR 2 C 1
ATOM 2774 O O . TYR B 2 168 ? 19.371 1.471 126.525 1.00 13.82 168 TYR 2 O 1
ATOM 2783 N N . ASP B 2 169 ? 17.387 2.278 127.218 1.00 11.52 169 ASP 2 N 1
ATOM 2784 C CA . ASP B 2 169 ? 17.900 2.621 128.538 1.00 8.84 169 ASP 2 CA 1
ATOM 2785 C C . ASP B 2 169 ? 17.200 1.864 129.643 1.00 12.11 169 ASP 2 C 1
ATOM 2786 O O . ASP B 2 169 ? 16.186 1.217 129.408 1.00 13.47 169 ASP 2 O 1
ATOM 2791 N N . GLN B 2 170 ? 17.761 1.964 130.849 1.00 11.36 170 GLN 2 N 1
ATOM 2792 C CA . GLN B 2 170 ? 17.186 1.386 132.067 1.00 11.89 170 GLN 2 CA 1
ATOM 2793 C C . GLN B 2 170 ? 16.990 2.636 132.926 1.00 12.81 170 GLN 2 C 1
ATOM 2794 O O . GLN B 2 170 ? 17.898 3.080 133.642 1.00 13.27 170 GLN 2 O 1
ATOM 2800 N N . TYR B 2 171 ? 15.804 3.228 132.817 1.00 12.48 171 TYR 2 N 1
ATOM 2801 C CA . TYR B 2 171 ? 15.529 4.489 133.499 1.00 13.54 171 TYR 2 CA 1
ATOM 2802 C C . TYR B 2 171 ? 15.611 4.474 135.006 1.00 18.59 171 TYR 2 C 1
ATOM 2803 O O . TYR B 2 171 ? 15.708 5.534 135.615 1.00 18.98 171 TYR 2 O 1
ATOM 2812 N N . LYS B 2 172 ? 15.547 3.299 135.626 1.00 17.43 172 LYS 2 N 1
ATOM 2813 C CA . LYS B 2 172 ? 15.655 3.259 137.087 1.00 22.97 172 LYS 2 CA 1
ATOM 2814 C C . LYS B 2 172 ? 17.078 3.611 137.515 1.00 23.83 172 LYS 2 C 1
ATOM 2815 O O . LYS B 2 172 ? 17.286 4.060 138.630 1.00 27.85 172 LYS 2 O 1
ATOM 2821 N N . VAL B 2 173 ? 18.053 3.457 136.620 1.00 18.35 173 VAL 2 N 1
ATOM 2822 C CA . VAL B 2 173 ? 19.431 3.768 136.985 1.00 17.82 173 VAL 2 CA 1
ATOM 2823 C C . VAL B 2 173 ? 20.119 4.858 136.173 1.00 19.03 173 VAL 2 C 1
ATOM 2824 O O . VAL B 2 173 ? 21.247 5.217 136.481 1.00 20.05 173 VAL 2 O 1
ATOM 2828 N N . HIS B 2 174 ? 19.461 5.387 135.148 1.00 13.09 174 HIS 2 N 1
ATOM 2829 C CA . HIS B 2 174 ? 20.092 6.433 134.336 1.00 13.86 174 HIS 2 CA 1
ATOM 2830 C C . HIS B 2 174 ? 19.035 7.404 133.802 1.00 15.30 174 HIS 2 C 1
ATOM 2831 O O . HIS B 2 174 ? 17.975 6.968 133.352 1.00 15.40 174 HIS 2 O 1
ATOM 2838 N N . LYS B 2 175 ? 19.323 8.706 133.849 1.00 12.28 175 LYS 2 N 1
ATOM 2839 C CA . LYS B 2 175 ? 18.380 9.724 133.356 1.00 13.02 175 LYS 2 CA 1
ATOM 2840 C C . LYS B 2 175 ? 19.171 10.472 132.282 1.00 13.47 175 LYS 2 C 1
ATOM 2841 O O . LYS B 2 175 ? 20.048 11.279 132.602 1.00 14.19 175 LYS 2 O 1
ATOM 2847 N N . PRO B 2 176 ? 18.847 10.250 131.001 1.00 11.39 176 PRO 2 N 1
ATOM 2848 C CA . PRO B 2 176 ? 19.601 10.937 129.944 1.00 10.46 176 PRO 2 CA 1
ATOM 2849 C C . PRO B 2 176 ? 19.435 12.447 129.774 1.00 12.58 176 PRO 2 C 1
ATOM 2850 O O . PRO B 2 176 ? 20.345 13.104 129.283 1.00 13.80 176 PRO 2 O 1
ATOM 2854 N N . TRP B 2 177 ? 18.285 12.994 130.161 1.00 9.22 177 TRP 2 N 1
ATOM 2855 C CA . TRP B 2 177 ? 18.021 14.419 129.959 1.00 9.31 177 TRP 2 CA 1
ATOM 2856 C C . TRP B 2 177 ? 17.668 15.147 131.238 1.00 11.70 177 TRP 2 C 1
ATOM 2857 O O . TRP B 2 177 ? 16.991 14.584 132.108 1.00 12.06 177 TRP 2 O 1
ATOM 2868 N N . THR B 2 178 ? 18.078 16.412 131.324 1.00 9.41 178 THR 2 N 1
ATOM 2869 C CA . THR B 2 178 ? 17.711 17.254 132.450 1.00 9.20 178 THR 2 CA 1
ATOM 2870 C C . THR B 2 178 ? 17.188 18.578 131.896 1.00 12.25 178 THR 2 C 1
ATOM 2871 O O . THR B 2 178 ? 17.832 19.200 131.036 1.00 10.77 178 THR 2 O 1
ATOM 2875 N N . LEU B 2 179 ? 15.983 18.954 132.319 1.00 9.54 179 LEU 2 N 1
ATOM 2876 C CA . LEU B 2 179 ? 15.386 20.232 131.917 1.00 10.45 179 LEU 2 CA 1
ATOM 2877 C C . LEU B 2 179 ? 15.940 21.275 132.891 1.00 12.72 179 LEU 2 C 1
ATOM 2878 O O . LEU B 2 179 ? 15.913 21.062 134.118 1.00 11.03 179 LEU 2 O 1
ATOM 2883 N N . VAL B 2 180 ? 16.554 22.335 132.373 1.00 12.74 180 VAL 2 N 1
ATOM 2884 C CA . VAL B 2 180 ? 17.035 23.378 133.268 1.00 13.49 180 VAL 2 CA 1
ATOM 2885 C C . VAL B 2 180 ? 16.434 24.743 132.957 1.00 14.19 180 VAL 2 C 1
ATOM 2886 O O . VAL B 2 180 ? 16.209 25.081 131.796 1.00 12.60 180 VAL 2 O 1
ATOM 2890 N N . VAL B 2 181 ? 15.991 25.444 133.998 1.00 11.24 181 VAL 2 N 1
ATOM 2891 C CA . VAL B 2 181 ? 15.446 26.793 133.809 1.00 11.14 181 VAL 2 CA 1
ATOM 2892 C C . VAL B 2 181 ? 16.365 27.671 134.647 1.00 12.17 181 VAL 2 C 1
ATOM 2893 O O . VAL B 2 181 ? 16.601 27.394 135.824 1.00 11.65 181 VAL 2 O 1
ATOM 2897 N N . MET B 2 182 ? 16.935 28.690 134.029 1.00 9.26 182 MET 2 N 1
ATOM 2898 C CA . MET B 2 182 ? 17.875 29.541 134.739 1.00 9.80 182 MET 2 CA 1
ATOM 2899 C C . MET B 2 182 ? 17.488 31.008 134.639 1.00 10.87 182 MET 2 C 1
ATOM 2900 O O . MET B 2 182 ? 17.047 31.457 133.581 1.00 10.54 182 MET 2 O 1
ATOM 2905 N N . VAL B 2 183 ? 17.672 31.754 135.726 1.00 8.79 183 VAL 2 N 1
ATOM 2906 C CA . 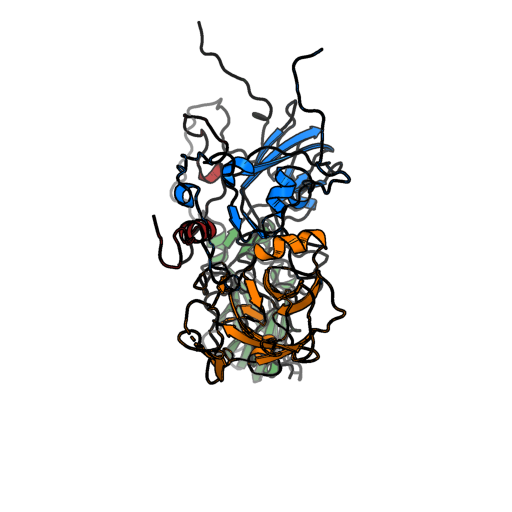VAL B 2 183 ? 17.399 33.190 135.712 1.00 9.60 183 VAL 2 CA 1
ATOM 2907 C C . VAL B 2 183 ? 18.597 33.875 135.031 1.00 8.54 183 VAL 2 C 1
ATOM 2908 O O . VAL B 2 183 ? 19.747 33.692 135.446 1.00 10.86 183 VAL 2 O 1
ATOM 2912 N N . VAL B 2 184 ? 18.339 34.580 133.932 1.00 9.65 184 VAL 2 N 1
ATOM 2913 C CA . VAL B 2 184 ? 19.391 35.317 133.215 1.00 10.40 184 VAL 2 CA 1
ATOM 2914 C C . VAL B 2 184 ? 19.419 36.765 133.726 1.00 12.16 184 VAL 2 C 1
ATOM 2915 O O . VAL B 2 184 ? 20.479 37.276 134.046 1.00 13.43 184 VAL 2 O 1
ATOM 2919 N N . ALA B 2 185 ? 18.263 37.436 133.770 1.00 8.89 185 ALA 2 N 1
ATOM 2920 C CA . ALA B 2 185 ? 18.183 38.818 134.291 1.00 9.54 185 ALA 2 CA 1
ATOM 2921 C C . ALA B 2 185 ? 17.049 38.720 135.317 1.00 10.48 185 ALA 2 C 1
ATOM 2922 O O . ALA B 2 185 ? 15.994 38.124 135.043 1.00 10.54 185 ALA 2 O 1
ATOM 2924 N N . PRO B 2 186 ? 17.251 39.288 136.515 1.00 10.15 186 PRO 2 N 1
ATOM 2925 C CA . PRO B 2 186 ? 16.245 39.234 137.590 1.00 10.16 186 PRO 2 CA 1
ATOM 2926 C C . PRO B 2 186 ? 14.871 39.763 137.198 1.00 11.98 186 PRO 2 C 1
ATOM 2927 O O . PRO B 2 186 ? 14.748 40.722 136.413 1.00 10.84 186 PRO 2 O 1
ATOM 2931 N N . LEU B 2 187 ? 13.844 39.182 137.812 1.00 10.69 187 LEU 2 N 1
ATOM 2932 C CA . LEU B 2 187 ? 12.467 39.607 137.577 1.00 11.06 187 LEU 2 CA 1
ATOM 2933 C C . LEU B 2 187 ? 12.252 41.031 138.082 1.00 12.84 187 LEU 2 C 1
ATOM 2934 O O . LEU B 2 187 ? 12.700 41.376 139.185 1.00 11.69 187 LEU 2 O 1
ATOM 2939 N N . THR B 2 188 ? 11.611 41.874 137.280 1.00 11.63 188 THR 2 N 1
ATOM 2940 C CA . THR B 2 188 ? 11.264 43.215 137.754 1.00 12.46 188 THR 2 CA 1
ATOM 2941 C C . THR B 2 188 ? 9.728 43.282 137.728 1.00 14.37 188 THR 2 C 1
ATOM 2942 O O . THR B 2 188 ? 9.063 42.675 136.870 1.00 12.30 188 THR 2 O 1
ATOM 2946 N N . VAL B 2 189 ? 9.173 43.978 138.710 1.00 12.70 189 VAL 2 N 1
ATOM 2947 C CA . VAL B 2 189 ? 7.727 44.084 138.868 1.00 13.05 189 VAL 2 CA 1
ATOM 2948 C C . VAL B 2 189 ? 7.246 45.489 138.541 1.00 16.00 189 VAL 2 C 1
ATOM 2949 O O . VAL B 2 189 ? 6.202 45.680 137.924 1.00 14.92 189 VAL 2 O 1
ATOM 2953 N N . ASN B 2 190 ? 8.034 46.484 138.930 1.00 16.24 190 ASN 2 N 1
ATOM 2954 C CA . ASN B 2 190 ? 7.657 47.872 138.696 1.00 18.80 190 ASN 2 CA 1
ATOM 2955 C C . ASN B 2 190 ? 6.293 48.171 139.262 1.00 16.84 190 ASN 2 C 1
ATOM 2956 O O . ASN B 2 190 ? 5.981 47.676 140.339 1.00 20.61 190 ASN 2 O 1
ATOM 2961 N N . THR B 2 191 ? 5.465 48.975 138.615 1.00 15.83 191 THR 2 N 1
ATOM 2962 C CA . THR B 2 191 ? 4.169 49.214 139.259 1.00 18.65 191 THR 2 CA 1
ATOM 2963 C C . THR B 2 191 ? 3.037 48.334 138.742 1.00 21.00 191 THR 2 C 1
ATOM 2964 O O . THR B 2 191 ? 2.175 47.938 139.508 1.00 22.34 191 THR 2 O 1
ATOM 2968 N N . GLU B 2 192 ? 3.096 47.940 137.475 1.00 16.13 192 GLU 2 N 1
ATOM 2969 C CA . GLU B 2 192 ? 2.025 47.140 136.873 1.00 15.21 192 GLU 2 CA 1
ATOM 2970 C C . GLU B 2 192 ? 2.308 45.658 136.597 1.00 14.65 192 GLU 2 C 1
ATOM 2971 O O . GLU B 2 192 ? 1.415 44.955 136.111 1.00 13.51 192 GLU 2 O 1
ATOM 2977 N N . GLY B 2 193 ? 3.522 45.172 136.864 1.00 11.91 193 GLY 2 N 1
ATOM 2978 C CA . GLY B 2 193 ? 3.807 43.766 136.576 1.00 9.27 193 GLY 2 CA 1
ATOM 2979 C C . GLY B 2 193 ? 3.201 42.806 137.579 1.00 12.71 193 GLY 2 C 1
ATOM 2980 O O . GLY B 2 193 ? 2.723 43.220 138.641 1.00 12.30 193 GLY 2 O 1
ATOM 2981 N N . ALA B 2 194 ? 3.170 41.517 137.253 1.00 11.12 194 ALA 2 N 1
ATOM 2982 C CA . ALA B 2 194 ? 2.669 40.526 138.218 1.00 11.33 194 ALA 2 CA 1
ATOM 2983 C C . ALA B 2 194 ? 3.725 40.502 139.355 1.00 13.78 194 ALA 2 C 1
ATOM 2984 O O . ALA B 2 194 ? 4.930 40.676 139.117 1.00 14.02 194 ALA 2 O 1
ATOM 2986 N N . PRO B 2 195 ? 3.295 40.270 140.604 1.00 14.20 195 PRO 2 N 1
ATOM 2987 C CA . PRO B 2 195 ? 4.232 40.250 141.738 1.00 13.24 195 PRO 2 CA 1
ATOM 2988 C C . PRO B 2 195 ? 5.262 39.131 141.749 1.00 14.64 195 PRO 2 C 1
ATOM 2989 O O . PRO B 2 195 ? 6.315 39.266 142.361 1.00 15.89 195 PRO 2 O 1
ATOM 2993 N N . GLN B 2 196 ? 4.953 38.012 141.108 1.00 10.69 196 GLN 2 N 1
ATOM 2994 C CA . GLN B 2 196 ? 5.913 36.906 140.995 1.00 11.92 196 GLN 2 CA 1
ATOM 2995 C C . GLN B 2 196 ? 5.396 36.086 139.833 1.00 14.61 196 GLN 2 C 1
ATOM 2996 O O . GLN B 2 196 ? 4.265 36.313 139.392 1.00 12.86 196 GLN 2 O 1
ATOM 3002 N N . ILE B 2 197 ? 6.207 35.155 139.328 1.00 12.09 197 ILE 2 N 1
ATOM 3003 C CA . ILE B 2 197 ? 5.780 34.326 138.208 1.00 11.25 197 ILE 2 CA 1
ATOM 3004 C C . ILE B 2 197 ? 6.006 32.854 138.521 1.00 14.09 197 ILE 2 C 1
ATOM 3005 O O . ILE B 2 197 ? 7.130 32.445 138.799 1.00 13.61 197 ILE 2 O 1
ATOM 3010 N N . LYS B 2 198 ? 4.932 32.065 138.541 1.00 9.45 198 LYS 2 N 1
ATOM 3011 C CA . LYS B 2 198 ? 5.068 30.628 138.796 1.00 10.73 198 LYS 2 CA 1
ATOM 3012 C C . LYS B 2 198 ? 5.443 29.954 137.469 1.00 13.10 198 LYS 2 C 1
ATOM 3013 O O . LYS B 2 198 ? 4.847 30.257 136.429 1.00 13.53 198 LYS 2 O 1
ATOM 3019 N N . VAL B 2 199 ? 6.468 29.104 137.498 1.00 11.01 199 VAL 2 N 1
ATOM 3020 C CA . VAL B 2 199 ? 6.947 28.422 136.288 1.00 11.42 199 VAL 2 CA 1
ATOM 3021 C C . VAL B 2 199 ? 6.480 26.960 136.287 1.00 12.14 199 VAL 2 C 1
ATOM 3022 O O . VAL B 2 199 ? 6.738 26.207 137.237 1.00 11.46 199 VAL 2 O 1
ATOM 3026 N N . TYR B 2 200 ? 5.800 26.572 135.213 1.00 10.17 200 TYR 2 N 1
ATOM 3027 C CA . TYR B 2 200 ? 5.232 25.223 135.061 1.00 10.65 200 TYR 2 CA 1
ATOM 3028 C C . TYR B 2 200 ? 5.739 24.546 133.801 1.00 13.76 200 TYR 2 C 1
ATOM 3029 O O . TYR B 2 200 ? 6.086 25.218 132.826 1.00 12.86 200 TYR 2 O 1
ATOM 3038 N N . ALA B 2 201 ? 5.767 23.213 133.813 1.00 11.82 201 ALA 2 N 1
ATOM 3039 C CA . ALA B 2 201 ? 6.197 22.459 132.643 1.00 9.74 201 ALA 2 CA 1
ATOM 3040 C C . ALA B 2 201 ? 5.045 21.555 132.183 1.00 10.23 201 ALA 2 C 1
ATOM 3041 O O . ALA B 2 201 ? 4.284 21.012 133.002 1.00 10.55 201 ALA 2 O 1
ATOM 3043 N N . ASN B 2 202 ? 4.906 21.425 130.872 1.00 9.65 202 ASN 2 N 1
ATOM 3044 C CA . ASN B 2 202 ? 3.881 20.575 130.263 1.00 10.14 202 ASN 2 CA 1
ATOM 3045 C C . ASN B 2 202 ? 4.763 19.744 129.329 1.00 11.74 202 ASN 2 C 1
ATOM 3046 O O . ASN B 2 202 ? 5.308 20.260 128.351 1.00 11.89 202 ASN 2 O 1
ATOM 3051 N N . ILE B 2 203 ? 4.912 18.462 129.651 1.00 8.61 203 ILE 2 N 1
ATOM 3052 C CA . ILE B 2 203 ? 5.834 17.587 128.927 1.00 10.06 203 ILE 2 CA 1
ATOM 3053 C C . ILE B 2 203 ? 5.199 16.324 128.370 1.00 13.65 203 ILE 2 C 1
ATOM 3054 O O . ILE B 2 203 ? 4.375 15.696 129.042 1.00 11.51 203 ILE 2 O 1
ATOM 3059 N N . ALA B 2 204 ? 5.603 15.934 127.162 1.00 9.46 204 ALA 2 N 1
ATOM 3060 C CA . ALA B 2 204 ? 5.091 14.691 126.595 1.00 9.67 204 ALA 2 CA 1
ATOM 3061 C C . ALA B 2 204 ? 6.246 13.793 126.128 1.00 12.36 204 ALA 2 C 1
ATOM 3062 O O . ALA B 2 204 ? 7.200 14.275 125.499 1.00 12.52 204 ALA 2 O 1
ATOM 3064 N N . PRO B 2 205 ? 6.212 12.497 126.492 1.00 12.33 205 PRO 2 N 1
ATOM 3065 C CA . PRO B 2 205 ? 7.266 11.560 126.050 1.00 11.84 205 PRO 2 CA 1
ATOM 3066 C C . PRO B 2 205 ? 6.933 11.354 124.559 1.00 13.12 205 PRO 2 C 1
ATOM 3067 O O . PRO B 2 205 ? 5.755 11.330 124.195 1.00 13.59 205 PRO 2 O 1
ATOM 3071 N N . THR B 2 206 ? 7.925 11.174 123.694 1.00 11.95 206 THR 2 N 1
ATOM 3072 C CA . THR B 2 206 ? 7.627 10.955 122.277 1.00 11.52 206 THR 2 CA 1
ATOM 3073 C C . THR B 2 206 ? 8.283 9.650 121.804 1.00 12.30 206 THR 2 C 1
ATOM 3074 O O . THR B 2 206 ? 9.306 9.231 122.354 1.00 10.79 206 THR 2 O 1
ATOM 3078 N N . ASN B 2 207 ? 7.676 9.008 120.803 1.00 9.03 207 ASN 2 N 1
ATOM 3079 C CA . ASN B 2 207 ? 8.230 7.777 120.230 1.00 11.86 207 ASN 2 CA 1
ATOM 3080 C C . ASN B 2 207 ? 8.632 6.781 121.294 1.00 11.86 207 ASN 2 C 1
ATOM 3081 O O . ASN B 2 207 ? 9.776 6.308 121.317 1.00 11.89 207 ASN 2 O 1
ATOM 3086 N N . VAL B 2 208 ? 7.686 6.469 122.168 1.00 11.41 208 VAL 2 N 1
ATOM 3087 C CA . VAL B 2 208 ? 7.937 5.574 123.278 1.00 11.62 208 VAL 2 CA 1
ATOM 3088 C C . VAL B 2 208 ? 8.033 4.096 122.854 1.00 13.00 208 VAL 2 C 1
ATOM 3089 O O . VAL B 2 208 ? 7.082 3.543 122.288 1.00 12.65 208 VAL 2 O 1
ATOM 3093 N N . HIS B 2 209 ? 9.200 3.485 123.068 1.00 10.60 209 HIS 2 N 1
ATOM 3094 C CA . HIS B 2 209 ? 9.383 2.054 122.760 1.00 10.88 209 HIS 2 CA 1
ATOM 3095 C C . HIS B 2 209 ? 9.836 1.333 124.016 1.00 13.19 209 HIS 2 C 1
ATOM 3096 O O . HIS B 2 209 ? 10.617 1.885 124.819 1.00 11.68 209 HIS 2 O 1
ATOM 3103 N N . VAL B 2 210 ? 9.347 0.105 124.192 1.00 10.91 210 VAL 2 N 1
ATOM 3104 C CA . VAL B 2 210 ? 9.696 -0.698 125.368 1.00 10.82 210 VAL 2 CA 1
ATOM 3105 C C . VAL B 2 210 ? 10.118 -2.112 124.933 1.00 12.02 210 VAL 2 C 1
ATOM 3106 O O . VAL B 2 210 ? 9.754 -2.558 123.844 1.00 11.76 210 VAL 2 O 1
ATOM 3110 N N . ALA B 2 211 ? 10.882 -2.802 125.782 1.00 11.27 211 ALA 2 N 1
ATOM 3111 C CA . ALA B 2 211 ? 11.297 -4.175 125.492 1.00 12.11 211 ALA 2 CA 1
ATOM 3112 C C . ALA B 2 211 ? 11.640 -4.857 126.807 1.00 11.76 211 ALA 2 C 1
ATOM 3113 O O . ALA B 2 211 ? 12.065 -4.193 127.763 1.00 11.60 211 ALA 2 O 1
ATOM 3115 N N . GLY B 2 212 ? 11.419 -6.175 126.855 1.00 10.25 212 GLY 2 N 1
ATOM 3116 C CA . GLY B 2 212 ? 11.782 -6.958 128.024 1.00 10.25 212 GLY 2 CA 1
ATOM 3117 C C . GLY B 2 212 ? 10.738 -6.940 129.107 1.00 11.92 212 GLY 2 C 1
ATOM 3118 O O . GLY B 2 212 ? 10.961 -6.349 130.159 1.00 11.34 212 GLY 2 O 1
ATOM 3119 N N . GLU B 2 213 ? 9.612 -7.615 128.882 1.00 11.46 213 GLU 2 N 1
ATOM 3120 C CA . GLU B 2 213 ? 8.558 -7.600 129.885 1.00 10.50 213 GLU 2 CA 1
ATOM 3121 C C . GLU B 2 213 ? 8.961 -8.241 131.212 1.00 11.68 213 GLU 2 C 1
ATOM 3122 O O . GLU B 2 213 ? 9.608 -9.295 131.250 1.00 13.19 213 GLU 2 O 1
ATOM 3128 N N . PHE B 2 214 ? 8.624 -7.555 132.300 1.00 9.53 214 PHE 2 N 1
ATOM 3129 C CA . PHE B 2 214 ? 8.909 -8.029 133.654 1.00 9.24 214 PHE 2 CA 1
ATOM 3130 C C . PHE B 2 214 ? 7.809 -8.955 134.172 1.00 12.00 214 PHE 2 C 1
ATOM 3131 O O . PHE B 2 214 ? 6.703 -8.983 133.640 1.00 12.58 214 PHE 2 O 1
ATOM 3139 N N . PRO B 2 215 ? 8.113 -9.733 135.223 1.00 12.04 215 PRO 2 N 1
ATOM 3140 C CA . PRO B 2 215 ? 7.096 -10.620 135.809 1.00 12.42 215 PRO 2 CA 1
ATOM 3141 C C . PRO B 2 215 ? 6.211 -9.673 136.630 1.00 15.51 215 PRO 2 C 1
ATOM 3142 O O . PRO B 2 215 ? 6.550 -8.500 136.807 1.00 13.59 215 PRO 2 O 1
ATOM 3146 N N . SER B 2 216 ? 5.064 -10.132 137.096 1.00 13.99 216 SER 2 N 1
ATOM 3147 C CA . SER B 2 216 ? 4.255 -9.265 137.947 1.00 18.96 216 SER 2 CA 1
ATOM 3148 C C . SER B 2 216 ? 4.777 -9.498 139.372 1.00 27.56 216 SER 2 C 1
ATOM 3149 O O . SER B 2 216 ? 5.567 -10.420 139.608 1.00 24.09 216 SER 2 O 1
ATOM 3152 N N . LYS B 2 217 ? 4.336 -8.679 140.325 1.00 39.93 217 LYS 2 N 1
ATOM 3153 C CA . LYS B 2 217 ? 4.750 -8.867 141.720 1.00 51.00 217 LYS 2 CA 1
ATOM 3154 C C . LYS B 2 217 ? 4.011 -10.039 142.369 1.00 59.16 217 LYS 2 C 1
ATOM 3155 O O . LYS B 2 217 ? 4.449 -10.537 143.409 1.00 65.61 217 LYS 2 O 1
ATOM 3161 N N . GLU B 2 218 ? 2.924 -10.493 141.733 1.00 61.83 218 GLU 2 N 1
ATOM 3162 C CA . GLU B 2 218 ? 2.062 -11.576 142.244 1.00 66.06 218 GLU 2 CA 1
ATOM 3163 C C . GLU B 2 218 ? 2.676 -12.928 142.592 1.00 73.20 218 GLU 2 C 1
ATOM 3164 O O . GLU B 2 218 ? 2.055 -13.977 142.240 1.00 70.83 218 GLU 2 O 1
ATOM 3170 N N . GLY C 3 1 ? 74.492 7.257 95.337 1.00 9.61 1 GLY 3 N 1
ATOM 3171 C CA . GLY C 3 1 ? 74.116 7.170 96.762 1.00 10.73 1 GLY 3 CA 1
ATOM 3172 C C . GLY C 3 1 ? 73.157 6.008 96.953 1.00 15.38 1 GLY 3 C 1
ATOM 3173 O O . GLY C 3 1 ? 72.946 5.223 96.029 1.00 14.93 1 GLY 3 O 1
ATOM 3174 N N . ILE C 3 2 ? 72.628 5.851 98.162 1.00 12.50 2 ILE 3 N 1
ATOM 3175 C CA . ILE C 3 2 ? 71.671 4.781 98.437 1.00 13.93 2 ILE 3 CA 1
ATOM 3176 C C . ILE C 3 2 ? 70.407 5.393 99.071 1.00 14.64 2 ILE 3 C 1
ATOM 3177 O O . ILE C 3 2 ? 70.372 6.569 99.459 1.00 14.26 2 ILE 3 O 1
ATOM 3182 N N . PHE C 3 3 ? 69.373 4.580 99.168 1.00 13.20 3 PHE 3 N 1
ATOM 3183 C CA . PHE C 3 3 ? 68.073 4.999 99.680 1.00 11.49 3 PHE 3 CA 1
ATOM 3184 C C . PHE C 3 3 ? 68.133 5.340 101.174 1.00 12.97 3 PHE 3 C 1
ATOM 3185 O O . PHE C 3 3 ? 68.556 4.514 101.996 1.00 12.93 3 PHE 3 O 1
ATOM 3193 N N . PRO C 3 4 ? 67.745 6.578 101.560 1.00 12.68 4 PRO 3 N 1
ATOM 3194 C CA . PRO C 3 4 ? 67.799 6.902 102.997 1.00 10.90 4 PRO 3 CA 1
ATOM 3195 C C . PRO C 3 4 ? 66.498 6.495 103.708 1.00 12.81 4 PRO 3 C 1
ATOM 3196 O O . PRO C 3 4 ? 65.407 6.623 103.140 1.00 13.67 4 PRO 3 O 1
ATOM 3200 N N . VAL C 3 5 ? 66.604 5.987 104.933 1.00 11.43 5 VAL 3 N 1
ATOM 3201 C CA . VAL C 3 5 ? 65.403 5.598 105.682 1.00 14.60 5 VAL 3 CA 1
ATOM 3202 C C . VAL C 3 5 ? 65.533 6.053 107.124 1.00 18.45 5 VAL 3 C 1
ATOM 3203 O O . VAL C 3 5 ? 66.640 6.290 107.612 1.00 15.37 5 VAL 3 O 1
ATOM 3207 N N . ALA C 3 6 ? 64.383 6.232 107.768 1.00 19.64 6 ALA 3 N 1
ATOM 3208 C CA . ALA C 3 6 ? 64.303 6.644 109.171 1.00 22.10 6 ALA 3 CA 1
ATOM 3209 C C . ALA C 3 6 ? 63.906 5.396 109.985 1.00 20.60 6 ALA 3 C 1
ATOM 3210 O O . ALA C 3 6 ? 62.785 4.908 109.862 1.00 16.76 6 ALA 3 O 1
ATOM 3212 N N . CYS C 3 7 ? 64.832 4.836 110.745 1.00 18.04 7 CYS 3 N 1
ATOM 3213 C CA . CYS C 3 7 ? 64.531 3.672 111.588 1.00 19.98 7 CYS 3 CA 1
ATOM 3214 C C . CYS C 3 7 ? 63.728 4.288 112.766 1.00 17.00 7 CYS 3 C 1
ATOM 3215 O O . CYS C 3 7 ? 64.259 5.036 113.582 1.00 18.51 7 CYS 3 O 1
ATOM 3218 N N . SER C 3 8 ? 62.430 4.020 112.799 1.00 14.16 8 SER 3 N 1
ATOM 3219 C CA . SER C 3 8 ? 61.532 4.659 113.761 1.00 13.17 8 SER 3 CA 1
ATOM 3220 C C . SER C 3 8 ? 61.404 4.116 115.171 1.00 15.02 8 SER 3 C 1
ATOM 3221 O O . SER C 3 8 ? 61.052 2.950 115.366 1.00 13.89 8 SER 3 O 1
ATOM 3224 N N . ASP C 3 9 ? 61.567 4.998 116.155 1.00 12.07 9 ASP 3 N 1
ATOM 3225 C CA . ASP C 3 9 ? 61.440 4.596 117.557 1.00 11.90 9 ASP 3 CA 1
ATOM 3226 C C . ASP C 3 9 ? 59.996 4.230 117.862 1.00 13.55 9 ASP 3 C 1
ATOM 3227 O O . ASP C 3 9 ? 59.078 4.886 117.386 1.00 11.83 9 ASP 3 O 1
ATOM 3232 N N . GLY C 3 10 ? 59.794 3.209 118.691 1.00 10.74 10 GLY 3 N 1
ATOM 3233 C CA . GLY C 3 10 ? 58.441 2.806 119.052 1.00 9.68 10 GLY 3 CA 1
ATOM 3234 C C . GLY C 3 10 ? 57.890 1.698 118.175 1.00 12.94 10 GLY 3 C 1
ATOM 3235 O O . GLY C 3 10 ? 56.800 1.199 118.449 1.00 14.40 10 GLY 3 O 1
ATOM 3236 N N . TYR C 3 11 ? 58.629 1.309 117.128 1.00 10.45 11 TYR 3 N 1
ATOM 3237 C CA . TYR C 3 11 ? 58.196 0.250 116.206 1.00 9.98 11 TYR 3 CA 1
ATOM 3238 C C . TYR C 3 11 ? 59.218 -0.881 116.176 1.00 13.79 11 TYR 3 C 1
ATOM 3239 O O . TYR C 3 11 ? 60.393 -0.654 116.462 1.00 13.64 11 TYR 3 O 1
ATOM 3248 N N . GLY C 3 12 ? 58.776 -2.082 115.800 1.00 13.03 12 GLY 3 N 1
ATOM 3249 C CA . GLY C 3 12 ? 59.706 -3.189 115.625 1.00 11.98 12 GLY 3 CA 1
ATOM 3250 C C . GLY C 3 12 ? 59.859 -4.245 116.705 1.00 16.17 12 GLY 3 C 1
ATOM 3251 O O . GLY C 3 12 ? 60.476 -5.279 116.449 1.00 14.50 12 GLY 3 O 1
ATOM 3252 N N . GLY C 3 13 ? 59.367 -3.988 117.916 1.00 12.41 13 GLY 3 N 1
ATOM 3253 C CA . GLY C 3 13 ? 59.494 -4.986 118.965 1.00 11.04 13 GLY 3 CA 1
ATOM 3254 C C . GLY C 3 13 ? 58.622 -6.200 118.643 1.00 14.16 13 GLY 3 C 1
ATOM 3255 O O . GLY C 3 13 ? 57.656 -6.100 117.881 1.00 12.35 13 GLY 3 O 1
ATOM 3256 N N . LEU C 3 14 ? 58.968 -7.368 119.166 1.00 12.75 14 LEU 3 N 1
ATOM 3257 C CA . LEU C 3 14 ? 58.126 -8.535 118.915 1.00 13.77 14 LEU 3 CA 1
ATOM 3258 C C . LEU C 3 14 ? 56.764 -8.319 119.609 1.00 12.03 14 LEU 3 C 1
ATOM 3259 O O . LEU C 3 14 ? 56.718 -7.885 120.760 1.00 12.66 14 LEU 3 O 1
ATOM 3264 N N . VAL C 3 15 ? 55.658 -8.583 118.912 1.00 10.66 15 VAL 3 N 1
ATOM 3265 C CA . VAL C 3 15 ? 54.331 -8.481 119.551 1.00 10.54 15 VAL 3 CA 1
ATOM 3266 C C . VAL C 3 15 ? 53.724 -9.889 119.384 1.00 13.17 15 VAL 3 C 1
ATOM 3267 O O . VAL C 3 15 ? 53.734 -10.438 118.284 1.00 12.84 15 VAL 3 O 1
ATOM 3271 N N . THR C 3 16 ? 53.222 -10.478 120.469 1.00 12.03 16 THR 3 N 1
ATOM 3272 C CA . THR C 3 16 ? 52.722 -11.857 120.423 1.00 10.51 16 THR 3 CA 1
ATOM 3273 C C . THR C 3 16 ? 51.546 -12.148 119.497 1.00 10.49 16 THR 3 C 1
ATOM 3274 O O . THR C 3 16 ? 51.287 -13.309 119.162 1.00 11.77 16 THR 3 O 1
ATOM 3278 N N . THR C 3 17 ? 50.832 -11.109 119.082 1.00 8.86 17 THR 3 N 1
ATOM 3279 C CA . THR C 3 17 ? 49.690 -11.288 118.192 1.00 8.44 17 THR 3 CA 1
ATOM 3280 C C . THR C 3 17 ? 49.929 -10.496 116.894 1.00 12.41 17 THR 3 C 1
ATOM 3281 O O . THR C 3 17 ? 48.975 -10.210 116.167 1.00 12.46 17 THR 3 O 1
ATOM 3285 N N . ASP C 3 18 ? 51.186 -10.183 116.561 1.00 11.54 18 ASP 3 N 1
ATOM 3286 C CA . ASP C 3 18 ? 51.406 -9.350 115.371 1.00 13.71 18 ASP 3 CA 1
ATOM 3287 C C . ASP C 3 18 ? 50.927 -9.952 114.061 1.00 14.83 18 ASP 3 C 1
ATOM 3288 O O . ASP C 3 18 ? 50.851 -11.168 113.897 1.00 15.27 18 ASP 3 O 1
ATOM 3293 N N . PRO C 3 19 ? 50.544 -9.098 113.120 1.00 14.71 19 PRO 3 N 1
ATOM 3294 C CA . PRO C 3 19 ? 50.052 -9.619 111.848 1.00 16.68 19 PRO 3 CA 1
ATOM 3295 C C . PRO C 3 19 ? 51.065 -9.890 110.748 1.00 17.98 19 PRO 3 C 1
ATOM 3296 O O . PRO C 3 19 ? 50.739 -9.815 109.574 1.00 20.63 19 PRO 3 O 1
ATOM 3300 N N . LYS C 3 20 ? 52.296 -10.190 111.106 1.00 15.65 20 LYS 3 N 1
ATOM 3301 C CA . LYS C 3 20 ? 53.243 -10.483 110.062 1.00 18.07 20 LYS 3 CA 1
ATOM 3302 C C . LYS C 3 20 ? 53.853 -11.866 110.263 1.00 16.52 20 LYS 3 C 1
ATOM 3303 O O . LYS C 3 20 ? 53.569 -12.527 111.266 1.00 14.02 20 LYS 3 O 1
ATOM 3309 N N . THR C 3 21 ? 54.618 -12.345 109.284 1.00 13.20 21 THR 3 N 1
ATOM 3310 C CA . THR C 3 21 ? 55.206 -13.681 109.380 1.00 12.65 21 THR 3 CA 1
ATOM 3311 C C . THR C 3 21 ? 56.723 -13.647 109.475 1.00 12.73 21 THR 3 C 1
ATOM 3312 O O . THR C 3 21 ? 57.376 -12.687 109.058 1.00 12.50 21 THR 3 O 1
ATOM 3316 N N . ALA C 3 22 ? 57.282 -14.704 110.051 1.00 12.71 22 ALA 3 N 1
ATOM 3317 C CA . ALA C 3 22 ? 58.725 -14.820 110.231 1.00 10.08 22 ALA 3 CA 1
ATOM 3318 C C . ALA C 3 22 ? 59.428 -15.153 108.910 1.00 11.10 22 ALA 3 C 1
ATOM 3319 O O . ALA C 3 22 ? 58.788 -15.549 107.920 1.00 10.98 22 ALA 3 O 1
ATOM 3321 N N . ASP C 3 23 ? 60.745 -14.997 108.893 1.00 10.24 23 ASP 3 N 1
ATOM 3322 C CA . ASP C 3 23 ? 61.532 -15.361 107.712 1.00 10.82 23 ASP 3 CA 1
ATOM 3323 C C . ASP C 3 23 ? 61.733 -16.889 107.762 1.00 10.67 23 ASP 3 C 1
ATOM 3324 O O . ASP C 3 23 ? 62.010 -17.452 108.828 1.00 11.08 23 ASP 3 O 1
ATOM 3329 N N . PRO C 3 24 ? 61.624 -17.565 106.614 1.00 11.62 24 PRO 3 N 1
ATOM 3330 C CA . PRO C 3 24 ? 61.782 -19.023 106.515 1.00 11.36 24 PRO 3 CA 1
ATOM 3331 C C . PRO C 3 24 ? 63.244 -19.456 106.423 1.00 14.39 24 PRO 3 C 1
ATOM 3332 O O . PRO C 3 24 ? 64.102 -18.677 106.009 1.00 14.38 24 PRO 3 O 1
ATOM 3336 N N . VAL C 3 25 ? 63.522 -20.715 106.752 1.00 10.70 25 VAL 3 N 1
ATOM 3337 C CA . VAL C 3 25 ? 64.899 -21.195 106.730 1.00 11.92 25 VAL 3 CA 1
ATOM 3338 C C . VAL C 3 25 ? 65.070 -22.585 106.117 1.00 12.92 25 VAL 3 C 1
ATOM 3339 O O . VAL C 3 25 ? 66.197 -22.990 105.841 1.00 16.75 25 VAL 3 O 1
ATOM 3343 N N . TYR C 3 26 ? 63.981 -23.286 105.824 1.00 8.91 26 TYR 3 N 1
ATOM 3344 C CA . TYR C 3 26 ? 64.112 -24.677 105.352 1.00 9.84 26 TYR 3 CA 1
ATOM 3345 C C . TYR C 3 26 ? 63.035 -24.928 104.318 1.00 12.51 26 TYR 3 C 1
ATOM 3346 O O . TYR C 3 26 ? 61.929 -25.344 104.653 1.00 14.41 26 TYR 3 O 1
ATOM 3355 N N . GLY C 3 27 ? 63.379 -24.744 103.050 1.00 10.71 27 GLY 3 N 1
ATOM 3356 C CA . GLY C 3 27 ? 62.359 -24.831 102.023 1.00 10.56 27 GLY 3 CA 1
ATOM 3357 C C . GLY C 3 27 ? 62.120 -26.109 101.269 1.00 11.33 27 GLY 3 C 1
ATOM 3358 O O . GLY C 3 27 ? 62.778 -27.136 101.513 1.00 10.87 27 GLY 3 O 1
ATOM 3359 N N . LYS C 3 28 ? 61.096 -26.037 100.414 1.00 9.12 28 LYS 3 N 1
ATOM 3360 C CA . LYS C 3 28 ? 60.707 -27.127 99.536 1.00 11.80 28 LYS 3 CA 1
ATOM 3361 C C . LYS C 3 28 ? 60.221 -28.394 100.225 1.00 13.48 28 LYS 3 C 1
ATOM 3362 O O . LYS C 3 28 ? 60.572 -29.493 99.812 1.00 12.99 28 LYS 3 O 1
ATOM 3368 N N . VAL C 3 29 ? 59.433 -28.243 101.287 1.00 12.43 29 VAL 3 N 1
ATOM 3369 C CA . VAL C 3 29 ? 58.889 -29.398 102.000 1.00 12.31 29 VAL 3 CA 1
ATOM 3370 C C . VAL C 3 29 ? 57.454 -29.651 101.497 1.00 14.68 29 VAL 3 C 1
ATOM 3371 O O . VAL C 3 29 ? 56.620 -28.740 101.518 1.00 15.20 29 VAL 3 O 1
ATOM 3375 N N . PHE C 3 30 ? 57.195 -30.854 100.977 1.00 10.30 30 PHE 3 N 1
ATOM 3376 C CA . PHE C 3 30 ? 55.860 -31.262 100.490 1.00 12.47 30 PHE 3 CA 1
ATOM 3377 C C . PHE C 3 30 ? 55.261 -32.207 101.526 1.00 14.93 30 PHE 3 C 1
ATOM 3378 O O . PHE C 3 30 ? 55.904 -33.171 101.938 1.00 16.73 30 PHE 3 O 1
ATOM 3386 N N . ASN C 3 31 ? 54.023 -31.950 101.922 1.00 11.45 31 ASN 3 N 1
ATOM 3387 C CA . ASN C 3 31 ? 53.363 -32.754 102.949 1.00 9.84 31 ASN 3 CA 1
ATOM 3388 C C . ASN C 3 31 ? 52.632 -33.979 102.414 1.00 11.81 31 ASN 3 C 1
ATOM 3389 O O . ASN C 3 31 ? 52.267 -34.032 101.234 1.00 13.51 31 ASN 3 O 1
ATOM 3394 N N . PRO C 3 32 ? 52.445 -34.994 103.265 1.00 11.91 32 PRO 3 N 1
ATOM 3395 C CA . PRO C 3 32 ? 51.704 -36.185 102.838 1.00 10.89 32 PRO 3 CA 1
ATOM 3396 C C . PRO C 3 32 ? 50.270 -35.624 102.549 1.00 13.26 32 PRO 3 C 1
ATOM 3397 O O . PRO C 3 32 ? 49.835 -34.652 103.173 1.00 12.48 32 PRO 3 O 1
ATOM 3401 N N . PRO C 3 33 ? 49.525 -36.216 101.604 1.00 14.50 33 PRO 3 N 1
ATOM 3402 C CA . PRO C 3 33 ? 48.177 -35.676 101.332 1.00 12.31 33 PRO 3 CA 1
ATOM 3403 C C . PRO C 3 33 ? 47.184 -35.889 102.467 1.00 15.46 33 PRO 3 C 1
ATOM 3404 O O . PRO C 3 33 ? 47.185 -36.934 103.121 1.00 14.39 33 PRO 3 O 1
ATOM 3408 N N . ARG C 3 34 ? 46.345 -34.892 102.717 1.00 11.79 34 ARG 3 N 1
ATOM 3409 C CA . ARG C 3 34 ? 45.368 -35.016 103.796 1.00 15.56 34 ARG 3 CA 1
ATOM 3410 C C . ARG C 3 34 ? 43.994 -34.523 103.309 1.00 16.34 34 ARG 3 C 1
ATOM 3411 O O . ARG C 3 34 ? 43.105 -34.256 104.123 1.00 16.62 34 ARG 3 O 1
ATOM 3419 N N . ASN C 3 35 ? 43.794 -34.409 101.996 1.00 13.85 35 ASN 3 N 1
ATOM 3420 C CA . ASN C 3 35 ? 42.491 -33.950 101.512 1.00 14.25 35 ASN 3 CA 1
ATOM 3421 C C . ASN C 3 35 ? 41.357 -34.946 101.817 1.00 16.40 35 ASN 3 C 1
ATOM 3422 O O . ASN C 3 35 ? 41.549 -36.169 101.824 1.00 13.52 35 ASN 3 O 1
ATOM 3427 N N . GLN C 3 36 ? 40.176 -34.400 102.093 1.00 16.67 36 GLN 3 N 1
ATOM 3428 C CA . GLN C 3 36 ? 39.003 -35.192 102.438 1.00 17.95 36 GLN 3 CA 1
ATOM 3429 C C . GLN C 3 36 ? 39.023 -35.951 103.755 1.00 15.42 36 GLN 3 C 1
ATOM 3430 O O . GLN C 3 36 ? 38.331 -36.947 103.887 1.00 16.57 36 GLN 3 O 1
ATOM 3436 N N . LEU C 3 37 ? 39.840 -35.526 104.712 1.00 10.94 37 LEU 3 N 1
ATOM 3437 C CA . LEU C 3 37 ? 39.852 -36.195 106.007 1.00 12.96 37 LEU 3 CA 1
ATOM 3438 C C . LEU C 3 37 ? 38.508 -35.885 106.648 1.00 14.19 37 LEU 3 C 1
ATOM 3439 O O . LEU C 3 37 ? 38.011 -34.767 106.538 1.00 14.51 37 LEU 3 O 1
ATOM 3444 N N . PRO C 3 38 ? 37.911 -36.855 107.347 1.00 14.36 38 PRO 3 N 1
ATOM 3445 C CA . PRO C 3 38 ? 36.610 -36.573 107.977 1.00 12.92 38 PRO 3 CA 1
ATOM 3446 C C . PRO C 3 38 ? 36.635 -35.683 109.234 1.00 12.89 38 PRO 3 C 1
ATOM 3447 O O . PRO C 3 38 ? 37.675 -35.522 109.893 1.00 9.67 38 PRO 3 O 1
ATOM 3451 N N . GLY C 3 39 ? 35.479 -35.100 109.548 1.00 10.45 39 GLY 3 N 1
ATOM 3452 C CA . GLY C 3 39 ? 35.342 -34.344 110.778 1.00 9.78 39 GLY 3 CA 1
ATOM 3453 C C . GLY C 3 39 ? 35.972 -32.977 110.919 1.00 11.36 39 GLY 3 C 1
ATOM 3454 O O . GLY C 3 39 ? 36.144 -32.486 112.039 1.00 9.84 39 GLY 3 O 1
ATOM 3455 N N . ARG C 3 40 ? 36.253 -32.310 109.813 1.00 9.34 40 ARG 3 N 1
ATOM 3456 C CA . ARG C 3 40 ? 36.853 -30.994 109.948 1.00 8.77 40 ARG 3 CA 1
ATOM 3457 C C . ARG C 3 40 ? 35.880 -29.924 110.467 1.00 10.65 40 ARG 3 C 1
ATOM 3458 O O . ARG C 3 40 ? 34.679 -29.974 110.168 1.00 11.03 40 ARG 3 O 1
ATOM 3466 N N . PHE C 3 41 ? 36.382 -28.998 111.289 1.00 10.13 41 PHE 3 N 1
ATOM 3467 C CA . PHE C 3 41 ? 35.577 -27.840 111.720 1.00 10.07 41 PHE 3 CA 1
ATOM 3468 C C . PHE C 3 41 ? 36.466 -26.614 111.514 1.00 11.49 41 PHE 3 C 1
ATOM 3469 O O . PHE C 3 41 ? 37.661 -26.660 111.795 1.00 11.92 41 PHE 3 O 1
ATOM 3477 N N . THR C 3 42 ? 35.913 -25.546 110.950 1.00 8.58 42 THR 3 N 1
ATOM 3478 C CA . THR C 3 42 ? 36.710 -24.344 110.691 1.00 10.16 42 THR 3 CA 1
ATOM 3479 C C . THR C 3 42 ? 36.294 -23.139 111.550 1.00 12.17 42 THR 3 C 1
ATOM 3480 O O . THR C 3 42 ? 37.021 -22.155 111.617 1.00 13.04 42 THR 3 O 1
ATOM 3484 N N . ASN C 3 43 ? 35.117 -23.200 112.179 1.00 9.43 43 ASN 3 N 1
ATOM 3485 C CA . ASN C 3 43 ? 34.690 -22.124 113.062 1.00 8.40 43 ASN 3 CA 1
ATOM 3486 C C . ASN C 3 43 ? 34.133 -22.811 114.309 1.00 11.23 43 ASN 3 C 1
ATOM 3487 O O . ASN C 3 43 ? 33.296 -23.698 114.205 1.00 11.09 43 ASN 3 O 1
ATOM 3492 N N . LEU C 3 44 ? 34.625 -22.437 115.485 1.00 9.89 44 LEU 3 N 1
ATOM 3493 C CA . LEU C 3 44 ? 34.175 -23.069 116.721 1.00 10.23 44 LEU 3 CA 1
ATOM 3494 C C . LEU C 3 44 ? 32.677 -22.932 116.977 1.00 11.87 44 LEU 3 C 1
ATOM 3495 O O . LEU C 3 44 ? 32.089 -23.771 117.665 1.00 11.60 44 LEU 3 O 1
ATOM 3500 N N . LEU C 3 45 ? 32.050 -21.892 116.435 1.00 11.06 45 LEU 3 N 1
ATOM 3501 C CA . LEU C 3 45 ? 30.608 -21.718 116.669 1.00 11.89 45 LEU 3 CA 1
ATOM 3502 C C . LEU C 3 45 ? 29.749 -22.676 115.836 1.00 11.23 45 LEU 3 C 1
ATOM 3503 O O . LEU C 3 45 ? 28.587 -22.907 116.176 1.00 11.23 45 LEU 3 O 1
ATOM 3508 N N . ASP C 3 46 ? 30.304 -23.249 114.760 1.00 10.12 46 ASP 3 N 1
ATOM 3509 C CA . ASP C 3 46 ? 29.538 -24.248 113.997 1.00 9.38 46 ASP 3 CA 1
ATOM 3510 C C . ASP C 3 46 ? 29.361 -25.445 114.929 1.00 11.67 46 ASP 3 C 1
ATOM 3511 O O . ASP C 3 46 ? 28.298 -26.065 115.011 1.00 12.95 46 ASP 3 O 1
ATOM 3516 N N . VAL C 3 47 ? 30.432 -25.778 115.629 1.00 9.45 47 VAL 3 N 1
ATOM 3517 C CA . VAL C 3 47 ? 30.371 -26.884 116.565 1.00 9.83 47 VAL 3 CA 1
ATOM 3518 C C . VAL C 3 47 ? 29.383 -26.536 117.711 1.00 12.73 47 VAL 3 C 1
ATOM 3519 O O . VAL C 3 47 ? 28.570 -27.378 118.126 1.00 11.86 47 VAL 3 O 1
ATOM 3523 N N . ALA C 3 48 ? 29.453 -25.300 118.215 1.00 9.34 48 ALA 3 N 1
ATOM 3524 C CA . ALA C 3 48 ? 28.588 -24.873 119.325 1.00 10.03 48 ALA 3 CA 1
ATOM 3525 C C . ALA C 3 48 ? 27.110 -24.891 118.955 1.00 11.75 48 ALA 3 C 1
ATOM 3526 O O . ALA C 3 48 ? 26.263 -25.071 119.836 1.00 11.98 48 ALA 3 O 1
ATOM 3528 N N . GLU C 3 49 ? 26.783 -24.624 117.690 1.00 9.21 49 GLU 3 N 1
ATOM 3529 C CA . GLU C 3 49 ? 25.382 -24.662 117.256 1.00 10.66 49 GLU 3 CA 1
ATOM 3530 C C . GLU C 3 49 ? 24.895 -26.091 117.082 1.00 13.72 49 GLU 3 C 1
ATOM 3531 O O . GLU C 3 49 ? 23.780 -26.435 117.466 1.00 14.51 49 GLU 3 O 1
ATOM 3537 N N . ALA C 3 50 ? 25.728 -26.910 116.448 1.00 11.86 50 ALA 3 N 1
ATOM 3538 C CA . ALA C 3 50 ? 25.323 -28.271 116.099 1.00 12.49 50 ALA 3 CA 1
ATOM 3539 C C . ALA C 3 50 ? 25.353 -29.328 117.182 1.00 13.37 50 ALA 3 C 1
ATOM 3540 O O . ALA C 3 50 ? 24.664 -30.335 117.068 1.00 12.25 50 ALA 3 O 1
ATOM 3542 N N . CYS C 3 51 ? 26.129 -29.096 118.238 1.00 9.38 51 CYS 3 N 1
ATOM 3543 C CA . CYS C 3 51 ? 26.300 -30.088 119.284 1.00 9.52 51 CYS 3 CA 1
ATOM 3544 C C . CYS C 3 51 ? 25.916 -29.551 120.651 1.00 11.03 51 CYS 3 C 1
ATOM 3545 O O . CYS C 3 51 ? 26.752 -29.008 121.356 1.00 11.06 51 CYS 3 O 1
ATOM 3548 N N . PRO C 3 52 ? 24.653 -29.678 121.034 1.00 12.00 52 PRO 3 N 1
ATOM 3549 C CA . PRO C 3 52 ? 24.273 -29.165 122.365 1.00 10.68 52 PRO 3 CA 1
ATOM 3550 C C . PRO C 3 52 ? 24.949 -30.013 123.449 1.00 11.59 52 PRO 3 C 1
ATOM 3551 O O . PRO C 3 52 ? 25.201 -31.205 123.230 1.00 11.71 52 PRO 3 O 1
ATOM 3555 N N . THR C 3 53 ? 25.321 -29.397 124.572 1.00 6.86 53 THR 3 N 1
ATOM 3556 C CA . THR C 3 53 ? 25.971 -30.129 125.669 1.00 8.23 53 THR 3 CA 1
ATOM 3557 C C . THR C 3 53 ? 25.164 -29.894 126.953 1.00 8.93 53 THR 3 C 1
ATOM 3558 O O . THR C 3 53 ? 24.329 -28.981 127.019 1.00 10.39 53 THR 3 O 1
ATOM 3562 N N . PHE C 3 54 ? 25.372 -30.747 127.945 1.00 8.14 54 PHE 3 N 1
ATOM 3563 C CA . PHE C 3 54 ? 24.550 -30.734 129.156 1.00 8.82 54 PHE 3 CA 1
ATOM 3564 C C . PHE C 3 54 ? 24.724 -29.647 130.181 1.00 9.35 54 PHE 3 C 1
ATOM 3565 O O . PHE C 3 54 ? 25.855 -29.262 130.504 1.00 9.52 54 PHE 3 O 1
ATOM 3573 N N . LEU C 3 55 ? 23.594 -29.196 130.734 1.00 9.47 55 LEU 3 N 1
ATOM 3574 C CA . LEU C 3 55 ? 23.623 -28.249 131.849 1.00 9.65 55 LEU 3 CA 1
ATOM 3575 C C . LEU C 3 55 ? 23.942 -29.098 133.103 1.00 12.45 55 LEU 3 C 1
ATOM 3576 O O . LEU C 3 55 ? 23.948 -30.345 133.060 1.00 9.64 55 LEU 3 O 1
ATOM 3581 N N . ARG C 3 56 ? 24.219 -28.425 134.216 1.00 11.30 56 ARG 3 N 1
ATOM 3582 C CA . ARG C 3 56 ? 24.581 -29.099 135.451 1.00 10.16 56 ARG 3 CA 1
ATOM 3583 C C . ARG C 3 56 ? 23.676 -28.571 136.551 1.00 14.94 56 ARG 3 C 1
ATOM 3584 O O . ARG C 3 56 ? 23.646 -27.372 136.804 1.00 13.25 56 ARG 3 O 1
ATOM 3592 N N . PHE C 3 57 ? 22.953 -29.465 137.210 1.00 11.82 57 PHE 3 N 1
ATOM 3593 C CA . PHE C 3 57 ? 22.063 -29.063 138.284 1.00 11.79 57 PHE 3 CA 1
ATOM 3594 C C . PHE C 3 57 ? 22.577 -29.572 139.611 1.00 16.62 57 PHE 3 C 1
ATOM 3595 O O . PHE C 3 57 ? 23.532 -30.361 139.686 1.00 14.16 57 PHE 3 O 1
ATOM 3603 N N . GLU C 3 58 ? 21.905 -29.132 140.663 1.00 17.74 58 GLU 3 N 1
ATOM 3604 C CA . GLU C 3 58 ? 22.272 -29.498 142.019 1.00 23.55 58 GLU 3 CA 1
ATOM 3605 C C . GLU C 3 58 ? 22.466 -31.007 142.146 1.00 20.82 58 GLU 3 C 1
ATOM 3606 O O . GLU C 3 58 ? 21.618 -31.792 141.744 1.00 22.25 58 GLU 3 O 1
ATOM 3612 N N . GLY C 3 59 ? 23.599 -31.409 142.696 1.00 20.42 59 GLY 3 N 1
ATOM 3613 C CA . GLY C 3 59 ? 23.873 -32.824 142.820 1.00 21.24 59 GLY 3 CA 1
ATOM 3614 C C . GLY C 3 59 ? 24.816 -33.287 141.727 1.00 21.89 59 GLY 3 C 1
ATOM 3615 O O . GLY C 3 59 ? 25.245 -34.423 141.741 1.00 24.13 59 GLY 3 O 1
ATOM 3616 N N . GLY C 3 60 ? 25.146 -32.413 140.782 1.00 16.83 60 GLY 3 N 1
ATOM 3617 C CA . GLY C 3 60 ? 26.035 -32.798 139.704 1.00 12.93 60 GLY 3 CA 1
ATOM 3618 C C . GLY C 3 60 ? 25.358 -33.747 138.723 1.00 16.38 60 GLY 3 C 1
ATOM 3619 O O . GLY C 3 60 ? 25.901 -34.803 138.430 1.00 17.76 60 GLY 3 O 1
ATOM 3620 N N . VAL C 3 61 ? 24.147 -33.430 138.270 1.00 13.53 61 VAL 3 N 1
ATOM 3621 C CA . VAL C 3 61 ? 23.448 -34.276 137.292 1.00 11.79 61 VAL 3 CA 1
ATOM 3622 C C . VAL C 3 61 ? 22.933 -33.335 136.195 1.00 13.05 61 VAL 3 C 1
ATOM 3623 O O . VAL C 3 61 ? 22.715 -32.149 136.440 1.00 12.16 61 VAL 3 O 1
ATOM 3627 N N . PRO C 3 62 ? 22.738 -33.851 134.974 1.00 10.96 62 PRO 3 N 1
ATOM 3628 C CA . PRO C 3 62 ? 22.259 -33.010 133.873 1.00 9.98 62 PRO 3 CA 1
ATOM 3629 C C . PRO C 3 62 ? 20.746 -32.940 133.733 1.00 12.01 62 PRO 3 C 1
ATOM 3630 O O . PRO C 3 62 ? 20.245 -32.641 132.649 1.00 11.64 62 PRO 3 O 1
ATOM 3634 N N . TYR C 3 63 ? 20.013 -33.216 134.808 1.00 10.02 63 TYR 3 N 1
ATOM 3635 C CA . TYR C 3 63 ? 18.552 -33.185 134.723 1.00 11.12 63 TYR 3 CA 1
ATOM 3636 C C . TYR C 3 63 ? 17.939 -32.670 136.012 1.00 11.91 63 TYR 3 C 1
ATOM 3637 O O . TYR C 3 63 ? 18.630 -32.571 137.027 1.00 10.81 63 TYR 3 O 1
ATOM 3646 N N . VAL C 3 64 ? 16.664 -32.284 135.936 1.00 10.54 64 VAL 3 N 1
ATOM 3647 C CA . VAL C 3 64 ? 15.891 -31.870 137.103 1.00 11.88 64 VAL 3 CA 1
ATOM 3648 C C . VAL C 3 64 ? 14.802 -32.945 137.185 1.00 13.80 64 VAL 3 C 1
ATOM 3649 O O . VAL C 3 64 ? 14.455 -33.551 136.171 1.00 13.38 64 VAL 3 O 1
ATOM 3653 N N . THR C 3 65 ? 14.287 -33.238 138.374 1.00 13.45 65 THR 3 N 1
ATOM 3654 C CA . THR C 3 65 ? 13.246 -34.256 138.461 1.00 15.12 65 THR 3 CA 1
ATOM 3655 C C . THR C 3 65 ? 11.936 -33.639 138.930 1.00 17.95 65 THR 3 C 1
ATOM 3656 O O . THR C 3 65 ? 11.905 -32.620 139.619 1.00 13.84 65 THR 3 O 1
ATOM 3660 N N . THR C 3 66 ? 10.850 -34.259 138.504 1.00 18.57 66 THR 3 N 1
ATOM 3661 C CA . THR C 3 66 ? 9.513 -33.836 138.853 1.00 24.80 66 THR 3 CA 1
ATOM 3662 C C . THR C 3 66 ? 9.337 -33.695 140.335 1.00 32.04 66 THR 3 C 1
ATOM 3663 O O . THR C 3 66 ? 9.685 -34.587 141.100 1.00 39.08 66 THR 3 O 1
ATOM 3667 N N . LYS C 3 67 ? 8.756 -32.585 140.741 1.00 34.89 67 LYS 3 N 1
ATOM 3668 C CA . LYS C 3 67 ? 8.508 -32.394 142.150 1.00 43.75 67 LYS 3 CA 1
ATOM 3669 C C . LYS C 3 67 ? 7.045 -32.673 142.464 1.00 44.09 67 LYS 3 C 1
ATOM 3670 O O . LYS C 3 67 ? 6.150 -32.534 141.621 1.00 34.22 67 LYS 3 O 1
ATOM 3676 N N . THR C 3 68 ? 6.809 -33.052 143.703 1.00 53.45 68 THR 3 N 1
ATOM 3677 C CA . THR C 3 68 ? 5.473 -33.362 144.163 1.00 62.69 68 THR 3 CA 1
ATOM 3678 C C . THR C 3 68 ? 5.112 -32.445 145.343 1.00 68.31 68 THR 3 C 1
ATOM 3679 O O . THR C 3 68 ? 4.565 -32.891 146.348 1.00 71.88 68 THR 3 O 1
ATOM 3683 N N . ASP C 3 69 ? 5.461 -31.165 145.220 1.00 72.84 69 ASP 3 N 1
ATOM 3684 C CA . ASP C 3 69 ? 5.190 -30.163 146.256 1.00 73.73 69 ASP 3 CA 1
ATOM 3685 C C . ASP C 3 69 ? 4.203 -29.169 145.718 1.00 71.18 69 ASP 3 C 1
ATOM 3686 O O . ASP C 3 69 ? 3.617 -29.332 144.642 1.00 74.40 69 ASP 3 O 1
ATOM 3691 N N . SER C 3 70 ? 4.186 -28.053 146.435 1.00 65.36 70 SER 3 N 1
ATOM 3692 C CA . SER C 3 70 ? 3.384 -26.899 146.105 1.00 62.91 70 SER 3 CA 1
ATOM 3693 C C . SER C 3 70 ? 4.416 -25.985 145.439 1.00 57.78 70 SER 3 C 1
ATOM 3694 O O . SER C 3 70 ? 4.069 -24.941 144.864 1.00 59.37 70 SER 3 O 1
ATOM 3697 N N . ASP C 3 71 ? 5.695 -26.367 145.569 1.00 49.50 71 ASP 3 N 1
ATOM 3698 C CA . ASP C 3 71 ? 6.784 -25.608 144.952 1.00 44.31 71 ASP 3 CA 1
ATOM 3699 C C . ASP C 3 71 ? 6.948 -26.117 143.514 1.00 36.14 71 ASP 3 C 1
ATOM 3700 O O . ASP C 3 71 ? 7.275 -27.281 143.272 1.00 36.06 71 ASP 3 O 1
ATOM 3705 N N . ARG C 3 72 ? 6.719 -25.218 142.569 1.00 26.47 72 ARG 3 N 1
ATOM 3706 C CA . ARG C 3 72 ? 6.767 -25.568 141.170 1.00 19.40 72 ARG 3 CA 1
ATOM 3707 C C . ARG C 3 72 ? 8.005 -25.102 140.422 1.00 17.60 72 ARG 3 C 1
ATOM 3708 O O . ARG C 3 72 ? 8.068 -25.207 139.202 1.00 15.95 72 ARG 3 O 1
ATOM 3716 N N . VAL C 3 73 ? 9.006 -24.614 141.147 1.00 14.48 73 VAL 3 N 1
ATOM 3717 C CA . VAL C 3 73 ? 10.239 -24.176 140.501 1.00 15.99 73 VAL 3 CA 1
ATOM 3718 C C . VAL C 3 73 ? 11.139 -25.399 140.296 1.00 16.88 73 VAL 3 C 1
ATOM 3719 O O . VAL C 3 73 ? 11.467 -26.079 141.258 1.00 17.45 73 VAL 3 O 1
ATOM 3723 N N . LEU C 3 74 ? 11.482 -25.720 139.054 1.00 12.93 74 LEU 3 N 1
ATOM 3724 C CA . LEU C 3 74 ? 12.393 -26.838 138.807 1.00 12.28 74 LEU 3 CA 1
ATOM 3725 C C . LEU C 3 74 ? 13.817 -26.286 138.865 1.00 16.06 74 LEU 3 C 1
ATOM 3726 O O . LEU C 3 74 ? 14.708 -26.913 139.417 1.00 16.87 74 LEU 3 O 1
ATOM 3731 N N . ALA C 3 75 ? 14.049 -25.120 138.277 1.00 10.97 75 ALA 3 N 1
ATOM 3732 C CA . ALA C 3 75 ? 15.381 -24.540 138.326 1.00 13.33 75 ALA 3 CA 1
ATOM 3733 C C . ALA C 3 75 ? 15.296 -23.065 138.029 1.00 15.89 75 ALA 3 C 1
ATOM 3734 O O . ALA C 3 75 ? 14.416 -22.624 137.296 1.00 14.55 75 ALA 3 O 1
ATOM 3736 N N . GLN C 3 76 ? 16.157 -22.284 138.663 1.00 12.24 76 GLN 3 N 1
ATOM 3737 C CA . GLN C 3 76 ? 16.222 -20.865 138.361 1.00 12.99 76 GLN 3 CA 1
ATOM 3738 C C . GLN C 3 76 ? 17.709 -20.539 138.386 1.00 18.42 76 GLN 3 C 1
ATOM 3739 O O . GLN C 3 76 ? 18.390 -20.912 139.328 1.00 19.03 76 GLN 3 O 1
ATOM 3745 N N . PHE C 3 77 ? 18.254 -19.955 137.326 1.00 14.06 77 PHE 3 N 1
ATOM 3746 C CA . PHE C 3 77 ? 19.677 -19.648 137.368 1.00 14.59 77 PHE 3 CA 1
ATOM 3747 C C . PHE C 3 77 ? 19.994 -18.390 136.588 1.00 15.76 77 PHE 3 C 1
ATOM 3748 O O . PHE C 3 77 ? 19.182 -17.926 135.786 1.00 12.76 77 PHE 3 O 1
ATOM 3756 N N . ASP C 3 78 ? 21.138 -17.793 136.899 1.00 13.87 78 ASP 3 N 1
ATOM 3757 C CA . ASP C 3 78 ? 21.575 -16.570 136.237 1.00 14.35 78 ASP 3 CA 1
ATOM 3758 C C . ASP C 3 78 ? 21.823 -16.810 134.766 1.00 12.80 78 ASP 3 C 1
ATOM 3759 O O . ASP C 3 78 ? 22.479 -17.782 134.416 1.00 14.54 78 ASP 3 O 1
ATOM 3764 N N . MET C 3 79 ? 21.315 -15.928 133.903 1.00 12.45 79 MET 3 N 1
ATOM 3765 C CA . MET C 3 79 ? 21.546 -16.073 132.467 1.00 11.19 79 MET 3 CA 1
ATOM 3766 C C . MET C 3 79 ? 22.964 -15.506 132.275 1.00 15.21 79 MET 3 C 1
ATOM 3767 O O . MET C 3 79 ? 23.160 -14.325 131.975 1.00 14.96 79 MET 3 O 1
ATOM 3772 N N . SER C 3 80 ? 23.955 -16.355 132.526 1.00 12.72 80 SER 3 N 1
ATOM 3773 C CA . SER C 3 80 ? 25.348 -15.962 132.459 1.00 12.62 80 SER 3 CA 1
ATOM 3774 C C . SER C 3 80 ? 26.192 -17.140 131.983 1.00 14.52 80 SER 3 C 1
ATOM 3775 O O . SER C 3 80 ? 25.981 -18.273 132.427 1.00 14.33 80 SER 3 O 1
ATOM 3778 N N . LEU C 3 81 ? 27.159 -16.879 131.102 1.00 11.59 81 LEU 3 N 1
ATOM 3779 C CA . LEU C 3 81 ? 28.031 -17.947 130.619 1.00 13.91 81 LEU 3 CA 1
ATOM 3780 C C . LEU C 3 81 ? 28.999 -18.380 131.748 1.00 14.78 81 LEU 3 C 1
ATOM 3781 O O . LEU C 3 81 ? 29.717 -19.372 131.619 1.00 15.05 81 LEU 3 O 1
ATOM 3786 N N . ALA C 3 82 ? 29.014 -17.625 132.852 1.00 12.21 82 ALA 3 N 1
ATOM 3787 C CA . ALA C 3 82 ? 29.861 -17.934 134.008 1.00 13.04 82 ALA 3 CA 1
ATOM 3788 C C . ALA C 3 82 ? 29.030 -18.621 135.107 1.00 14.78 82 ALA 3 C 1
ATOM 3789 O O . ALA C 3 82 ? 29.531 -18.854 136.206 1.00 13.43 82 ALA 3 O 1
ATOM 3791 N N . ALA C 3 83 ? 27.755 -18.918 134.832 1.00 12.20 83 ALA 3 N 1
ATOM 3792 C CA . ALA C 3 83 ? 26.904 -19.567 135.833 1.00 10.48 83 ALA 3 CA 1
ATOM 3793 C C . ALA C 3 83 ? 27.355 -21.010 136.072 1.00 13.69 83 ALA 3 C 1
ATOM 3794 O O . ALA C 3 83 ? 27.790 -21.713 135.148 1.00 10.57 83 ALA 3 O 1
ATOM 3796 N N . LYS C 3 84 ? 27.211 -21.468 137.311 1.00 11.72 84 LYS 3 N 1
ATOM 3797 C CA . LYS C 3 84 ? 27.579 -22.835 137.658 1.00 13.37 84 LYS 3 CA 1
ATOM 3798 C C . LYS C 3 84 ? 26.786 -23.830 136.787 1.00 12.77 84 LYS 3 C 1
ATOM 3799 O O . LYS C 3 84 ? 27.334 -24.846 136.331 1.00 11.94 84 LYS 3 O 1
ATOM 3805 N N . HIS C 3 85 ? 25.500 -23.542 136.558 1.00 9.91 85 HIS 3 N 1
ATOM 3806 C CA . HIS C 3 85 ? 24.659 -24.433 135.744 1.00 10.09 85 HIS 3 CA 1
ATOM 3807 C C . HIS C 3 85 ? 25.182 -24.621 134.325 1.00 12.25 85 HIS 3 C 1
ATOM 3808 O O . HIS C 3 85 ? 24.939 -25.663 133.710 1.00 12.51 85 HIS 3 O 1
ATOM 3815 N N . MET C 3 86 ? 25.866 -23.608 133.789 1.00 10.46 86 MET 3 N 1
ATOM 3816 C CA . MET C 3 86 ? 26.398 -23.690 132.421 1.00 9.26 86 MET 3 CA 1
ATOM 3817 C C . MET C 3 86 ? 27.870 -24.112 132.395 1.00 11.00 86 MET 3 C 1
ATOM 3818 O O . MET C 3 86 ? 28.456 -24.274 131.308 1.00 11.67 86 MET 3 O 1
ATOM 3823 N N . SER C 3 87 ? 28.455 -24.318 133.571 1.00 9.98 87 SER 3 N 1
ATOM 3824 C CA . SER C 3 87 ? 29.896 -24.529 133.645 1.00 10.05 87 SER 3 CA 1
ATOM 3825 C C . SER C 3 87 ? 30.515 -25.747 133.004 1.00 11.13 87 SER 3 C 1
ATOM 3826 O O . SER C 3 87 ? 31.733 -25.772 132.813 1.00 11.30 87 SER 3 O 1
ATOM 3829 N N . ASN C 3 88 ? 29.718 -26.763 132.671 1.00 9.30 88 ASN 3 N 1
ATOM 3830 C CA . ASN C 3 88 ? 30.281 -27.945 132.007 1.00 9.15 88 ASN 3 CA 1
ATOM 3831 C C . ASN C 3 88 ? 29.935 -27.958 130.516 1.00 10.77 88 ASN 3 C 1
ATOM 3832 O O . ASN C 3 88 ? 30.248 -28.926 129.822 1.00 10.65 88 ASN 3 O 1
ATOM 3837 N N . THR C 3 89 ? 29.294 -26.893 130.022 1.00 9.11 89 THR 3 N 1
ATOM 3838 C CA . THR C 3 89 ? 28.923 -26.854 128.608 1.00 8.43 89 THR 3 CA 1
ATOM 3839 C C . THR C 3 89 ? 30.085 -26.410 127.700 1.00 12.70 89 THR 3 C 1
ATOM 3840 O O . THR C 3 89 ? 31.022 -25.709 128.128 1.00 8.99 89 THR 3 O 1
ATOM 3844 N N . PHE C 3 90 ? 30.026 -26.848 126.446 1.00 8.27 90 PHE 3 N 1
ATOM 3845 C CA . PHE C 3 90 ? 31.018 -26.453 125.458 1.00 8.90 90 PHE 3 CA 1
ATOM 3846 C C . PHE C 3 90 ? 30.909 -24.926 125.264 1.00 10.69 90 PHE 3 C 1
ATOM 3847 O O . PHE C 3 90 ? 31.908 -24.239 125.071 1.00 12.08 90 PHE 3 O 1
ATOM 3855 N N . LEU C 3 91 ? 29.688 -24.398 125.321 1.00 10.89 91 LEU 3 N 1
ATOM 3856 C CA . LEU C 3 91 ? 29.459 -22.959 125.160 1.00 9.91 91 LEU 3 CA 1
ATOM 3857 C C . LEU C 3 91 ? 30.248 -22.165 126.217 1.00 12.93 91 LEU 3 C 1
ATOM 3858 O O . LEU C 3 91 ? 30.932 -21.189 125.893 1.00 12.75 91 LEU 3 O 1
ATOM 3863 N N . ALA C 3 92 ? 30.183 -22.581 127.480 1.00 10.26 92 ALA 3 N 1
ATOM 3864 C CA . ALA C 3 92 ? 30.924 -21.870 128.527 1.00 11.14 92 ALA 3 CA 1
ATOM 3865 C C . ALA C 3 92 ? 32.435 -22.075 128.344 1.00 12.73 92 ALA 3 C 1
ATOM 3866 O O . ALA C 3 92 ? 33.239 -21.179 128.624 1.00 10.15 92 ALA 3 O 1
ATOM 3868 N N . GLY C 3 93 ? 32.822 -23.260 127.880 1.00 10.24 93 GLY 3 N 1
ATOM 3869 C CA . GLY C 3 93 ? 34.240 -23.540 127.685 1.00 9.12 93 GLY 3 CA 1
ATOM 3870 C C . GLY C 3 93 ? 34.816 -22.626 126.619 1.00 11.71 93 GLY 3 C 1
ATOM 3871 O O . GLY C 3 93 ? 35.972 -22.206 126.700 1.00 13.27 93 GLY 3 O 1
ATOM 3872 N N . LEU C 3 94 ? 34.011 -22.318 125.609 1.00 9.10 94 LEU 3 N 1
ATOM 3873 C CA . LEU C 3 94 ? 34.453 -21.429 124.538 1.00 8.69 94 LEU 3 CA 1
ATOM 3874 C C . LEU C 3 94 ? 34.416 -19.965 124.989 1.00 12.38 94 LEU 3 C 1
ATOM 3875 O O . LEU C 3 94 ? 35.339 -19.180 124.724 1.00 12.42 94 LEU 3 O 1
ATOM 3880 N N . ALA C 3 95 ? 33.344 -19.599 125.682 1.00 11.29 95 ALA 3 N 1
ATOM 3881 C CA . ALA C 3 95 ? 33.136 -18.207 126.092 1.00 12.16 95 ALA 3 CA 1
ATOM 3882 C C . ALA C 3 95 ? 34.186 -17.629 127.006 1.00 13.57 95 ALA 3 C 1
ATOM 3883 O O . ALA C 3 95 ? 34.348 -16.414 127.045 1.00 13.42 95 ALA 3 O 1
ATOM 3885 N N . GLN C 3 96 ? 34.874 -18.476 127.777 1.00 8.99 96 GLN 3 N 1
ATOM 3886 C CA . GLN C 3 96 ? 35.888 -17.981 128.701 1.00 10.81 96 GLN 3 CA 1
ATOM 3887 C C . GLN C 3 96 ? 37.084 -17.358 127.966 1.00 12.53 96 GLN 3 C 1
ATOM 3888 O O . GLN C 3 96 ? 37.905 -16.666 128.583 1.00 13.21 96 GLN 3 O 1
ATOM 3894 N N . TYR C 3 97 ? 37.199 -17.616 126.666 1.00 10.36 97 TYR 3 N 1
ATOM 3895 C CA . TYR C 3 97 ? 38.310 -17.082 125.872 1.00 8.84 97 TYR 3 CA 1
ATOM 3896 C C . TYR C 3 97 ? 37.958 -15.838 125.047 1.00 12.07 97 TYR 3 C 1
ATOM 3897 O O . TYR C 3 97 ? 38.693 -15.469 124.126 1.00 10.40 97 TYR 3 O 1
ATOM 3906 N N . TYR C 3 98 ? 36.833 -15.204 125.367 1.00 9.57 98 TYR 3 N 1
ATOM 3907 C CA . TYR C 3 98 ? 36.396 -13.980 124.677 1.00 9.24 98 TYR 3 CA 1
ATOM 3908 C C . TYR C 3 98 ? 35.832 -13.063 125.748 1.00 12.46 98 TYR 3 C 1
ATOM 3909 O O . TYR C 3 98 ? 35.381 -13.551 126.786 1.00 13.24 98 TYR 3 O 1
ATOM 3918 N N . THR C 3 99 ? 35.866 -11.744 125.553 1.00 8.89 99 THR 3 N 1
ATOM 3919 C CA . THR C 3 99 ? 35.312 -10.903 126.619 1.00 9.47 99 THR 3 CA 1
ATOM 3920 C C . THR C 3 99 ? 33.847 -10.508 126.416 1.00 10.07 99 THR 3 C 1
ATOM 3921 O O . THR C 3 99 ? 33.183 -10.163 127.380 1.00 11.18 99 THR 3 O 1
ATOM 3925 N N . GLN C 3 100 ? 33.332 -10.593 125.188 1.00 8.89 100 GLN 3 N 1
ATOM 3926 C CA . GLN C 3 100 ? 31.954 -10.141 124.916 1.00 9.13 100 GLN 3 CA 1
ATOM 3927 C C . GLN C 3 100 ? 31.164 -11.072 124.015 1.00 12.72 100 GLN 3 C 1
ATOM 3928 O O . GLN C 3 100 ? 31.733 -11.788 123.182 1.00 11.34 100 GLN 3 O 1
ATOM 3934 N N . TYR C 3 101 ? 29.844 -11.040 124.145 1.00 9.25 101 TYR 3 N 1
ATOM 3935 C CA . TYR C 3 101 ? 29.013 -11.867 123.280 1.00 9.06 101 TYR 3 CA 1
ATOM 3936 C C . TYR C 3 101 ? 27.736 -11.103 122.989 1.00 11.28 101 TYR 3 C 1
ATOM 3937 O O . TYR C 3 101 ? 27.414 -10.104 123.652 1.00 9.60 101 TYR 3 O 1
ATOM 3946 N N . SER C 3 102 ? 26.991 -11.619 122.022 1.00 10.05 102 SER 3 N 1
ATOM 3947 C CA . SER C 3 102 ? 25.709 -11.070 121.651 1.00 11.54 102 SER 3 CA 1
ATOM 3948 C C . SER C 3 102 ? 24.900 -12.232 121.063 1.00 13.57 102 SER 3 C 1
ATOM 3949 O O . SER C 3 102 ? 25.472 -13.262 120.679 1.00 14.12 102 SER 3 O 1
ATOM 3952 N N . GLY C 3 103 ? 23.586 -12.068 120.958 1.00 10.74 103 GLY 3 N 1
ATOM 3953 C CA . GLY C 3 103 ? 22.794 -13.097 120.309 1.00 8.17 103 GLY 3 CA 1
ATOM 3954 C C . GLY C 3 103 ? 22.121 -14.163 121.143 1.00 10.88 103 GLY 3 C 1
ATOM 3955 O O . GLY C 3 103 ? 22.213 -14.190 122.375 1.00 11.68 103 GLY 3 O 1
ATOM 3956 N N . THR C 3 104 ? 21.551 -15.115 120.415 1.00 10.76 104 THR 3 N 1
ATOM 3957 C CA . THR C 3 104 ? 20.712 -16.169 120.961 1.00 8.88 104 THR 3 CA 1
ATOM 3958 C C . THR C 3 104 ? 21.389 -17.418 121.515 1.00 10.73 104 THR 3 C 1
ATOM 3959 O O . THR C 3 104 ? 22.313 -17.956 120.912 1.00 11.81 104 THR 3 O 1
ATOM 3963 N N . ILE C 3 105 ? 20.893 -17.878 122.662 1.00 8.45 105 ILE 3 N 1
ATOM 3964 C CA . ILE C 3 105 ? 21.367 -19.123 123.263 1.00 10.41 105 ILE 3 CA 1
ATOM 3965 C C . ILE C 3 105 ? 20.129 -20.027 123.341 1.00 12.71 105 ILE 3 C 1
ATOM 3966 O O . ILE C 3 105 ? 19.067 -19.596 123.794 1.00 12.18 105 ILE 3 O 1
ATOM 3971 N N . ASN C 3 106 ? 20.240 -21.250 122.839 1.00 10.72 106 ASN 3 N 1
ATOM 3972 C CA . ASN C 3 106 ? 19.108 -22.180 122.845 1.00 8.27 106 ASN 3 CA 1
ATOM 3973 C C . ASN C 3 106 ? 19.193 -23.224 123.956 1.00 10.77 106 ASN 3 C 1
ATOM 3974 O O . ASN C 3 106 ? 20.267 -23.791 124.197 1.00 10.68 106 ASN 3 O 1
ATOM 3979 N N . LEU C 3 107 ? 18.070 -23.469 124.629 1.00 8.10 107 LEU 3 N 1
ATOM 3980 C CA . LEU C 3 107 ? 17.998 -24.501 125.677 1.00 9.67 107 LEU 3 CA 1
ATOM 3981 C C . LEU C 3 107 ? 17.125 -25.626 125.108 1.00 11.63 107 LEU 3 C 1
ATOM 3982 O O . LEU C 3 107 ? 16.150 -25.351 124.400 1.00 12.83 107 LEU 3 O 1
ATOM 3987 N N . HIS C 3 108 ? 17.479 -26.877 125.413 1.00 10.07 108 HIS 3 N 1
ATOM 3988 C CA . HIS C 3 108 ? 16.753 -28.055 124.919 1.00 7.93 108 HIS 3 CA 1
ATOM 3989 C C . HIS C 3 108 ? 16.333 -28.849 126.149 1.00 11.26 108 HIS 3 C 1
ATOM 3990 O O . HIS C 3 108 ? 17.145 -29.044 127.050 1.00 12.08 108 HIS 3 O 1
ATOM 3997 N N . PHE C 3 109 ? 15.096 -29.357 126.163 1.00 9.04 109 PHE 3 N 1
ATOM 3998 C CA . PHE C 3 109 ? 14.582 -30.102 127.316 1.00 9.18 109 PHE 3 CA 1
ATOM 3999 C C . PHE C 3 109 ? 14.080 -31.447 126.824 1.00 11.60 109 PHE 3 C 1
ATOM 4000 O O . PHE C 3 109 ? 13.213 -31.508 125.960 1.00 12.99 109 PHE 3 O 1
ATOM 4008 N N . MET C 3 110 ? 14.627 -32.534 127.362 1.00 8.74 110 MET 3 N 1
ATOM 4009 C CA . MET C 3 110 ? 14.209 -33.856 126.894 1.00 9.73 110 MET 3 CA 1
ATOM 4010 C C . MET C 3 110 ? 13.608 -34.679 128.033 1.00 10.38 110 MET 3 C 1
ATOM 4011 O O . MET C 3 110 ? 14.272 -34.940 129.046 1.00 9.46 110 MET 3 O 1
ATOM 4016 N N . PHE C 3 111 ? 12.352 -35.085 127.860 1.00 9.95 111 PHE 3 N 1
ATOM 4017 C CA . PHE C 3 111 ? 11.665 -35.863 128.886 1.00 9.04 111 PHE 3 CA 1
ATOM 4018 C C . PHE C 3 111 ? 12.060 -37.337 128.785 1.00 10.88 111 PHE 3 C 1
ATOM 4019 O O . PHE C 3 111 ? 12.080 -37.907 127.683 1.00 9.50 111 PHE 3 O 1
ATOM 4027 N N . THR C 3 112 ? 12.359 -37.963 129.929 1.00 9.08 112 THR 3 N 1
ATOM 4028 C CA . THR C 3 112 ? 12.778 -39.371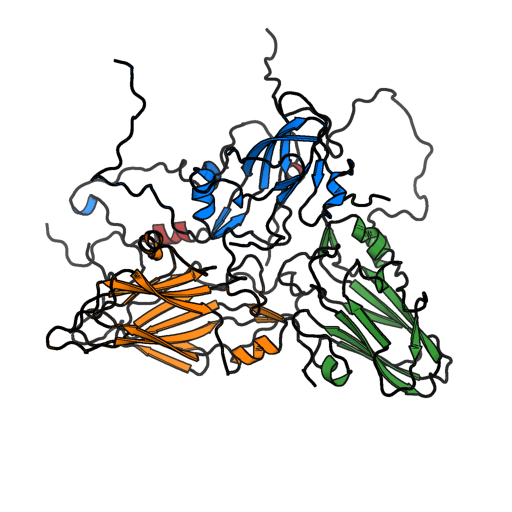 129.928 1.00 7.71 112 THR 3 CA 1
ATOM 4029 C C . THR C 3 112 ? 11.915 -40.293 130.813 1.00 9.80 112 THR 3 C 1
ATOM 4030 O O . THR C 3 112 ? 12.330 -41.408 131.161 1.00 10.58 112 THR 3 O 1
ATOM 4034 N N . GLY C 3 113 ? 10.726 -39.826 131.195 1.00 10.06 113 GLY 3 N 1
ATOM 4035 C CA . GLY C 3 113 ? 9.840 -40.657 132.004 1.00 9.39 113 GLY 3 CA 1
ATOM 4036 C C . GLY C 3 113 ? 9.215 -41.735 131.115 1.00 11.95 113 GLY 3 C 1
ATOM 4037 O O . GLY C 3 113 ? 9.321 -41.688 129.863 1.00 10.24 113 GLY 3 O 1
ATOM 4038 N N . PRO C 3 114 ? 8.547 -42.725 131.727 1.00 10.20 114 PRO 3 N 1
ATOM 4039 C CA . PRO C 3 114 ? 7.907 -43.816 130.987 1.00 9.20 114 PRO 3 CA 1
ATOM 4040 C C . PRO C 3 114 ? 6.670 -43.307 130.231 1.00 12.15 114 PRO 3 C 1
ATOM 4041 O O . PRO C 3 114 ? 6.217 -42.172 130.432 1.00 10.08 114 PRO 3 O 1
ATOM 4045 N N . THR C 3 115 ? 6.081 -44.167 129.410 1.00 11.04 115 THR 3 N 1
ATOM 4046 C CA . THR C 3 115 ? 4.914 -43.788 128.611 1.00 12.52 115 THR 3 CA 1
ATOM 4047 C C . THR C 3 115 ? 3.720 -43.319 129.421 1.00 12.16 115 THR 3 C 1
ATOM 4048 O O . THR C 3 115 ? 2.898 -42.565 128.918 1.00 12.64 115 THR 3 O 1
ATOM 4052 N N . ASP C 3 116 ? 3.569 -43.842 130.632 1.00 9.99 116 ASP 3 N 1
ATOM 4053 C CA . ASP C 3 116 ? 2.437 -43.481 131.476 1.00 11.36 116 ASP 3 CA 1
ATOM 4054 C C . ASP C 3 116 ? 2.705 -42.306 132.433 1.00 13.10 116 ASP 3 C 1
ATOM 4055 O O . ASP C 3 116 ? 1.962 -42.117 133.399 1.00 13.79 116 ASP 3 O 1
ATOM 4060 N N . ALA C 3 117 ? 3.766 -41.531 132.180 1.00 9.81 117 ALA 3 N 1
ATOM 4061 C CA . ALA C 3 117 ? 4.087 -40.353 133.002 1.00 8.63 117 ALA 3 CA 1
ATOM 4062 C C . ALA C 3 117 ? 3.881 -39.168 132.063 1.00 11.17 117 ALA 3 C 1
ATOM 4063 O O . ALA C 3 117 ? 4.399 -39.178 130.938 1.00 10.71 117 ALA 3 O 1
ATOM 4065 N N . LYS C 3 118 ? 3.103 -38.172 132.494 1.00 8.86 118 LYS 3 N 1
ATOM 4066 C CA . LYS C 3 118 ? 2.858 -36.993 131.662 1.00 9.05 118 LYS 3 CA 1
ATOM 4067 C C . LYS C 3 118 ? 3.156 -35.734 132.466 1.00 13.23 118 LYS 3 C 1
ATOM 4068 O O . LYS C 3 118 ? 3.067 -35.737 133.699 1.00 12.23 118 LYS 3 O 1
ATOM 4074 N N . ALA C 3 119 ? 3.524 -34.654 131.780 1.00 10.02 119 ALA 3 N 1
ATOM 4075 C CA . ALA C 3 119 ? 3.847 -33.423 132.488 1.00 9.95 119 ALA 3 CA 1
ATOM 4076 C C . ALA C 3 119 ? 3.699 -32.224 131.576 1.00 9.96 119 ALA 3 C 1
ATOM 4077 O O . ALA C 3 119 ? 3.663 -32.364 130.345 1.00 11.26 119 ALA 3 O 1
ATOM 4079 N N . ARG C 3 120 ? 3.552 -31.053 132.185 1.00 9.43 120 ARG 3 N 1
ATOM 4080 C CA . ARG C 3 120 ? 3.467 -29.807 131.428 1.00 9.49 120 ARG 3 CA 1
ATOM 4081 C C . ARG C 3 120 ? 4.469 -28.846 132.110 1.00 10.64 120 ARG 3 C 1
ATOM 4082 O O . ARG C 3 120 ? 4.472 -28.687 133.338 1.00 11.15 120 ARG 3 O 1
ATOM 4090 N N . TYR C 3 121 ? 5.373 -28.276 131.309 1.00 8.83 121 TYR 3 N 1
ATOM 4091 C CA . TYR C 3 121 ? 6.447 -27.406 131.803 1.00 9.00 121 TYR 3 CA 1
ATOM 4092 C C . TYR C 3 121 ? 6.350 -26.000 131.243 1.00 11.15 121 TYR 3 C 1
ATOM 4093 O O . TYR C 3 121 ? 5.654 -25.762 130.250 1.00 11.62 121 TYR 3 O 1
ATOM 4102 N N . MET C 3 122 ? 7.108 -25.086 131.841 1.00 9.14 122 MET 3 N 1
ATOM 4103 C CA . MET C 3 122 ? 7.119 -23.700 131.376 1.00 9.45 122 MET 3 CA 1
ATOM 4104 C C . MET C 3 122 ? 8.531 -23.134 131.521 1.00 10.14 122 MET 3 C 1
ATOM 4105 O O . MET C 3 122 ? 9.174 -23.395 132.542 1.00 11.08 122 MET 3 O 1
ATOM 4110 N N . VAL C 3 123 ? 9.052 -22.462 130.485 1.00 10.90 123 VAL 3 N 1
ATOM 4111 C CA . VAL C 3 123 ? 10.379 -21.816 130.613 1.00 11.12 123 VAL 3 CA 1
ATOM 4112 C C . VAL C 3 123 ? 10.042 -20.329 130.431 1.00 11.82 123 VAL 3 C 1
ATOM 4113 O O . VAL C 3 123 ? 9.293 -19.966 129.504 1.00 12.22 123 VAL 3 O 1
ATOM 4117 N N . ALA C 3 124 ? 10.714 -19.473 131.188 1.00 10.94 124 ALA 3 N 1
ATOM 4118 C CA . ALA C 3 124 ? 10.496 -18.033 131.076 1.00 10.05 124 ALA 3 CA 1
ATOM 4119 C C . ALA C 3 124 ? 11.846 -17.344 131.205 1.00 11.61 124 ALA 3 C 1
ATOM 4120 O O . ALA C 3 124 ? 12.755 -17.855 131.862 1.00 11.73 124 ALA 3 O 1
ATOM 4122 N N . TYR C 3 125 ? 11.989 -16.203 130.547 1.00 10.37 125 TYR 3 N 1
ATOM 4123 C CA . TYR C 3 125 ? 13.202 -15.411 130.648 1.00 9.47 125 TYR 3 CA 1
ATOM 4124 C C . TYR C 3 125 ? 12.812 -14.146 131.438 1.00 10.97 125 TYR 3 C 1
ATOM 4125 O O . TYR C 3 125 ? 11.924 -13.404 131.010 1.00 11.83 125 TYR 3 O 1
ATOM 4134 N N . ALA C 3 126 ? 13.456 -13.912 132.579 1.00 9.90 126 ALA 3 N 1
ATOM 4135 C CA . ALA C 3 126 ? 13.151 -12.745 133.412 1.00 10.16 126 ALA 3 CA 1
ATOM 4136 C C . ALA C 3 126 ? 14.304 -11.744 133.252 1.00 13.45 126 ALA 3 C 1
ATOM 4137 O O . ALA C 3 126 ? 15.445 -12.042 133.600 1.00 14.13 126 ALA 3 O 1
ATOM 4139 N N . PRO C 3 127 ? 14.016 -10.536 132.745 1.00 15.08 127 PRO 3 N 1
ATOM 4140 C CA . PRO C 3 127 ? 15.082 -9.544 132.558 1.00 10.53 127 PRO 3 CA 1
ATOM 4141 C C . PRO C 3 127 ? 15.530 -8.884 133.853 1.00 12.75 127 PRO 3 C 1
ATOM 4142 O O . PRO C 3 127 ? 14.837 -8.931 134.875 1.00 13.52 127 PRO 3 O 1
ATOM 4146 N N . PRO C 3 128 ? 16.733 -8.293 133.844 1.00 13.86 128 PRO 3 N 1
ATOM 4147 C CA . PRO C 3 128 ? 17.239 -7.641 135.053 1.00 13.85 128 PRO 3 CA 1
ATOM 4148 C C . PRO C 3 128 ? 16.414 -6.410 135.415 1.00 14.72 128 PRO 3 C 1
ATOM 4149 O O . PRO C 3 128 ? 15.772 -5.797 134.549 1.00 14.36 128 PRO 3 O 1
ATOM 4153 N N . GLY C 3 129 ? 16.392 -6.074 136.698 1.00 13.35 129 GLY 3 N 1
ATOM 4154 C CA . GLY C 3 129 ? 15.674 -4.890 137.116 1.00 15.07 129 GLY 3 CA 1
ATOM 4155 C C . GLY C 3 129 ? 14.577 -5.160 138.116 1.00 22.23 129 GLY 3 C 1
ATOM 4156 O O . GLY C 3 129 ? 14.028 -4.234 138.700 1.00 23.52 129 GLY 3 O 1
ATOM 4157 N N . MET C 3 130 ? 14.219 -6.425 138.280 1.00 18.71 130 MET 3 N 1
ATOM 4158 C CA . MET C 3 130 ? 13.185 -6.810 139.225 1.00 18.92 130 MET 3 CA 1
ATOM 4159 C C . MET C 3 130 ? 13.575 -8.210 139.653 1.00 19.45 130 MET 3 C 1
ATOM 4160 O O . MET C 3 130 ? 14.204 -8.926 138.883 1.00 18.43 130 MET 3 O 1
ATOM 4165 N N . GLU C 3 131 ? 13.206 -8.624 140.858 1.00 15.72 131 GLU 3 N 1
ATOM 4166 C CA . GLU C 3 131 ? 13.562 -9.975 141.275 1.00 20.59 131 GLU 3 CA 1
ATOM 4167 C C . GLU C 3 131 ? 12.879 -10.992 140.371 1.00 17.99 131 GLU 3 C 1
ATOM 4168 O O . GLU C 3 131 ? 11.776 -10.739 139.883 1.00 16.69 131 GLU 3 O 1
ATOM 4174 N N . PRO C 3 132 ? 13.516 -12.158 140.137 1.00 17.45 132 PRO 3 N 1
ATOM 4175 C CA . PRO C 3 132 ? 12.901 -13.174 139.259 1.00 16.92 132 PRO 3 CA 1
ATOM 4176 C C . PRO C 3 132 ? 11.613 -13.738 139.855 1.00 18.95 132 PRO 3 C 1
ATOM 4177 O O . PRO C 3 132 ? 11.439 -13.765 141.071 1.00 17.42 132 PRO 3 O 1
ATOM 4181 N N . PRO C 3 133 ? 10.668 -14.145 138.999 1.00 15.09 133 PRO 3 N 1
ATOM 4182 C CA . PRO C 3 133 ? 9.392 -14.685 139.489 1.00 13.20 133 PRO 3 CA 1
ATOM 4183 C C . PRO C 3 133 ? 9.539 -16.003 140.252 1.00 16.35 133 PRO 3 C 1
ATOM 4184 O O . PRO C 3 133 ? 10.345 -16.856 139.882 1.00 15.70 133 PRO 3 O 1
ATOM 4188 N N . LYS C 3 134 ? 8.734 -16.184 141.293 1.00 13.94 134 LYS 3 N 1
ATOM 4189 C CA . LYS C 3 134 ? 8.787 -17.416 142.078 1.00 18.60 134 LYS 3 CA 1
ATOM 4190 C C . LYS C 3 134 ? 7.684 -18.396 141.691 1.00 16.27 134 LYS 3 C 1
ATOM 4191 O O . LYS C 3 134 ? 7.698 -19.533 142.150 1.00 15.69 134 LYS 3 O 1
ATOM 4197 N N . THR C 3 135 ? 6.699 -17.947 140.909 1.00 13.49 135 THR 3 N 1
ATOM 4198 C CA . THR C 3 135 ? 5.587 -18.816 140.531 1.00 12.26 135 THR 3 CA 1
ATOM 4199 C C . THR C 3 135 ? 5.301 -18.703 139.039 1.00 12.74 135 THR 3 C 1
ATOM 4200 O O . THR C 3 135 ? 5.669 -17.711 138.405 1.00 12.39 135 THR 3 O 1
ATOM 4204 N N . PRO C 3 136 ? 4.661 -19.730 138.459 1.00 11.37 136 PRO 3 N 1
ATOM 4205 C CA . PRO C 3 136 ? 4.331 -19.684 137.029 1.00 12.42 136 PRO 3 CA 1
ATOM 4206 C C . PRO C 3 136 ? 3.378 -18.495 136.755 1.00 13.35 136 PRO 3 C 1
ATOM 4207 O O . PRO C 3 136 ? 3.448 -17.867 135.693 1.00 12.54 136 PRO 3 O 1
ATOM 4211 N N . GLU C 3 137 ? 2.499 -18.173 137.716 1.00 11.15 137 GLU 3 N 1
ATOM 4212 C CA . GLU C 3 137 ? 1.557 -17.067 137.520 1.00 9.82 137 GLU 3 CA 1
ATOM 4213 C C . GLU C 3 137 ? 2.271 -15.735 137.382 1.00 11.75 137 GLU 3 C 1
ATOM 4214 O O . GLU C 3 137 ? 1.898 -14.924 136.541 1.00 12.33 137 GLU 3 O 1
ATOM 4220 N N . ALA C 3 138 ? 3.282 -15.485 138.210 1.00 10.66 138 ALA 3 N 1
ATOM 4221 C CA . ALA C 3 138 ? 4.017 -14.214 138.103 1.00 9.91 138 ALA 3 CA 1
ATOM 4222 C C . ALA C 3 138 ? 4.893 -14.228 136.849 1.00 12.09 138 ALA 3 C 1
ATOM 4223 O O . ALA C 3 138 ? 5.047 -13.203 136.178 1.00 13.49 138 ALA 3 O 1
ATOM 4225 N N . ALA C 3 139 ? 5.455 -15.395 136.522 1.00 11.23 139 ALA 3 N 1
ATOM 4226 C CA . ALA C 3 139 ? 6.320 -15.522 135.353 1.00 10.25 139 ALA 3 CA 1
ATOM 4227 C C . ALA C 3 139 ? 5.552 -15.441 134.034 1.00 11.71 139 ALA 3 C 1
ATOM 4228 O O . ALA C 3 139 ? 6.164 -15.249 132.991 1.00 11.89 139 ALA 3 O 1
ATOM 4230 N N . ALA C 3 140 ? 4.227 -15.622 134.058 1.00 9.51 140 ALA 3 N 1
ATOM 4231 C CA . ALA C 3 140 ? 3.449 -15.581 132.816 1.00 8.96 140 ALA 3 CA 1
ATOM 4232 C C . ALA C 3 140 ? 3.610 -14.249 132.093 1.00 11.11 140 ALA 3 C 1
ATOM 4233 O O . ALA C 3 140 ? 3.476 -14.180 130.863 1.00 11.07 140 ALA 3 O 1
ATOM 4235 N N . HIS C 3 141 ? 3.877 -13.189 132.853 1.00 9.48 141 HIS 3 N 1
ATOM 4236 C CA . HIS C 3 141 ? 3.997 -11.866 132.255 1.00 9.55 141 HIS 3 CA 1
ATOM 4237 C C . HIS C 3 141 ? 5.303 -11.630 131.513 1.00 11.56 141 HIS 3 C 1
ATOM 4238 O O . HIS C 3 141 ? 5.439 -10.643 130.788 1.00 13.15 141 HIS 3 O 1
ATOM 4245 N N . CYS C 3 142 ? 6.254 -12.549 131.692 1.00 10.21 142 CYS 3 N 1
ATOM 4246 C CA . CYS C 3 142 ? 7.534 -12.515 130.976 1.00 8.62 142 CYS 3 CA 1
ATOM 4247 C C . CYS C 3 142 ? 7.383 -13.222 129.619 1.00 10.31 142 CYS 3 C 1
ATOM 4248 O O . CYS C 3 142 ? 6.362 -13.853 129.342 1.00 10.87 142 CYS 3 O 1
ATOM 4251 N N . ILE C 3 143 ? 8.416 -13.112 128.782 1.00 8.88 143 ILE 3 N 1
ATOM 4252 C CA . ILE C 3 143 ? 8.479 -13.871 127.535 1.00 9.88 143 ILE 3 CA 1
ATOM 4253 C C . ILE C 3 143 ? 8.545 -15.344 128.036 1.00 12.68 143 ILE 3 C 1
ATOM 4254 O O . ILE C 3 143 ? 9.329 -15.653 128.945 1.00 9.90 143 ILE 3 O 1
ATOM 4259 N N . HIS C 3 144 ? 7.720 -16.249 127.499 1.00 8.79 144 HIS 3 N 1
ATOM 4260 C CA . HIS C 3 144 ? 7.750 -17.622 128.005 1.00 8.18 144 HIS 3 CA 1
ATOM 4261 C C . HIS C 3 144 ? 7.083 -18.593 127.054 1.00 11.52 144 HIS 3 C 1
ATOM 4262 O O . HIS C 3 144 ? 6.366 -18.178 126.136 1.00 10.07 144 HIS 3 O 1
ATOM 4269 N N . ALA C 3 145 ? 7.315 -19.888 127.288 1.00 8.51 145 ALA 3 N 1
ATOM 4270 C CA . ALA C 3 145 ? 6.692 -20.946 126.492 1.00 8.77 145 ALA 3 CA 1
ATOM 4271 C C . ALA C 3 145 ? 6.306 -22.080 127.446 1.00 11.72 145 ALA 3 C 1
ATOM 4272 O O . ALA C 3 145 ? 7.004 -22.344 128.430 1.00 12.76 145 ALA 3 O 1
ATOM 4274 N N . GLU C 3 146 ? 5.186 -22.730 127.153 1.00 9.05 146 GLU 3 N 1
ATOM 4275 C CA . GLU C 3 146 ? 4.713 -23.882 127.922 1.00 11.26 146 GLU 3 CA 1
ATOM 4276 C C . GLU C 3 146 ? 4.652 -25.053 126.928 1.00 11.99 146 GLU 3 C 1
ATOM 4277 O O . GLU C 3 146 ? 4.385 -24.846 125.732 1.00 11.48 146 GLU 3 O 1
ATOM 4283 N N . TRP C 3 147 ? 4.888 -26.278 127.395 1.00 8.61 147 TRP 3 N 1
ATOM 4284 C CA . TRP C 3 147 ? 4.768 -27.437 126.498 1.00 8.71 147 TRP 3 CA 1
ATOM 4285 C C . TRP C 3 147 ? 4.461 -28.653 127.358 1.00 10.10 147 TRP 3 C 1
ATOM 4286 O O . TRP C 3 147 ? 4.639 -28.621 128.591 1.00 10.33 147 TRP 3 O 1
ATOM 4297 N N . ASP C 3 148 ? 3.935 -29.696 126.722 1.00 9.37 148 ASP 3 N 1
ATOM 4298 C CA . ASP C 3 148 ? 3.640 -30.927 127.440 1.00 9.90 148 ASP 3 CA 1
ATOM 4299 C C . ASP C 3 148 ? 4.369 -32.120 126.794 1.00 13.06 148 ASP 3 C 1
ATOM 4300 O O . ASP C 3 148 ? 5.090 -31.974 125.799 1.00 11.11 148 ASP 3 O 1
ATOM 4305 N N . THR C 3 149 ? 4.252 -33.280 127.419 1.00 11.49 149 THR 3 N 1
ATOM 4306 C CA . THR C 3 149 ? 4.912 -34.481 126.943 1.00 10.68 149 THR 3 CA 1
ATOM 4307 C C . THR C 3 149 ? 4.047 -35.210 125.908 1.00 14.22 149 THR 3 C 1
ATOM 4308 O O . THR C 3 149 ? 2.838 -34.980 125.803 1.00 16.03 149 THR 3 O 1
ATOM 4312 N N . GLY C 3 150 ? 4.676 -36.082 125.127 1.00 11.96 150 GLY 3 N 1
ATOM 4313 C CA . GLY C 3 150 ? 3.931 -36.826 124.133 1.00 10.97 150 GLY 3 CA 1
ATOM 4314 C C . GLY C 3 150 ? 4.925 -37.592 123.287 1.00 12.66 150 GLY 3 C 1
ATOM 4315 O O . GLY C 3 150 ? 6.025 -37.906 123.742 1.00 13.14 150 GLY 3 O 1
ATOM 4316 N N . LEU C 3 151 ? 4.566 -37.824 122.033 1.00 13.13 151 LEU 3 N 1
ATOM 4317 C CA . LEU C 3 151 ? 5.408 -38.569 121.099 1.00 16.20 151 LEU 3 CA 1
ATOM 4318 C C . LEU C 3 151 ? 6.815 -37.968 120.988 1.00 15.19 151 LEU 3 C 1
ATOM 4319 O O . LEU C 3 151 ? 7.797 -38.695 120.978 1.00 14.46 151 LEU 3 O 1
ATOM 4324 N N . ASN C 3 152 ? 6.908 -36.645 120.839 1.00 10.28 152 ASN 3 N 1
ATOM 4325 C CA . ASN C 3 152 ? 8.215 -35.978 120.702 1.00 11.14 152 ASN 3 CA 1
ATOM 4326 C C . ASN C 3 152 ? 8.758 -35.690 122.104 1.00 12.92 152 ASN 3 C 1
ATOM 4327 O O . ASN C 3 152 ? 8.137 -34.955 122.879 1.00 12.26 152 ASN 3 O 1
ATOM 4332 N N . SER C 3 153 ? 9.937 -36.209 122.420 1.00 9.57 153 SER 3 N 1
ATOM 4333 C CA . SER C 3 153 ? 10.463 -36.039 123.768 1.00 8.78 153 SER 3 CA 1
ATOM 4334 C C . SER C 3 153 ? 11.215 -34.731 124.024 1.00 11.14 153 SER 3 C 1
ATOM 4335 O O . SER C 3 153 ? 11.482 -34.385 125.180 1.00 11.16 153 SER 3 O 1
ATOM 4338 N N . LYS C 3 154 ? 11.533 -33.988 122.970 1.00 8.92 154 LYS 3 N 1
ATOM 4339 C CA . LYS C 3 154 ? 12.333 -32.775 123.149 1.00 8.20 154 LYS 3 CA 1
ATOM 4340 C C . LYS C 3 154 ? 11.632 -31.480 122.763 1.00 11.54 154 LYS 3 C 1
ATOM 4341 O O . LYS C 3 154 ? 10.801 -31.445 121.840 1.00 11.01 154 LYS 3 O 1
ATOM 4347 N N . PHE C 3 155 ? 11.921 -30.425 123.519 1.00 10.74 155 PHE 3 N 1
ATOM 4348 C CA . PHE C 3 155 ? 11.370 -29.094 123.228 1.00 9.37 155 PHE 3 CA 1
ATOM 4349 C C . PHE C 3 155 ? 12.597 -28.169 123.268 1.00 11.23 155 PHE 3 C 1
ATOM 4350 O O . PHE C 3 155 ? 13.468 -28.323 124.134 1.00 11.30 155 PHE 3 O 1
ATOM 4358 N N . THR C 3 156 ? 12.675 -27.217 122.349 1.00 8.78 156 THR 3 N 1
ATOM 4359 C CA . THR C 3 156 ? 13.821 -26.298 122.307 1.00 10.60 156 THR 3 CA 1
ATOM 4360 C C . THR C 3 156 ? 13.279 -24.875 122.361 1.00 12.47 156 THR 3 C 1
ATOM 4361 O O . THR C 3 156 ? 12.279 -24.561 121.695 1.00 12.31 156 THR 3 O 1
ATOM 4365 N N . PHE C 3 157 ? 13.951 -24.010 123.117 1.00 10.86 157 PHE 3 N 1
ATOM 4366 C CA . PHE C 3 157 ? 13.505 -22.629 123.291 1.00 8.65 157 PHE 3 CA 1
ATOM 4367 C C . PHE C 3 157 ? 14.694 -21.663 123.196 1.00 10.93 157 PHE 3 C 1
ATOM 4368 O O . PHE C 3 157 ? 15.757 -21.932 123.765 1.00 10.46 157 PHE 3 O 1
ATOM 4376 N N . SER C 3 158 ? 14.519 -20.548 122.486 1.00 10.23 158 SER 3 N 1
ATOM 4377 C CA . SER C 3 158 ? 15.580 -19.540 122.344 1.00 9.69 158 SER 3 CA 1
ATOM 4378 C C . SER C 3 158 ? 15.537 -18.482 123.443 1.00 12.17 158 SER 3 C 1
ATOM 4379 O O . SER C 3 158 ? 14.513 -17.820 123.608 1.00 10.52 158 SER 3 O 1
ATOM 4382 N N . ILE C 3 159 ? 16.621 -18.327 124.201 1.00 8.06 159 ILE 3 N 1
ATOM 4383 C CA . ILE C 3 159 ? 16.702 -17.260 125.223 1.00 9.60 159 ILE 3 CA 1
ATOM 4384 C C . ILE C 3 159 ? 17.142 -16.044 124.386 1.00 13.71 159 ILE 3 C 1
ATOM 4385 O O . ILE C 3 159 ? 18.241 -16.031 123.789 1.00 12.11 159 ILE 3 O 1
ATOM 4390 N N . PRO C 3 160 ? 16.333 -14.977 124.377 1.00 12.47 160 PRO 3 N 1
ATOM 4391 C CA . PRO C 3 160 ? 16.698 -13.804 123.568 1.00 13.50 160 PRO 3 CA 1
ATOM 4392 C C . PRO C 3 160 ? 17.776 -12.914 124.157 1.00 12.43 160 PRO 3 C 1
ATOM 4393 O O . PRO C 3 160 ? 17.899 -12.787 125.381 1.00 12.81 160 PRO 3 O 1
ATOM 4397 N N . TYR C 3 161 ? 18.539 -12.263 123.289 1.00 10.18 161 TYR 3 N 1
ATOM 4398 C CA . TYR C 3 161 ? 19.518 -11.300 123.790 1.00 10.65 161 TYR 3 CA 1
ATOM 4399 C C . TYR C 3 161 ? 18.754 -9.962 123.959 1.00 11.63 161 TYR 3 C 1
ATOM 4400 O O . TYR C 3 161 ? 18.188 -9.434 122.997 1.00 12.02 161 TYR 3 O 1
ATOM 4409 N N . LEU C 3 162 ? 18.680 -9.457 125.184 1.00 11.47 162 LEU 3 N 1
ATOM 4410 C CA . LEU C 3 162 ? 18.030 -8.167 125.460 1.00 11.76 162 LEU 3 CA 1
ATOM 4411 C C . LEU C 3 162 ? 18.994 -7.452 126.377 1.00 13.92 162 LEU 3 C 1
ATOM 4412 O O . LEU C 3 162 ? 19.371 -7.987 127.411 1.00 14.30 162 LEU 3 O 1
ATOM 4417 N N . SER C 3 163 ? 19.418 -6.253 126.012 1.00 12.95 163 SER 3 N 1
ATOM 4418 C CA . SER C 3 163 ? 20.338 -5.539 126.878 1.00 12.79 163 SER 3 CA 1
ATOM 4419 C C . SER C 3 163 ? 20.334 -4.068 126.485 1.00 13.79 163 SER 3 C 1
ATOM 4420 O O . SER C 3 163 ? 19.828 -3.721 125.412 1.00 13.85 163 SER 3 O 1
ATOM 4423 N N . ALA C 3 164 ? 20.890 -3.205 127.337 1.00 10.23 164 ALA 3 N 1
ATOM 4424 C CA . ALA C 3 164 ? 20.958 -1.788 126.975 1.00 10.29 164 ALA 3 CA 1
ATOM 4425 C C . ALA C 3 164 ? 22.058 -1.652 125.896 1.00 11.35 164 ALA 3 C 1
ATOM 4426 O O . ALA C 3 164 ? 21.850 -1.018 124.859 1.00 12.37 164 ALA 3 O 1
ATOM 4428 N N . ALA C 3 165 ? 23.209 -2.293 126.125 1.00 12.49 165 ALA 3 N 1
ATOM 4429 C CA . ALA C 3 165 ? 24.322 -2.226 125.167 1.00 12.17 165 ALA 3 CA 1
ATOM 4430 C C . ALA C 3 165 ? 24.220 -3.325 124.100 1.00 13.94 165 ALA 3 C 1
ATOM 4431 O O . ALA C 3 165 ? 23.504 -4.320 124.265 1.00 13.06 165 ALA 3 O 1
ATOM 4433 N N . ASP C 3 166 ? 24.968 -3.163 123.015 1.00 12.39 166 ASP 3 N 1
ATOM 4434 C CA . ASP C 3 166 ? 24.940 -4.124 121.927 1.00 10.62 166 ASP 3 CA 1
ATOM 4435 C C . ASP C 3 166 ? 25.662 -5.428 122.231 1.00 12.57 166 ASP 3 C 1
ATOM 4436 O O . ASP C 3 166 ? 25.419 -6.424 121.563 1.00 13.26 166 ASP 3 O 1
ATOM 4441 N N . TYR C 3 167 ? 26.569 -5.410 123.203 1.00 10.81 167 TYR 3 N 1
ATOM 4442 C CA . TYR C 3 167 ? 27.278 -6.622 123.624 1.00 10.74 167 TYR 3 CA 1
ATOM 4443 C C . TYR C 3 167 ? 27.225 -6.701 125.130 1.00 13.60 167 TYR 3 C 1
ATOM 4444 O O . TYR C 3 167 ? 27.073 -5.681 125.798 1.00 12.19 167 TYR 3 O 1
ATOM 4453 N N . THR C 3 168 ? 27.371 -7.911 125.662 1.00 11.13 168 THR 3 N 1
ATOM 4454 C CA . THR C 3 168 ? 27.428 -8.105 127.113 1.00 14.10 168 THR 3 CA 1
ATOM 4455 C C . THR C 3 168 ? 28.704 -8.855 127.424 1.00 12.22 168 THR 3 C 1
ATOM 4456 O O . THR C 3 168 ? 29.273 -9.509 126.548 1.00 13.79 168 THR 3 O 1
ATOM 4460 N N . TYR C 3 169 ? 29.132 -8.814 128.679 1.00 9.27 169 TYR 3 N 1
ATOM 4461 C CA . TYR C 3 169 ? 30.353 -9.508 129.038 1.00 10.02 169 TYR 3 CA 1
ATOM 4462 C C . TYR C 3 169 ? 30.123 -10.998 129.245 1.00 11.50 169 TYR 3 C 1
ATOM 4463 O O . TYR C 3 169 ? 29.087 -11.413 129.773 1.00 10.27 169 TYR 3 O 1
ATOM 4472 N N . THR C 3 170 ? 31.095 -11.810 128.862 1.00 9.36 170 THR 3 N 1
ATOM 4473 C CA . THR C 3 170 ? 30.987 -13.244 129.106 1.00 9.40 170 THR 3 CA 1
ATOM 4474 C C . THR C 3 170 ? 31.340 -13.524 130.577 1.00 13.54 170 THR 3 C 1
ATOM 4475 O O . THR C 3 170 ? 30.748 -14.405 131.181 1.00 14.98 170 THR 3 O 1
ATOM 4479 N N . ALA C 3 171 ? 32.285 -12.770 131.157 1.00 10.72 171 ALA 3 N 1
ATOM 4480 C CA . ALA C 3 171 ? 32.686 -12.973 132.545 1.00 11.17 171 ALA 3 CA 1
ATOM 4481 C C . ALA C 3 171 ? 31.754 -12.216 133.482 1.00 16.32 171 ALA 3 C 1
ATOM 4482 O O . ALA C 3 171 ? 31.041 -11.304 133.079 1.00 15.51 171 ALA 3 O 1
ATOM 4484 N N . SER C 3 172 ? 31.799 -12.560 134.758 1.00 16.88 172 SER 3 N 1
ATOM 4485 C CA . SER C 3 172 ? 30.947 -11.911 135.743 1.00 16.47 172 SER 3 CA 1
ATOM 4486 C C . SER C 3 172 ? 31.856 -11.217 136.760 1.00 18.57 172 SER 3 C 1
ATOM 4487 O O . SER C 3 172 ? 32.808 -11.793 137.288 1.00 17.32 172 SER 3 O 1
ATOM 4490 N N . ASP C 3 173 ? 31.599 -9.946 136.966 1.00 19.71 173 ASP 3 N 1
ATOM 4491 C CA . ASP C 3 173 ? 32.403 -9.149 137.867 1.00 22.33 173 ASP 3 CA 1
ATOM 4492 C C . ASP C 3 173 ? 32.126 -9.381 139.365 1.00 23.17 173 ASP 3 C 1
ATOM 4493 O O . ASP C 3 173 ? 30.972 -9.523 139.764 1.00 26.08 173 ASP 3 O 1
ATOM 4498 N N . VAL C 3 174 ? 33.166 -9.318 140.216 1.00 24.12 174 VAL 3 N 1
ATOM 4499 C CA . VAL C 3 174 ? 32.983 -9.518 141.661 1.00 29.28 174 VAL 3 CA 1
ATOM 4500 C C . VAL C 3 174 ? 32.025 -8.493 142.296 1.00 31.13 174 VAL 3 C 1
ATOM 4501 O O . VAL C 3 174 ? 31.414 -8.769 143.319 1.00 37.62 174 VAL 3 O 1
ATOM 4505 N N . ALA C 3 175 ? 31.868 -7.327 141.677 1.00 32.45 175 ALA 3 N 1
ATOM 4506 C CA . ALA C 3 175 ? 30.963 -6.291 142.202 1.00 41.03 175 ALA 3 CA 1
ATOM 4507 C C . ALA C 3 175 ? 29.490 -6.471 141.822 1.00 48.39 175 ALA 3 C 1
ATOM 4508 O O . ALA C 3 175 ? 28.602 -5.874 142.422 1.00 54.55 175 ALA 3 O 1
ATOM 4510 N N . GLU C 3 176 ? 29.209 -7.249 140.797 1.00 46.37 176 GLU 3 N 1
ATOM 4511 C CA . GLU C 3 176 ? 27.824 -7.396 140.433 1.00 49.39 176 GLU 3 CA 1
ATOM 4512 C C . GLU C 3 176 ? 27.148 -8.474 141.280 1.00 52.81 176 GLU 3 C 1
ATOM 4513 O O . GLU C 3 176 ? 27.355 -9.677 141.063 1.00 56.98 176 GLU 3 O 1
ATOM 4519 N N . THR C 3 177 ? 26.380 -8.023 142.275 1.00 51.17 177 THR 3 N 1
ATOM 4520 C CA . THR C 3 177 ? 25.630 -8.919 143.177 1.00 53.46 177 THR 3 CA 1
ATOM 4521 C C . THR C 3 177 ? 24.495 -9.683 142.467 1.00 50.99 177 THR 3 C 1
ATOM 4522 O O . THR C 3 177 ? 24.349 -10.897 142.672 1.00 53.51 177 THR 3 O 1
ATOM 4526 N N . THR C 3 178 ? 23.644 -8.978 141.713 1.00 45.06 178 THR 3 N 1
ATOM 4527 C CA . THR C 3 178 ? 22.581 -9.658 140.949 1.00 44.92 178 THR 3 CA 1
ATOM 4528 C C . THR C 3 178 ? 23.029 -9.709 139.492 1.00 40.37 178 THR 3 C 1
ATOM 4529 O O . THR C 3 178 ? 23.653 -8.763 138.984 1.00 37.05 178 THR 3 O 1
ATOM 4533 N N . ASN C 3 179 ? 22.712 -10.818 138.833 1.00 33.55 179 ASN 3 N 1
ATOM 4534 C CA . ASN C 3 179 ? 23.099 -11.018 137.449 1.00 32.89 179 ASN 3 CA 1
ATOM 4535 C C . ASN C 3 179 ? 22.567 -9.912 136.526 1.00 31.71 179 ASN 3 C 1
ATOM 4536 O O . ASN C 3 179 ? 21.335 -9.735 136.373 1.00 35.10 179 ASN 3 O 1
ATOM 4541 N N . VAL C 3 180 ? 23.504 -9.246 135.849 1.00 25.20 180 VAL 3 N 1
ATOM 4542 C CA . VAL C 3 180 ? 23.173 -8.145 134.954 1.00 23.40 180 VAL 3 CA 1
ATOM 4543 C C . VAL C 3 180 ? 22.348 -8.553 133.746 1.00 19.66 180 VAL 3 C 1
ATOM 4544 O O . VAL C 3 180 ? 21.730 -7.695 133.143 1.00 19.64 180 VAL 3 O 1
ATOM 4548 N N . GLN C 3 181 ? 22.358 -9.836 133.364 1.00 15.58 181 GLN 3 N 1
ATOM 4549 C CA . GLN C 3 181 ? 21.548 -10.263 132.227 1.00 13.53 181 GLN 3 CA 1
ATOM 4550 C C . GLN C 3 181 ? 20.281 -11.027 132.596 1.00 14.86 181 GLN 3 C 1
ATOM 4551 O O . GLN C 3 181 ? 19.693 -11.699 131.747 1.00 16.97 181 GLN 3 O 1
ATOM 4557 N N . GLY C 3 182 ? 19.855 -10.960 133.851 1.00 13.29 182 GLY 3 N 1
ATOM 4558 C CA . GLY C 3 182 ? 18.611 -11.632 134.179 1.00 12.67 182 GLY 3 CA 1
ATOM 4559 C C . GLY C 3 182 ? 18.701 -13.104 134.515 1.00 13.50 182 GLY 3 C 1
ATOM 4560 O O . GLY C 3 182 ? 19.792 -13.633 134.748 1.00 11.86 182 GLY 3 O 1
ATOM 4561 N N . TRP C 3 183 ? 17.564 -13.788 134.408 1.00 9.49 183 TRP 3 N 1
ATOM 4562 C CA . TRP C 3 183 ? 17.461 -15.178 134.836 1.00 12.80 183 TRP 3 CA 1
ATOM 4563 C C . TRP C 3 183 ? 16.657 -16.085 133.932 1.00 13.89 183 TRP 3 C 1
ATOM 4564 O O . TRP C 3 183 ? 15.719 -15.653 133.281 1.00 12.60 183 TRP 3 O 1
ATOM 4575 N N . VAL C 3 184 ? 16.982 -17.372 133.990 1.00 11.59 184 VAL 3 N 1
ATOM 4576 C CA . VAL C 3 184 ? 16.228 -18.377 133.257 1.00 11.40 184 VAL 3 CA 1
ATOM 4577 C C . VAL C 3 184 ? 15.429 -19.080 134.363 1.00 11.65 184 VAL 3 C 1
ATOM 4578 O O . VAL C 3 184 ? 15.990 -19.487 135.379 1.00 11.79 184 VAL 3 O 1
ATOM 4582 N N . CYS C 3 185 ? 14.118 -19.191 134.173 1.00 8.63 185 CYS 3 N 1
ATOM 4583 C CA . CYS C 3 185 ? 13.241 -19.807 135.167 1.00 10.08 185 CYS 3 CA 1
ATOM 4584 C C . CYS C 3 185 ? 12.493 -20.966 134.525 1.00 13.74 185 CYS 3 C 1
ATOM 4585 O O . CYS C 3 185 ? 11.762 -20.763 133.553 1.00 12.66 185 CYS 3 O 1
ATOM 4588 N N . LEU C 3 186 ? 12.673 -22.165 135.077 1.00 10.88 186 LEU 3 N 1
ATOM 4589 C CA . LEU C 3 186 ? 12.023 -23.377 134.574 1.00 10.95 186 LEU 3 CA 1
ATOM 4590 C C . LEU C 3 186 ? 11.038 -23.849 135.647 1.00 11.89 186 LEU 3 C 1
ATOM 4591 O O . LEU C 3 186 ? 11.420 -24.074 136.802 1.00 12.05 186 LEU 3 O 1
ATOM 4596 N N . PHE C 3 187 ? 9.773 -23.985 135.263 1.00 10.23 187 PHE 3 N 1
ATOM 4597 C CA . PHE C 3 187 ? 8.743 -24.398 136.192 1.00 9.43 187 PHE 3 CA 1
ATOM 4598 C C . PHE C 3 187 ? 8.058 -25.657 135.712 1.00 13.57 187 PHE 3 C 1
ATOM 4599 O O . PHE C 3 187 ? 8.018 -25.950 134.526 1.00 12.09 187 PHE 3 O 1
ATOM 4607 N N . GLN C 3 188 ? 7.420 -26.343 136.645 1.00 10.65 188 GLN 3 N 1
ATOM 4608 C CA . GLN C 3 188 ? 6.602 -27.498 136.321 1.00 13.29 188 GLN 3 CA 1
ATOM 4609 C C . GLN C 3 188 ? 5.172 -26.965 136.527 1.00 13.18 188 GLN 3 C 1
ATOM 4610 O O . GLN C 3 188 ? 4.832 -26.540 137.629 1.00 16.85 188 GLN 3 O 1
ATOM 4616 N N . ILE C 3 189 ? 4.340 -26.932 135.490 1.00 10.58 189 ILE 3 N 1
ATOM 4617 C CA . ILE C 3 189 ? 2.973 -26.441 135.678 1.00 11.05 189 ILE 3 CA 1
ATOM 4618 C C . ILE C 3 189 ? 2.228 -27.517 136.492 1.00 12.78 189 ILE 3 C 1
ATOM 4619 O O . ILE C 3 189 ? 1.565 -27.231 137.495 1.00 12.53 189 ILE 3 O 1
ATOM 4624 N N . THR C 3 190 ? 2.326 -28.761 136.039 1.00 11.89 190 THR 3 N 1
ATOM 4625 C CA . THR C 3 190 ? 1.680 -29.869 136.732 1.00 12.10 190 THR 3 CA 1
ATOM 4626 C C . THR C 3 190 ? 2.219 -31.177 136.132 1.00 14.83 190 THR 3 C 1
ATOM 4627 O O . THR C 3 190 ? 2.998 -31.135 135.174 1.00 12.99 190 THR 3 O 1
ATOM 4631 N N . HIS C 3 191 ? 1.856 -32.327 136.709 1.00 11.79 191 HIS 3 N 1
ATOM 4632 C CA . HIS C 3 191 ? 2.297 -33.616 136.146 1.00 11.38 191 HIS 3 CA 1
ATOM 4633 C C . HIS C 3 191 ? 1.276 -34.689 136.497 1.00 13.57 191 HIS 3 C 1
ATOM 4634 O O . HIS C 3 191 ? 0.455 -34.505 137.403 1.00 12.67 191 HIS 3 O 1
ATOM 4641 N N . GLY C 3 192 ? 1.285 -35.776 135.738 1.00 12.28 192 GLY 3 N 1
ATOM 4642 C CA . GLY C 3 192 ? 0.378 -36.870 136.000 1.00 11.81 192 GLY 3 CA 1
ATOM 4643 C C . GLY C 3 192 ? 1.248 -38.099 136.162 1.00 15.56 192 GLY 3 C 1
ATOM 4644 O O . GLY C 3 192 ? 1.810 -38.625 135.182 1.00 13.43 192 GLY 3 O 1
ATOM 4645 N N . LYS C 3 193 ? 1.440 -38.497 137.414 1.00 12.37 193 LYS 3 N 1
ATOM 4646 C CA . LYS C 3 193 ? 2.237 -39.666 137.739 1.00 12.63 193 LYS 3 CA 1
ATOM 4647 C C . LYS C 3 193 ? 3.677 -39.628 137.217 1.00 14.82 193 LYS 3 C 1
ATOM 4648 O O . LYS C 3 193 ? 4.203 -40.662 136.797 1.00 15.65 193 LYS 3 O 1
ATOM 4654 N N . ALA C 3 194 ? 4.322 -38.459 137.256 1.00 11.83 194 ALA 3 N 1
ATOM 4655 C CA . ALA C 3 194 ? 5.697 -38.326 136.767 1.00 11.12 194 ALA 3 CA 1
ATOM 4656 C C . ALA C 3 194 ? 6.674 -38.143 137.932 1.00 14.89 194 ALA 3 C 1
ATOM 4657 O O . ALA C 3 194 ? 7.783 -37.653 137.748 1.00 14.42 194 ALA 3 O 1
ATOM 4659 N N . ASP C 3 195 ? 6.270 -38.572 139.126 1.00 14.09 195 ASP 3 N 1
ATOM 4660 C CA . ASP C 3 195 ? 7.116 -38.452 140.324 1.00 18.84 195 ASP 3 CA 1
ATOM 4661 C C . ASP C 3 195 ? 8.459 -39.083 140.083 1.00 16.51 195 ASP 3 C 1
ATOM 4662 O O . ASP C 3 195 ? 8.527 -40.248 139.699 1.00 17.31 195 ASP 3 O 1
ATOM 4667 N N . GLY C 3 196 ? 9.518 -38.331 140.340 1.00 20.44 196 GLY 3 N 1
ATOM 4668 C CA . GLY C 3 196 ? 10.852 -38.877 140.156 1.00 20.94 196 GLY 3 CA 1
ATOM 4669 C C . GLY C 3 196 ? 11.388 -38.955 138.731 1.00 23.09 196 GLY 3 C 1
ATOM 4670 O O . GLY C 3 196 ? 12.533 -39.353 138.542 1.00 23.18 196 GLY 3 O 1
ATOM 4671 N N . ASP C 3 197 ? 10.608 -38.568 137.724 1.00 14.59 197 ASP 3 N 1
ATOM 4672 C CA . ASP C 3 197 ? 11.105 -38.668 136.355 1.00 10.74 197 ASP 3 CA 1
ATOM 4673 C C . ASP C 3 197 ? 12.012 -37.508 135.997 1.00 13.43 197 ASP 3 C 1
ATOM 4674 O O . ASP C 3 197 ? 11.791 -36.375 136.430 1.00 15.17 197 ASP 3 O 1
ATOM 4679 N N . ALA C 3 198 ? 13.012 -37.777 135.161 1.00 11.65 198 ALA 3 N 1
ATOM 4680 C CA . ALA C 3 198 ? 13.987 -36.754 134.806 1.00 9.30 198 ALA 3 CA 1
ATOM 4681 C C . ALA C 3 198 ? 13.757 -36.006 133.498 1.00 11.84 198 ALA 3 C 1
ATOM 4682 O O . ALA C 3 198 ? 13.414 -36.615 132.467 1.00 11.44 198 ALA 3 O 1
ATOM 4684 N N . LEU C 3 199 ? 13.951 -34.684 133.553 1.00 9.73 199 LEU 3 N 1
ATOM 4685 C CA . LEU C 3 199 ? 13.873 -33.816 132.370 1.00 8.99 199 LEU 3 CA 1
ATOM 4686 C C . LEU C 3 199 ? 15.344 -33.397 132.160 1.00 10.39 199 LEU 3 C 1
ATOM 4687 O O . LEU C 3 199 ? 15.903 -32.671 132.980 1.00 11.85 199 LEU 3 O 1
ATOM 4692 N N . VAL C 3 200 ? 15.972 -33.911 131.106 1.00 10.66 200 VAL 3 N 1
ATOM 4693 C CA . VAL C 3 200 ? 17.377 -33.629 130.781 1.00 9.48 200 VAL 3 CA 1
ATOM 4694 C C . VAL C 3 200 ? 17.475 -32.280 130.053 1.00 11.40 200 VAL 3 C 1
ATOM 4695 O O . VAL C 3 200 ? 16.652 -31.978 129.174 1.00 11.72 200 VAL 3 O 1
ATOM 4699 N N . VAL C 3 201 ? 18.475 -31.468 130.394 1.00 8.22 201 VAL 3 N 1
ATOM 4700 C CA . VAL C 3 201 ? 18.573 -30.145 129.774 1.00 8.61 201 VAL 3 CA 1
ATOM 4701 C C . VAL C 3 201 ? 19.928 -29.912 129.116 1.00 12.12 201 VAL 3 C 1
ATOM 4702 O O . VAL C 3 201 ? 20.963 -30.219 129.713 1.00 10.76 201 VAL 3 O 1
ATOM 4706 N N . LEU C 3 202 ? 19.920 -29.356 127.898 1.00 9.63 202 LEU 3 N 1
ATOM 4707 C CA . LEU C 3 202 ? 21.157 -29.082 127.158 1.00 8.13 202 LEU 3 CA 1
ATOM 4708 C C . LEU C 3 202 ? 21.104 -27.652 126.626 1.00 10.39 202 LEU 3 C 1
ATOM 4709 O O . LEU C 3 202 ? 20.027 -27.039 126.604 1.00 10.09 202 LEU 3 O 1
ATOM 4714 N N . ALA C 3 203 ? 22.253 -27.127 126.185 1.00 9.21 203 ALA 3 N 1
ATOM 4715 C CA . ALA C 3 203 ? 22.315 -25.770 125.624 1.00 8.70 203 ALA 3 CA 1
ATOM 4716 C C . ALA C 3 203 ? 23.186 -25.784 124.369 1.00 10.21 203 ALA 3 C 1
ATOM 4717 O O . ALA C 3 203 ? 24.169 -26.535 124.302 1.00 10.25 203 ALA 3 O 1
ATOM 4719 N N . SER C 3 204 ? 22.852 -24.933 123.395 1.00 8.98 204 SER 3 N 1
ATOM 4720 C CA . SER C 3 204 ? 23.637 -24.793 122.161 1.00 9.42 204 SER 3 CA 1
ATOM 4721 C C . SER C 3 204 ? 23.590 -23.312 121.748 1.00 13.08 204 SER 3 C 1
ATOM 4722 O O . SER C 3 204 ? 22.771 -22.534 122.270 1.00 11.67 204 SER 3 O 1
ATOM 4725 N N . ALA C 3 205 ? 24.488 -22.906 120.855 1.00 10.15 205 ALA 3 N 1
ATOM 4726 C CA . ALA C 3 205 ? 24.492 -21.530 120.358 1.00 10.24 205 ALA 3 CA 1
ATOM 4727 C C . ALA C 3 205 ? 23.344 -21.366 119.359 1.00 11.53 205 ALA 3 C 1
ATOM 4728 O O . ALA C 3 205 ? 23.056 -22.288 118.600 1.00 11.62 205 ALA 3 O 1
ATOM 4730 N N . GLY C 3 206 ? 22.702 -20.195 119.363 1.00 9.93 206 GLY 3 N 1
ATOM 4731 C CA . GLY C 3 206 ? 21.647 -19.913 118.404 1.00 9.15 206 GLY 3 CA 1
ATOM 4732 C C . GLY C 3 206 ? 22.283 -19.385 117.118 1.00 12.76 206 GLY 3 C 1
ATOM 4733 O O . GLY C 3 206 ? 23.508 -19.202 117.040 1.00 9.79 206 GLY 3 O 1
ATOM 4734 N N . LYS C 3 207 ? 21.451 -19.112 116.113 1.00 10.94 207 LYS 3 N 1
ATOM 4735 C CA . LYS C 3 207 ? 21.904 -18.655 114.795 1.00 12.33 207 LYS 3 CA 1
ATOM 4736 C C . LYS C 3 207 ? 22.702 -17.342 114.783 1.00 13.50 207 LYS 3 C 1
ATOM 4737 O O . LYS C 3 207 ? 23.566 -17.151 113.938 1.00 13.71 207 LYS 3 O 1
ATOM 4743 N N . ASP C 3 208 ? 22.367 -16.406 115.663 1.00 9.64 208 ASP 3 N 1
ATOM 4744 C CA . ASP C 3 208 ? 23.068 -15.133 115.678 1.00 9.95 208 ASP 3 CA 1
ATOM 4745 C C . ASP C 3 208 ? 23.956 -14.991 116.899 1.00 12.37 208 ASP 3 C 1
ATOM 4746 O O . ASP C 3 208 ? 24.360 -13.882 117.251 1.00 13.33 208 ASP 3 O 1
ATOM 4751 N N . PHE C 3 209 ? 24.243 -16.105 117.577 1.00 10.22 209 PHE 3 N 1
ATOM 4752 C CA . PHE C 3 209 ? 25.136 -16.030 118.731 1.00 7.43 209 PHE 3 CA 1
ATOM 4753 C C . PHE C 3 209 ? 26.522 -15.640 118.187 1.00 10.68 209 PHE 3 C 1
ATOM 4754 O O . PHE C 3 209 ? 26.968 -16.156 117.163 1.00 11.54 209 PHE 3 O 1
ATOM 4762 N N . GLU C 3 210 ? 27.223 -14.765 118.892 1.00 9.55 210 GLU 3 N 1
ATOM 4763 C CA . GLU C 3 210 ? 28.523 -14.311 118.429 1.00 10.94 210 GLU 3 CA 1
ATOM 4764 C C . GLU C 3 210 ? 29.435 -14.040 119.624 1.00 12.73 210 GLU 3 C 1
ATOM 4765 O O . GLU C 3 210 ? 28.975 -13.525 120.655 1.00 10.97 210 GLU 3 O 1
ATOM 4771 N N . LEU C 3 211 ? 30.703 -14.445 119.514 1.00 10.24 211 LEU 3 N 1
ATOM 4772 C CA . LEU C 3 211 ? 31.696 -14.169 120.562 1.00 8.66 211 LEU 3 CA 1
ATOM 4773 C C . LEU C 3 211 ? 32.733 -13.239 119.920 1.00 10.62 211 LEU 3 C 1
ATOM 4774 O O . LEU C 3 211 ? 33.081 -13.428 118.745 1.00 10.55 211 LEU 3 O 1
ATOM 4779 N N . ARG C 3 212 ? 33.207 -12.226 120.648 1.00 9.34 212 ARG 3 N 1
ATOM 4780 C CA . ARG C 3 212 ? 34.242 -11.356 120.092 1.00 8.10 212 ARG 3 CA 1
ATOM 4781 C C . ARG C 3 212 ? 35.237 -10.930 121.162 1.00 11.28 212 ARG 3 C 1
ATOM 4782 O O . ARG C 3 212 ? 34.928 -10.964 122.360 1.00 10.59 212 ARG 3 O 1
ATOM 4790 N N . LEU C 3 213 ? 36.432 -10.543 120.696 1.00 9.74 213 LEU 3 N 1
ATOM 4791 C CA . LEU C 3 213 ? 37.546 -10.066 121.517 1.00 8.39 213 LEU 3 CA 1
ATOM 4792 C C . LEU C 3 213 ? 38.222 -11.197 122.298 1.00 8.81 213 LEU 3 C 1
ATOM 4793 O O . LEU C 3 213 ? 37.978 -11.391 123.493 1.00 10.36 213 LEU 3 O 1
ATOM 4798 N N . PRO C 3 214 ? 39.076 -11.969 121.613 1.00 8.97 214 PRO 3 N 1
ATOM 4799 C CA . PRO C 3 214 ? 39.787 -13.081 122.253 1.00 9.45 214 PRO 3 CA 1
ATOM 4800 C C . PRO C 3 214 ? 40.540 -12.584 123.491 1.00 11.78 214 PRO 3 C 1
ATOM 4801 O O . PRO C 3 214 ? 41.121 -11.467 123.497 1.00 10.19 214 PRO 3 O 1
ATOM 4805 N N . VAL C 3 215 ? 40.582 -13.420 124.525 1.00 9.74 215 VAL 3 N 1
ATOM 4806 C CA . VAL C 3 215 ? 41.317 -13.078 125.734 1.00 8.82 215 VAL 3 CA 1
ATOM 4807 C C . VAL C 3 215 ? 41.804 -14.384 126.391 1.00 12.93 215 VAL 3 C 1
ATOM 4808 O O . VAL C 3 215 ? 41.115 -15.398 126.350 1.00 11.27 215 VAL 3 O 1
ATOM 4812 N N . ASP C 3 216 ? 43.026 -14.383 126.920 1.00 10.85 216 ASP 3 N 1
ATOM 4813 C CA . ASP C 3 216 ? 43.565 -15.566 127.604 1.00 11.74 216 ASP 3 CA 1
ATOM 4814 C C . ASP C 3 216 ? 43.601 -15.121 129.083 1.00 12.79 216 ASP 3 C 1
ATOM 4815 O O . ASP C 3 216 ? 44.476 -14.348 129.508 1.00 12.42 216 ASP 3 O 1
ATOM 4820 N N . ALA C 3 217 ? 42.626 -15.582 129.860 1.00 13.21 217 ALA 3 N 1
ATOM 4821 C CA . ALA C 3 217 ? 42.509 -15.132 131.236 1.00 14.87 217 ALA 3 CA 1
ATOM 4822 C C . ALA C 3 217 ? 42.766 -16.111 132.348 1.00 20.01 217 ALA 3 C 1
ATOM 4823 O O . ALA C 3 217 ? 42.750 -15.704 133.489 1.00 24.88 217 ALA 3 O 1
ATOM 4825 N N . ARG C 3 218 ? 43.022 -17.379 132.059 1.00 16.79 218 ARG 3 N 1
ATOM 4826 C CA . ARG C 3 218 ? 43.225 -18.340 133.154 1.00 21.11 218 ARG 3 CA 1
ATOM 4827 C C . ARG C 3 218 ? 44.636 -18.344 133.724 1.00 24.60 218 ARG 3 C 1
ATOM 4828 O O . ARG C 3 218 ? 45.600 -18.212 132.988 1.00 20.91 218 ARG 3 O 1
ATOM 4836 N N . ALA C 3 219 ? 44.744 -18.551 135.036 1.00 30.80 219 ALA 3 N 1
ATOM 4837 C CA . ALA C 3 219 ? 46.038 -18.636 135.718 1.00 34.86 219 ALA 3 CA 1
ATOM 4838 C C . ALA C 3 219 ? 46.363 -20.132 135.866 1.00 36.68 219 ALA 3 C 1
ATOM 4839 O O . ALA C 3 219 ? 47.508 -20.538 136.073 1.00 40.34 219 ALA 3 O 1
ATOM 4841 N N . GLU C 3 220 ? 45.323 -20.945 135.728 1.00 36.52 220 GLU 3 N 1
ATOM 4842 C CA . GLU C 3 220 ? 45.431 -22.395 135.823 1.00 45.08 220 GLU 3 CA 1
ATOM 4843 C C . GLU C 3 220 ? 44.062 -22.972 135.434 1.00 46.32 220 GLU 3 C 1
ATOM 4844 O O . GLU C 3 220 ? 43.968 -24.215 135.321 1.00 50.19 220 GLU 3 O 1
ATOM 4850 N N . SER D 4 15 ? 42.436 12.469 106.283 1.00 63.16 15 SER 4 N 1
ATOM 4851 C CA . SER D 4 15 ? 41.589 12.691 107.504 1.00 63.58 15 SER 4 CA 1
ATOM 4852 C C . SER D 4 15 ? 42.374 12.615 108.839 1.00 52.49 15 SER 4 C 1
ATOM 4853 O O . SER D 4 15 ? 43.045 11.613 109.145 1.00 53.14 15 SER 4 O 1
ATOM 4856 N N . GLY D 4 16 ? 42.213 13.651 109.661 1.00 32.35 16 GLY 4 N 1
ATOM 4857 C CA . GLY D 4 16 ? 42.917 13.703 110.923 1.00 19.69 16 GLY 4 CA 1
ATOM 4858 C C . GLY D 4 16 ? 44.280 14.352 110.691 1.00 18.89 16 GLY 4 C 1
ATOM 4859 O O . GLY D 4 16 ? 44.498 15.090 109.723 1.00 20.39 16 GLY 4 O 1
ATOM 4860 N N . ASN D 4 17 ? 45.214 14.066 111.580 1.00 15.73 17 ASN 4 N 1
ATOM 4861 C CA . ASN D 4 17 ? 46.549 14.625 111.478 1.00 14.54 17 ASN 4 CA 1
ATOM 4862 C C . ASN D 4 17 ? 47.444 13.485 110.939 1.00 18.76 17 ASN 4 C 1
ATOM 4863 O O . ASN D 4 17 ? 48.203 12.876 111.685 1.00 19.84 17 ASN 4 O 1
ATOM 4868 N N . THR D 4 18 ? 47.259 13.133 109.668 1.00 21.64 18 THR 4 N 1
ATOM 4869 C CA . THR D 4 18 ? 48.035 12.062 109.011 1.00 29.38 18 THR 4 CA 1
ATOM 4870 C C . THR D 4 18 ? 48.517 12.610 107.683 1.00 30.30 18 THR 4 C 1
ATOM 4871 O O . THR D 4 18 ? 47.734 13.196 106.943 1.00 28.05 18 THR 4 O 1
ATOM 4875 N N . GLY D 4 19 ? 49.765 12.352 107.319 1.00 29.94 19 GLY 4 N 1
ATOM 4876 C CA . GLY D 4 19 ? 50.229 12.931 106.076 1.00 30.29 19 GLY 4 CA 1
ATOM 4877 C C . GLY D 4 19 ? 51.139 12.139 105.171 1.00 29.83 19 GLY 4 C 1
ATOM 4878 O O . GLY D 4 19 ? 51.934 12.757 104.460 1.00 31.09 19 GLY 4 O 1
ATOM 4879 N N . SER D 4 20 ? 51.012 10.810 105.160 1.00 30.25 20 SER 4 N 1
ATOM 4880 C CA . SER D 4 20 ? 51.862 9.966 104.291 1.00 40.85 20 SER 4 CA 1
ATOM 4881 C C . SER D 4 20 ? 51.141 9.829 102.994 1.00 42.76 20 SER 4 C 1
ATOM 4882 O O . SER D 4 20 ? 49.910 9.770 102.984 1.00 40.96 20 SER 4 O 1
ATOM 4885 N N . ILE D 4 21 ? 51.885 9.823 101.896 1.00 47.03 21 ILE 4 N 1
ATOM 4886 C CA . ILE D 4 21 ? 51.247 9.685 100.593 1.00 52.81 21 ILE 4 CA 1
ATOM 4887 C C . ILE D 4 21 ? 51.163 8.210 100.220 1.00 57.41 21 ILE 4 C 1
ATOM 4888 O O . ILE D 4 21 ? 50.296 7.814 99.442 1.00 62.52 21 ILE 4 O 1
ATOM 4893 N N . ILE D 4 22 ? 52.052 7.388 100.770 1.00 55.57 22 ILE 4 N 1
ATOM 4894 C CA . ILE D 4 22 ? 51.994 5.981 100.424 1.00 53.69 22 ILE 4 CA 1
ATOM 4895 C C . ILE D 4 22 ? 51.086 5.167 101.332 1.00 52.03 22 ILE 4 C 1
ATOM 4896 O O . ILE D 4 22 ? 50.910 5.449 102.538 1.00 44.31 22 ILE 4 O 1
ATOM 4901 N N . ASN D 4 23 ? 50.460 4.196 100.670 1.00 57.38 23 ASN 4 N 1
ATOM 4902 C CA . ASN D 4 23 ? 49.525 3.229 101.233 1.00 59.35 23 ASN 4 CA 1
ATOM 4903 C C . ASN D 4 23 ? 50.024 2.598 102.524 1.00 49.60 23 ASN 4 C 1
ATOM 4904 O O . ASN D 4 23 ? 51.211 2.264 102.628 1.00 46.54 23 ASN 4 O 1
ATOM 4909 N N . ASN D 4 24 ? 49.123 2.411 103.490 1.00 37.80 24 ASN 4 N 1
ATOM 4910 C CA . ASN D 4 24 ? 49.510 1.771 104.735 1.00 30.98 24 ASN 4 CA 1
ATOM 4911 C C . ASN D 4 24 ? 49.936 0.310 104.425 1.00 28.32 24 ASN 4 C 1
ATOM 4912 O O . ASN D 4 24 ? 49.343 -0.372 103.573 1.00 28.94 24 ASN 4 O 1
ATOM 4917 N N . TYR D 4 25 ? 50.994 -0.155 105.079 1.00 22.76 25 TYR 4 N 1
ATOM 4918 C CA . TYR D 4 25 ? 51.476 -1.506 104.870 1.00 20.98 25 TYR 4 CA 1
ATOM 4919 C C . TYR D 4 25 ? 50.482 -2.575 105.387 1.00 23.50 25 TYR 4 C 1
ATOM 4920 O O . TYR D 4 25 ? 50.461 -3.714 104.907 1.00 23.09 25 TYR 4 O 1
ATOM 4929 N N . TYR D 4 26 ? 49.660 -2.206 106.369 1.00 20.69 26 TYR 4 N 1
ATOM 4930 C CA . TYR D 4 26 ? 48.698 -3.136 106.963 1.00 17.88 26 TYR 4 CA 1
ATOM 4931 C C . TYR D 4 26 ? 47.290 -2.913 106.465 1.00 21.63 26 TYR 4 C 1
ATOM 4932 O O . TYR D 4 26 ? 46.900 -1.784 106.183 1.00 22.55 26 TYR 4 O 1
ATOM 4941 N N . MET D 4 27 ? 46.519 -3.987 106.377 1.00 18.55 27 MET 4 N 1
ATOM 4942 C CA . MET D 4 27 ? 45.138 -3.866 105.933 1.00 21.08 27 MET 4 CA 1
ATOM 4943 C C . MET D 4 27 ? 44.308 -3.009 106.895 1.00 20.33 27 MET 4 C 1
ATOM 4944 O O . MET D 4 27 ? 44.544 -2.967 108.110 1.00 18.82 27 MET 4 O 1
ATOM 4949 N N . GLN D 4 28 ? 43.283 -2.382 106.347 1.00 19.74 28 GLN 4 N 1
ATOM 4950 C CA . GLN D 4 28 ? 42.417 -1.521 107.128 1.00 24.41 28 GLN 4 CA 1
ATOM 4951 C C . GLN D 4 28 ? 41.791 -2.274 108.310 1.00 20.40 28 GLN 4 C 1
ATOM 4952 O O . GLN D 4 28 ? 41.614 -1.719 109.401 1.00 20.21 28 GLN 4 O 1
ATOM 4958 N N . GLN D 4 29 ? 41.460 -3.540 108.058 1.00 18.48 29 GLN 4 N 1
ATOM 4959 C CA . GLN D 4 29 ? 40.865 -4.475 109.021 1.00 24.52 29 GLN 4 CA 1
ATOM 4960 C C . GLN D 4 29 ? 41.741 -4.639 110.267 1.00 22.16 29 GLN 4 C 1
ATOM 4961 O O . GLN D 4 29 ? 41.278 -5.126 111.304 1.00 20.00 29 GLN 4 O 1
ATOM 4967 N N . TYR D 4 30 ? 43.041 -4.397 110.103 1.00 13.91 30 TYR 4 N 1
ATOM 4968 C CA . TYR D 4 30 ? 43.962 -4.481 111.225 1.00 12.85 30 TYR 4 CA 1
ATOM 4969 C C . TYR D 4 30 ? 44.311 -3.109 111.783 1.00 14.75 30 TYR 4 C 1
ATOM 4970 O O . TYR D 4 30 ? 44.393 -2.938 112.996 1.00 14.99 30 TYR 4 O 1
ATOM 4979 N N . GLN D 4 31 ? 44.490 -2.123 110.904 1.00 11.62 31 GLN 4 N 1
ATOM 4980 C CA . GLN D 4 31 ? 44.887 -0.797 111.363 1.00 14.49 31 GLN 4 CA 1
ATOM 4981 C C . GLN D 4 31 ? 43.855 -0.110 112.265 1.00 17.64 31 GLN 4 C 1
ATOM 4982 O O . GLN D 4 31 ? 44.234 0.585 113.207 1.00 16.64 31 GLN 4 O 1
ATOM 4988 N N . ASN D 4 32 ? 42.565 -0.280 111.960 1.00 13.57 32 ASN 4 N 1
ATOM 4989 C CA . ASN D 4 32 ? 41.488 0.349 112.743 1.00 13.79 32 ASN 4 CA 1
ATOM 4990 C C . ASN D 4 32 ? 40.341 -0.612 112.993 1.00 15.37 32 ASN 4 C 1
ATOM 4991 O O . ASN D 4 32 ? 40.303 -1.681 112.395 1.00 14.45 32 ASN 4 O 1
ATOM 4996 N N . SER D 4 33 ? 39.431 -0.247 113.901 1.00 10.44 33 SER 4 N 1
ATOM 4997 C CA . SER D 4 33 ? 38.232 -1.057 114.119 1.00 10.20 33 SER 4 CA 1
ATOM 4998 C C . SER D 4 33 ? 37.385 -0.744 112.860 1.00 14.02 33 SER 4 C 1
ATOM 4999 O O . SER D 4 33 ? 37.614 0.282 112.190 1.00 12.98 33 SER 4 O 1
ATOM 5002 N N . MET D 4 34 ? 36.459 -1.637 112.503 1.00 10.20 34 MET 4 N 1
ATOM 5003 C CA . MET D 4 34 ? 35.611 -1.483 111.321 1.00 12.59 34 MET 4 CA 1
ATOM 5004 C C . MET D 4 34 ? 34.208 -1.041 111.765 1.00 14.30 34 MET 4 C 1
ATOM 5005 O O . MET D 4 34 ? 33.607 -1.670 112.639 1.00 13.82 34 MET 4 O 1
ATOM 5010 N N . ASP D 4 35 ? 33.673 0.007 111.145 1.00 11.96 35 ASP 4 N 1
ATOM 5011 C CA . ASP D 4 35 ? 32.340 0.492 111.505 1.00 13.79 35 ASP 4 CA 1
ATOM 5012 C C . ASP D 4 35 ? 31.249 -0.315 110.819 1.00 16.27 35 ASP 4 C 1
ATOM 5013 O O . ASP D 4 35 ? 31.469 -0.844 109.735 1.00 15.53 35 ASP 4 O 1
ATOM 5018 N N . THR D 4 36 ? 30.087 -0.436 111.459 1.00 13.64 36 THR 4 N 1
ATOM 5019 C CA . THR D 4 36 ? 28.959 -1.144 110.862 1.00 13.17 36 THR 4 CA 1
ATOM 5020 C C . THR D 4 36 ? 27.780 -0.164 110.804 1.00 16.05 36 THR 4 C 1
ATOM 5021 O O . THR D 4 36 ? 27.799 0.873 111.465 1.00 17.98 36 THR 4 O 1
ATOM 5025 N N . GLN D 4 37 ? 26.765 -0.481 110.007 1.00 14.40 37 GLN 4 N 1
ATOM 5026 C CA . GLN D 4 37 ? 25.635 0.427 109.836 1.00 17.56 37 GLN 4 CA 1
ATOM 5027 C C . GLN D 4 37 ? 24.360 -0.278 110.164 1.00 20.38 37 GLN 4 C 1
ATOM 5028 O O . GLN D 4 37 ? 24.220 -1.456 109.898 1.00 21.16 37 GLN 4 O 1
ATOM 5034 N N . LEU D 4 38 ? 23.400 0.481 110.663 1.00 19.91 38 LEU 4 N 1
ATOM 5035 C CA . LEU D 4 38 ? 22.093 -0.044 111.000 1.00 26.52 38 LEU 4 CA 1
ATOM 5036 C C . LEU D 4 38 ? 21.132 0.496 109.945 1.00 37.82 38 LEU 4 C 1
ATOM 5037 O O . LEU D 4 38 ? 21.418 1.515 109.287 1.00 31.35 38 LEU 4 O 1
ATOM 5042 N N . GLY D 4 39 ? 20.037 -0.239 109.746 1.00 56.11 39 GLY 4 N 1
ATOM 5043 C CA . GLY D 4 39 ? 18.967 0.152 108.831 1.00 67.74 39 GLY 4 CA 1
ATOM 5044 C C . GLY D 4 39 ? 19.246 0.340 107.349 1.00 79.59 39 GLY 4 C 1
ATOM 5045 O O . GLY D 4 39 ? 20.103 -0.388 106.781 1.00 84.64 39 GLY 4 O 1
ATOM 5046 N N . ASN D 4 65 ? 25.164 13.968 108.079 1.00 52.60 65 ASN 4 N 1
ATOM 5047 C CA . ASN D 4 65 ? 24.591 13.984 109.466 1.00 50.33 65 ASN 4 CA 1
ATOM 5048 C C . ASN D 4 65 ? 25.361 14.894 110.460 1.00 43.78 65 ASN 4 C 1
ATOM 5049 O O . ASN D 4 65 ? 25.513 14.577 111.651 1.00 41.65 65 ASN 4 O 1
ATOM 5054 N N . ASP D 4 66 ? 25.819 16.039 109.971 1.00 30.73 66 ASP 4 N 1
ATOM 5055 C CA . ASP D 4 66 ? 26.553 16.977 110.790 1.00 18.88 66 ASP 4 CA 1
ATOM 5056 C C . ASP D 4 66 ? 25.555 18.051 111.241 1.00 15.68 66 ASP 4 C 1
ATOM 5057 O O . ASP D 4 66 ? 25.324 19.049 110.556 1.00 15.43 66 ASP 4 O 1
ATOM 5062 N N . TRP D 4 67 ? 24.958 17.836 112.402 1.00 12.68 67 TRP 4 N 1
ATOM 5063 C CA . TRP D 4 67 ? 23.969 18.755 112.917 1.00 10.96 67 TRP 4 CA 1
ATOM 5064 C C . TRP D 4 67 ? 24.473 20.193 113.056 1.00 14.03 67 TRP 4 C 1
ATOM 5065 O O . TRP D 4 67 ? 23.790 21.136 112.640 1.00 12.05 67 TRP 4 O 1
ATOM 5076 N N . PHE D 4 68 ? 25.655 20.385 113.640 1.00 11.39 68 PHE 4 N 1
ATOM 5077 C CA . PHE D 4 68 ? 26.108 21.757 113.853 1.00 12.63 68 PHE 4 CA 1
ATOM 5078 C C . PHE D 4 68 ? 26.512 22.497 112.606 1.00 14.74 68 PHE 4 C 1
ATOM 5079 O O . PHE D 4 68 ? 26.395 23.721 112.525 1.00 11.64 68 PHE 4 O 1
ATOM 5087 N N . SER D 4 69 ? 26.926 21.742 111.604 1.00 11.19 69 SER 4 N 1
ATOM 5088 C CA . SER D 4 69 ? 27.261 22.356 110.343 1.00 12.45 69 SER 4 CA 1
ATOM 5089 C C . SER D 4 69 ? 25.947 22.887 109.722 1.00 14.17 69 SER 4 C 1
ATOM 5090 O O . SER D 4 69 ? 25.901 23.996 109.187 1.00 13.67 69 SER 4 O 1
ATOM 5093 N N . LYS D 4 70 ? 24.876 22.094 109.787 1.00 14.36 70 LYS 4 N 1
ATOM 5094 C CA . LYS D 4 70 ? 23.585 22.529 109.229 1.00 15.34 70 LYS 4 CA 1
ATOM 5095 C C . LYS D 4 70 ? 23.078 23.727 110.022 1.00 16.92 70 LYS 4 C 1
ATOM 5096 O O . LYS D 4 70 ? 22.551 24.688 109.452 1.00 16.11 70 LYS 4 O 1
ATOM 5102 N N . LEU D 4 71 ? 23.204 23.658 111.345 1.00 13.10 71 LEU 4 N 1
ATOM 5103 C CA . LEU D 4 71 ? 22.725 24.743 112.193 1.00 15.15 71 LEU 4 CA 1
ATOM 5104 C C . LEU D 4 71 ? 23.439 26.059 111.862 1.00 17.19 71 LEU 4 C 1
ATOM 5105 O O . LEU D 4 71 ? 22.787 27.102 111.691 1.00 16.74 71 LEU 4 O 1
ATOM 5110 N N . ALA D 4 72 ? 24.765 26.023 111.729 1.00 12.64 72 ALA 4 N 1
ATOM 5111 C CA . ALA D 4 72 ? 25.507 27.242 111.412 1.00 13.24 72 ALA 4 CA 1
ATOM 5112 C C . ALA D 4 72 ? 25.127 27.764 110.023 1.00 18.06 72 ALA 4 C 1
ATOM 5113 O O . ALA D 4 72 ? 24.967 28.969 109.825 1.00 16.34 72 ALA 4 O 1
ATOM 5115 N N . SER D 4 73 ? 24.975 26.860 109.062 1.00 15.92 73 SER 4 N 1
ATOM 5116 C CA . SER D 4 73 ? 24.619 27.253 107.693 1.00 20.06 73 SER 4 CA 1
ATOM 5117 C C . SER D 4 73 ? 23.254 27.878 107.595 1.00 22.56 73 SER 4 C 1
ATOM 5118 O O . SER D 4 73 ? 22.996 28.638 106.684 1.00 29.96 73 SER 4 O 1
ATOM 5121 N N . SER D 4 74 ? 22.360 27.491 108.489 1.00 20.95 74 SER 4 N 1
ATOM 5122 C CA . SER D 4 74 ? 20.997 27.988 108.475 1.00 23.31 74 SER 4 CA 1
ATOM 5123 C C . SER D 4 74 ? 20.865 29.389 109.094 1.00 24.58 74 SER 4 C 1
ATOM 5124 O O . SER D 4 74 ? 19.776 29.945 109.096 1.00 23.15 74 SER 4 O 1
ATOM 5127 N N . ALA D 4 75 ? 21.943 29.941 109.651 1.00 17.62 75 ALA 4 N 1
ATOM 5128 C CA . ALA D 4 75 ? 21.859 31.241 110.322 1.00 17.09 75 ALA 4 CA 1
ATOM 5129 C C . ALA D 4 75 ? 21.292 32.366 109.455 1.00 20.07 75 ALA 4 C 1
ATOM 5130 O O . ALA D 4 75 ? 21.571 32.448 108.260 1.00 18.99 75 ALA 4 O 1
ATOM 5132 N N . PHE D 4 76 ? 20.473 33.214 110.061 1.00 19.73 76 PHE 4 N 1
ATOM 5133 C CA . PHE D 4 76 ? 19.905 34.360 109.364 1.00 20.47 76 PHE 4 CA 1
ATOM 5134 C C . PHE D 4 76 ? 21.054 35.385 109.244 1.00 24.22 76 PHE 4 C 1
ATOM 5135 O O . PHE D 4 76 ? 21.748 35.675 110.222 1.00 21.71 76 PHE 4 O 1
ATOM 5143 N N . SER D 4 77 ? 21.289 35.878 108.029 1.00 27.94 77 SER 4 N 1
ATOM 5144 C CA . SER D 4 77 ? 22.365 36.842 107.763 1.00 36.53 77 SER 4 CA 1
ATOM 5145 C C . SER D 4 77 ? 21.867 38.089 107.083 1.00 44.62 77 SER 4 C 1
ATOM 5146 O O . SER D 4 77 ? 22.670 38.869 106.587 1.00 51.64 77 SER 4 O 1
ATOM 5149 N N . GLY D 4 78 ? 20.556 38.266 107.011 1.00 44.52 78 GLY 4 N 1
ATOM 5150 C CA . GLY D 4 78 ? 20.044 39.441 106.339 1.00 54.33 78 GLY 4 CA 1
ATOM 5151 C C . GLY D 4 78 ? 19.886 40.694 107.182 1.00 60.93 78 GLY 4 C 1
ATOM 5152 O O . GLY D 4 78 ? 20.764 41.098 107.980 1.00 61.39 78 GLY 4 O 1
ATOM 5153 N N . LEU D 4 79 ? 18.743 41.329 106.932 1.00 61.74 79 LEU 4 N 1
ATOM 5154 C CA . LEU D 4 79 ? 18.313 42.549 107.597 1.00 58.38 79 LEU 4 CA 1
ATOM 5155 C C . LEU D 4 79 ? 16.796 42.312 107.742 1.00 58.76 79 LEU 4 C 1
ATOM 5156 O O . LEU D 4 79 ? 16.145 41.925 106.768 1.00 64.00 79 LEU 4 O 1
ATOM 5161 N N . PHE D 4 80 ? 16.243 42.487 108.943 1.00 54.89 80 PHE 4 N 1
ATOM 5162 C CA . PHE D 4 80 ? 14.803 42.251 109.194 1.00 59.73 80 PHE 4 CA 1
ATOM 5163 C C . PHE D 4 80 ? 13.711 43.300 108.723 1.00 66.60 80 PHE 4 C 1
ATOM 5164 O O . PHE D 4 80 ? 12.527 42.944 108.553 1.00 81.31 80 PHE 4 O 1
ATOM 5172 N N . GLY D 4 81 ? 14.061 44.563 108.499 1.00 53.00 81 GLY 4 N 1
ATOM 5173 C CA . GLY D 4 81 ? 13.038 45.510 108.053 1.00 45.09 81 GLY 4 CA 1
ATOM 5174 C C . GLY D 4 81 ? 13.418 46.174 106.733 1.00 43.12 81 GLY 4 C 1
ATOM 5175 O O . GLY D 4 81 ? 14.023 45.525 105.880 1.00 41.45 81 GLY 4 O 1
ATOM 5176 N N . ALA D 4 82 ? 13.084 47.454 106.553 1.00 38.64 82 ALA 4 N 1
ATOM 5177 C CA . ALA D 4 82 ? 13.429 48.175 105.322 1.00 33.31 82 ALA 4 CA 1
ATOM 5178 C C . ALA D 4 82 ? 14.838 48.813 105.412 1.00 30.91 82 ALA 4 C 1
ATOM 5179 O O . ALA D 4 82 ? 15.290 49.191 106.496 1.00 21.48 82 ALA 4 O 1
ATOM 5181 N N . LEU D 4 83 ? 15.558 48.880 104.295 1.00 34.09 83 LEU 4 N 1
ATOM 5182 C CA . LEU D 4 83 ? 16.891 49.475 104.301 1.00 32.84 83 LEU 4 CA 1
ATOM 5183 C C . LEU D 4 83 ? 16.915 50.785 103.516 1.00 38.56 83 LEU 4 C 1
ATOM 5184 O O . LEU D 4 83 ? 16.429 50.865 102.390 1.00 41.46 83 LEU 4 O 1
ATOM 5189 N N . LEU D 4 84 ? 17.531 51.805 104.088 1.00 38.95 84 LEU 4 N 1
ATOM 5190 C CA . LEU D 4 84 ? 17.607 53.084 103.423 1.00 37.17 84 LEU 4 CA 1
ATOM 5191 C C . LEU D 4 84 ? 19.058 53.532 103.165 1.00 45.48 84 LEU 4 C 1
ATOM 5192 O O . LEU D 4 84 ? 19.925 53.536 104.064 1.00 28.85 84 LEU 4 O 1
ATOM 5197 N N . ALA D 4 85 ? 19.308 53.932 101.919 1.00 66.87 85 ALA 4 N 1
ATOM 5198 C CA . ALA D 4 85 ? 20.623 54.426 101.492 1.00 72.34 85 ALA 4 CA 1
ATOM 5199 C C . ALA D 4 85 ? 21.661 53.313 101.488 1.00 72.07 85 ALA 4 C 1
ATOM 5200 O O . ALA D 4 85 ? 22.821 53.643 101.150 1.00 79.71 85 ALA 4 O 1
#